Protein 3FES (pdb70)

Foldseek 3Di:
DLAAADPLLVQLVVQLQVLCQQQVHQERWLLSSLLSLCVSPPFLSVVLCVVLPDDSVVSSVLVCCCPGDHGDDDHGYYDVLRVQLVVQLSVCVVVPHRHRYSLSSVVSSLVSCDTDNNVSCVVVPCSVVSVVSSVVSD/DQAAADPLLVQLVVQLVVLCLQQVHQERELLSSLLSLLVSPPFLSVVLCVVLPDDSVLSSVQVCCCPGDDRDPDHHYYDPNLVQLVVQLSVCVVVVHRHRYSLSSLVSSLVVQDTDNNVSCVVVVCSVVSVVSSVVD/DVVQADPLLVQLVVQLQVLCQQQQHQERELLSSLLSLLVSPPFLSVVLCVVLPDDSVVSSVVVCCCPGDHGDPHYYDPVLVQLVVQLVCCVVVVHRGRYSLSSVLSSLVSQDDPNNCCCVVVPHDSVSSNVSSVPD/DVVQADPLLVQLVVQLQVLCVVLQHQERELLSSLLSLLVSPPDLSVVLCVVLPDDSVVSSVVVCCCNGHHHPDDHHYYDPLRVQLVVQLVVCVVVVHRGRYSLSSVLSSLVSCDDVNNVCCVVVPHDSVSSNVSSVPD

Structure (mmCIF, N/CA/C/O backbone):
data_3FES
#
_entry.id   3FES
#
_cell.length_a   34.690
_cell.length_b   68.523
_cell.length_c   81.339
_cell.angle_alpha   66.91
_cell.angle_beta   86.23
_cell.angle_gamma   85.33
#
_symmetry.space_group_name_H-M   'P 1'
#
loop_
_entity.id
_entity.type
_entity.pdbx_description
1 polymer 'ATP-dependent Clp endopeptidase'
2 non-polymer 'MAGNESIUM ION'
3 non-polymer 'TETRAETHYLENE GLYCOL'
4 non-polymer '4-(2-HYDROXYETHYL)-1-PIPERAZINE ETHANESULFONIC ACID'
5 water water
#
loop_
_atom_site.group_PDB
_atom_site.id
_atom_site.type_symbol
_atom_site.label_atom_id
_atom_site.label_alt_id
_atom_site.label_comp_id
_atom_site.label_asym_id
_atom_site.label_entity_id
_atom_site.label_seq_id
_atom_site.pdbx_PDB_ins_code
_atom_site.Cartn_x
_atom_site.Cartn_y
_atom_site.Cartn_z
_atom_site.occupancy
_atom_site.B_iso_or_equiv
_atom_site.auth_seq_id
_atom_site.auth_comp_id
_atom_site.auth_asym_id
_atom_site.auth_atom_id
_atom_site.pdbx_PDB_model_num
ATOM 1 N N . ASN A 1 4 ? 31.591 39.544 46.847 1.00 38.95 1 ASN A N 1
ATOM 2 C CA . ASN A 1 4 ? 32.712 40.290 47.493 1.00 38.37 1 ASN A CA 1
ATOM 3 C C . ASN A 1 4 ? 33.354 41.334 46.574 1.00 36.55 1 ASN A C 1
ATOM 4 O O . ASN A 1 4 ? 34.096 42.184 47.047 1.00 36.24 1 ASN A O 1
ATOM 9 N N . PHE A 1 5 ? 33.044 41.291 45.277 1.00 34.06 2 PHE A N 1
ATOM 10 C CA . PHE A 1 5 ? 33.485 42.360 44.354 1.00 31.58 2 PHE A CA 1
ATOM 11 C C . PHE A 1 5 ? 32.339 43.259 43.901 1.00 30.66 2 PHE A C 1
ATOM 12 O O . PHE A 1 5 ? 32.398 43.839 42.810 1.00 28.91 2 PHE A O 1
ATOM 20 N N . ASN A 1 6 ? 31.291 43.371 44.723 1.00 28.62 3 ASN A N 1
ATOM 21 C CA . ASN A 1 6 ? 30.171 44.271 44.420 1.00 28.66 3 ASN A CA 1
ATOM 22 C C . ASN A 1 6 ? 30.669 45.680 44.139 1.00 28.34 3 ASN A C 1
ATOM 23 O O . ASN A 1 6 ? 31.563 46.181 44.829 1.00 28.28 3 ASN A O 1
ATOM 28 N N . ARG A 1 7 ? 30.084 46.341 43.154 1.00 26.35 4 ARG A N 1
ATOM 29 C CA . ARG A 1 7 ? 30.576 47.663 42.800 1.00 25.35 4 ARG A CA 1
ATOM 30 C C . ARG A 1 7 ? 29.490 48.429 42.086 1.00 24.29 4 ARG A C 1
ATOM 31 O O . ARG A 1 7 ? 28.701 47.825 41.335 1.00 26.01 4 ARG A O 1
ATOM 39 N N . PHE A 1 8 ? 29.420 49.733 42.355 1.00 23.21 5 PHE A N 1
ATOM 40 C CA . PHE A 1 8 ? 28.468 50.636 41.679 1.00 22.99 5 PHE A CA 1
ATOM 41 C C . PHE A 1 8 ? 29.036 51.140 40.372 1.00 22.57 5 PHE A C 1
ATOM 42 O O . PHE A 1 8 ? 30.250 51.333 40.267 1.00 21.97 5 PHE A O 1
ATOM 50 N N . THR A 1 9 ? 28.166 51.418 39.393 1.00 22.40 6 THR A N 1
ATOM 51 C CA . THR A 1 9 ? 28.610 52.122 38.175 1.00 22.33 6 THR A CA 1
ATOM 52 C C . THR A 1 9 ? 28.964 53.573 38.567 1.00 22.63 6 THR A C 1
ATOM 53 O O . THR A 1 9 ? 28.566 54.066 39.661 1.00 21.78 6 THR A O 1
ATOM 57 N N . GLN A 1 10 ? 29.736 54.240 37.710 1.00 21.81 7 GLN A N 1
ATOM 58 C CA . GLN A 1 10 ? 30.000 55.667 37.880 1.00 23.75 7 GLN A CA 1
ATOM 59 C C . GLN A 1 10 ? 28.761 56.524 38.013 1.00 22.27 7 GLN A C 1
ATOM 60 O O . GLN A 1 10 ? 28.735 57.424 38.845 1.00 23.09 7 GLN A O 1
ATOM 66 N N . ARG A 1 11 ? 27.731 56.233 37.219 1.00 23.17 8 ARG A N 1
ATOM 67 C CA . ARG A 1 11 ? 26.464 56.995 37.290 1.00 22.51 8 ARG A CA 1
ATOM 68 C C . ARG A 1 11 ? 25.774 56.771 38.642 1.00 22.01 8 ARG A C 1
ATOM 69 O O . ARG A 1 11 ? 25.208 57.701 39.198 1.00 21.92 8 ARG A O 1
ATOM 77 N N . ALA A 1 12 ? 25.872 55.561 39.180 1.00 22.69 9 ALA A N 1
ATOM 78 C CA . ALA A 1 12 ? 25.239 55.233 40.477 1.00 22.41 9 ALA A CA 1
ATOM 79 C C . ALA A 1 12 ? 26.006 55.942 41.615 1.00 22.02 9 ALA A C 1
ATOM 80 O O . ALA A 1 12 ? 25.395 56.491 42.531 1.00 22.71 9 ALA A O 1
ATOM 82 N N . LYS A 1 13 ? 27.334 55.962 41.523 1.00 21.05 10 LYS A N 1
ATOM 83 C CA . LYS A 1 13 ? 28.131 56.681 42.482 1.00 22.03 10 LYS A CA 1
ATOM 84 C C . LYS A 1 13 ? 27.742 58.167 42.438 1.00 22.14 10 LYS A C 1
ATOM 85 O O . LYS A 1 13 ? 27.620 58.795 43.483 1.00 22.20 10 LYS A O 1
ATOM 91 N N . LYS A 1 14 ? 27.553 58.717 41.241 1.00 22.53 11 LYS A N 1
ATOM 92 C CA . LYS A 1 14 ? 27.184 60.129 41.100 1.00 23.67 11 LYS A CA 1
ATOM 93 C C . LYS A 1 14 ? 25.842 60.405 41.744 1.00 22.88 11 LYS A C 1
ATOM 94 O O . LYS A 1 14 ? 25.666 61.421 42.438 1.00 21.97 11 LYS A O 1
ATOM 100 N N . ALA A 1 15 ? 24.901 59.505 41.517 1.00 22.95 12 ALA A N 1
ATOM 101 C CA . ALA A 1 15 ? 23.576 59.653 42.120 1.00 22.45 12 ALA A CA 1
ATOM 102 C C . ALA A 1 15 ? 23.631 59.691 43.646 1.00 22.05 12 ALA A C 1
ATOM 103 O O . ALA A 1 15 ? 22.949 60.520 44.273 1.00 21.93 12 ALA A O 1
ATOM 105 N N . ILE A 1 16 ? 24.401 58.774 44.241 1.00 21.44 13 ILE A N 1
ATOM 106 C CA . ILE A 1 16 ? 24.611 58.763 45.701 1.00 22.11 13 ILE A CA 1
ATOM 107 C C . ILE A 1 16 ? 25.290 60.067 46.194 1.00 22.21 13 ILE A C 1
ATOM 108 O O . ILE A 1 16 ? 24.853 60.659 47.172 1.00 21.66 13 ILE A O 1
ATOM 113 N N . ASP A 1 17 ? 26.331 60.541 45.498 1.00 22.77 14 ASP A N 1
ATOM 114 C CA . ASP A 1 17 ? 26.938 61.840 45.842 1.00 23.94 14 ASP A CA 1
ATOM 115 C C . ASP A 1 17 ? 25.893 62.956 45.801 1.00 23.37 14 ASP A C 1
ATOM 116 O O . ASP A 1 17 ? 25.873 63.841 46.662 1.00 22.87 14 ASP A O 1
ATOM 121 N N . LEU A 1 18 ? 25.016 62.915 44.800 1.00 23.67 15 LEU A N 1
ATOM 122 C CA . LEU A 1 18 ? 23.982 63.950 44.675 1.00 22.79 15 LEU A CA 1
ATOM 123 C C . LEU A 1 18 ? 22.955 63.853 45.803 1.00 23.27 15 LEU A C 1
ATOM 124 O O . LEU A 1 18 ? 22.384 64.877 46.219 1.00 21.36 15 LEU A O 1
ATOM 129 N N . ALA A 1 19 ? 22.751 62.632 46.302 1.00 21.63 16 ALA A N 1
ATOM 130 C CA . ALA A 1 19 ? 21.819 62.411 47.420 1.00 23.01 16 ALA A CA 1
ATOM 131 C C . ALA A 1 19 ? 22.367 63.129 48.662 1.00 22.72 16 ALA A C 1
ATOM 132 O O . ALA A 1 19 ? 21.629 63.854 49.375 1.00 21.87 16 ALA A O 1
ATOM 134 N N . PHE A 1 20 ? 23.671 62.950 48.900 1.00 21.55 17 PHE A N 1
ATOM 135 C CA . PHE A 1 20 ? 24.339 63.628 49.999 1.00 23.07 17 PHE A CA 1
ATOM 136 C C . PHE A 1 20 ? 24.324 65.154 49.834 1.00 23.24 17 PHE A C 1
ATOM 137 O O . PHE A 1 20 ? 24.138 65.897 50.823 1.00 22.70 17 PHE A O 1
ATOM 145 N N . GLU A 1 21 ? 24.580 65.618 48.602 1.00 23.50 18 GLU A N 1
ATOM 146 C CA . GLU A 1 21 ? 24.597 67.058 48.315 1.00 24.19 18 GLU A CA 1
ATOM 147 C C . GLU A 1 21 ? 23.220 67.661 48.526 1.00 24.44 18 GLU A C 1
ATOM 148 O O . GLU A 1 21 ? 23.109 68.767 49.070 1.00 23.05 18 GLU A O 1
ATOM 154 N N . SER A 1 22 ? 22.181 66.934 48.118 1.00 23.91 19 SER A N 1
ATOM 155 C CA . SER A 1 22 ? 20.817 67.392 48.370 1.00 25.28 19 SER A CA 1
ATOM 156 C C . SER A 1 22 ? 20.467 67.508 49.842 1.00 24.29 19 SER A C 1
ATOM 157 O O . SER A 1 22 ? 19.897 68.511 50.245 1.00 23.65 19 SER A O 1
ATOM 160 N N . ALA A 1 23 ? 20.786 66.482 50.627 1.00 24.49 20 ALA A N 1
ATOM 161 C CA . ALA A 1 23 ? 20.528 66.512 52.076 1.00 24.43 20 ALA A CA 1
ATOM 162 C C . ALA A 1 23 ? 21.214 67.737 52.698 1.00 24.43 20 ALA A C 1
ATOM 163 O O . ALA A 1 23 ? 20.616 68.518 53.454 1.00 23.07 20 ALA A O 1
ATOM 165 N N . LYS A 1 24 ? 22.491 67.918 52.369 1.00 24.20 21 LYS A N 1
ATOM 166 C CA . LYS A 1 24 ? 23.218 69.041 52.920 1.00 25.14 21 LYS A CA 1
ATOM 167 C C . LYS A 1 24 ? 22.533 70.379 52.611 1.00 24.63 21 LYS A C 1
ATOM 168 O O . LYS A 1 24 ? 22.389 71.241 53.510 1.00 24.16 21 LYS A O 1
ATOM 174 N N A SER A 1 25 ? 22.159 70.539 51.340 0.50 23.85 22 SER A N 1
ATOM 175 N N B SER A 1 25 ? 22.131 70.563 51.357 0.50 23.51 22 SER A N 1
ATOM 176 C CA A SER A 1 25 ? 21.469 71.719 50.836 0.50 24.21 22 SER A CA 1
ATOM 177 C CA B SER A 1 25 ? 21.524 71.817 50.924 0.50 23.41 22 SER A CA 1
ATOM 178 C C A SER A 1 25 ? 20.243 72.051 51.654 0.50 23.61 22 SER A C 1
ATOM 179 C C B SER A 1 25 ? 20.149 72.065 51.540 0.50 23.17 22 SER A C 1
ATOM 180 O O A SER A 1 25 ? 19.971 73.221 51.903 0.50 22.88 22 SER A O 1
ATOM 181 O O B SER A 1 25 ? 19.673 73.197 51.530 0.50 22.25 22 SER A O 1
ATOM 186 N N . LEU A 1 26 ? 19.512 71.011 52.051 1.00 23.32 23 LEU A N 1
ATOM 187 C CA . LEU A 1 26 ? 18.252 71.159 52.802 1.00 23.76 23 LEU A CA 1
ATOM 188 C C . LEU A 1 26 ? 18.434 71.236 54.327 1.00 24.13 23 LEU A C 1
ATOM 189 O O . LEU A 1 26 ? 17.440 71.327 55.075 1.00 24.39 23 LEU A O 1
ATOM 194 N N . GLY A 1 27 ? 19.685 71.232 54.786 1.00 22.74 24 GLY A N 1
ATOM 195 C CA . GLY A 1 27 ? 19.998 71.197 56.218 1.00 23.83 24 GLY A CA 1
ATOM 196 C C . GLY A 1 27 ? 19.583 69.876 56.875 1.00 23.64 24 GLY A C 1
ATOM 197 O O . GLY A 1 27 ? 19.186 69.852 58.053 1.00 22.78 24 GLY A O 1
ATOM 198 N N . HIS A 1 28 ? 19.680 68.781 56.121 1.00 23.69 25 HIS A N 1
ATOM 199 C CA . HIS A 1 28 ? 19.354 67.441 56.634 1.00 24.39 25 HIS A CA 1
ATOM 200 C C . HIS A 1 28 ? 20.664 66.701 56.891 1.00 24.32 25 HIS A C 1
ATOM 201 O O . HIS A 1 28 ? 21.475 66.558 55.967 1.00 25.39 25 HIS A O 1
ATOM 208 N N . ASN A 1 29 ? 20.899 66.212 58.101 1.00 23.08 26 ASN A N 1
ATOM 209 C CA . ASN A 1 29 ? 22.186 65.545 58.368 1.00 23.06 26 ASN A CA 1
ATOM 210 C C . ASN A 1 29 ? 22.113 64.021 58.218 1.00 23.63 26 ASN A C 1
ATOM 211 O O . ASN A 1 29 ? 23.090 63.321 58.406 1.00 25.06 26 ASN A O 1
ATOM 216 N N . ILE A 1 30 ? 20.943 63.523 57.859 1.00 22.95 27 ILE A N 1
ATOM 217 C CA . ILE A 1 30 ? 20.759 62.104 57.602 1.00 23.44 27 ILE A CA 1
ATOM 218 C C . ILE A 1 30 ? 20.239 61.923 56.186 1.00 22.93 27 ILE A C 1
ATOM 219 O O . ILE A 1 30 ? 19.218 62.495 55.807 1.00 23.39 27 ILE A O 1
ATOM 224 N N . VAL A 1 31 ? 20.937 61.114 55.403 1.00 22.45 28 VAL A N 1
ATOM 225 C CA . VAL A 1 31 ? 20.517 60.824 54.013 1.00 21.60 28 VAL A CA 1
ATOM 226 C C . VAL A 1 31 ? 19.525 59.652 54.050 1.00 22.47 28 VAL A C 1
ATOM 227 O O . VAL A 1 31 ? 19.901 58.525 54.422 1.00 22.80 28 VAL A O 1
ATOM 231 N N . GLY A 1 32 ? 18.280 59.932 53.699 1.00 21.85 29 GLY A N 1
ATOM 232 C CA . GLY A 1 32 ? 17.200 58.936 53.680 1.00 22.94 29 GLY A CA 1
ATOM 233 C C . GLY A 1 32 ? 16.866 58.502 52.268 1.00 23.47 29 GLY A C 1
ATOM 234 O O . GLY A 1 32 ? 17.477 58.962 51.309 1.00 22.91 29 GLY A O 1
ATOM 235 N N . SER A 1 33 ? 15.872 57.617 52.123 1.00 22.86 30 SER A N 1
ATOM 236 C CA . SER A 1 33 ? 15.524 57.101 50.800 1.00 23.21 30 SER A CA 1
ATOM 237 C C . SER A 1 33 ? 15.092 58.234 49.888 1.00 23.11 30 SER A C 1
ATOM 238 O O . SER A 1 33 ? 15.302 58.154 48.668 1.00 22.08 30 SER A O 1
ATOM 241 N N . GLU A 1 34 ? 14.476 59.266 50.479 1.00 22.39 31 GLU A N 1
ATOM 242 C CA . GLU A 1 34 ? 13.974 60.393 49.666 1.00 22.68 31 GLU A CA 1
ATOM 243 C C . GLU A 1 34 ? 15.127 61.150 49.000 1.00 21.89 31 GLU A C 1
ATOM 244 O O . GLU A 1 34 ? 14.991 61.642 47.879 1.00 21.81 31 GLU A O 1
ATOM 250 N N . HIS A 1 35 ? 16.251 61.250 49.696 1.00 21.05 32 HIS A N 1
ATOM 251 C CA . HIS A 1 35 ? 17.398 61.924 49.124 1.00 21.61 32 HIS A CA 1
ATOM 252 C C . HIS A 1 35 ? 18.051 61.090 48.041 1.00 21.82 32 HIS A C 1
ATOM 253 O O . HIS A 1 35 ? 18.517 61.645 47.058 1.00 23.27 32 HIS A O 1
ATOM 260 N N . ILE A 1 36 ? 18.113 59.775 48.237 1.00 21.89 33 ILE A N 1
ATOM 261 C CA . ILE A 1 36 ? 18.617 58.879 47.192 1.00 22.47 33 ILE A CA 1
ATOM 262 C C . ILE A 1 36 ? 17.719 59.013 45.948 1.00 22.74 33 ILE A C 1
ATOM 263 O O . ILE A 1 36 ? 18.205 59.086 44.818 1.00 21.71 33 ILE A O 1
ATOM 268 N N . LEU A 1 37 ? 16.391 59.021 46.152 1.00 22.96 34 LEU A N 1
ATOM 269 C CA . LEU A 1 37 ? 15.488 59.211 45.006 1.00 23.22 34 LEU A CA 1
ATOM 270 C C . LEU A 1 37 ? 15.754 60.529 44.248 1.00 23.61 34 LEU A C 1
ATOM 271 O O . LEU A 1 37 ? 15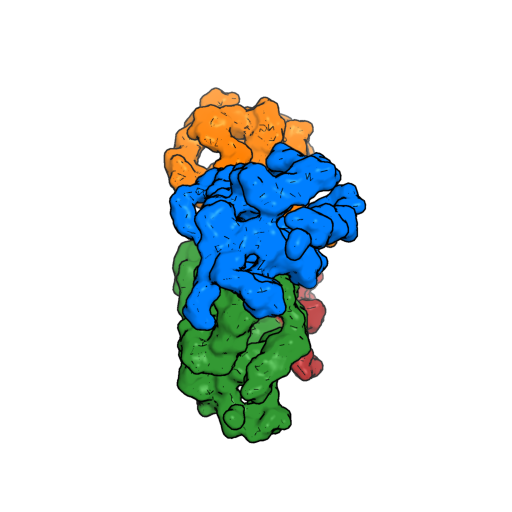.798 60.562 42.989 1.00 23.60 34 LEU A O 1
ATOM 276 N N . LEU A 1 38 ? 15.959 61.607 45.005 1.00 23.71 35 LEU A N 1
ATOM 277 C CA . LEU A 1 38 ? 16.254 62.900 44.402 1.00 23.73 35 LEU A CA 1
ATOM 278 C C . LEU A 1 38 ? 17.630 62.859 43.738 1.00 23.42 35 LEU A C 1
ATOM 279 O O . LEU A 1 38 ? 17.821 63.409 42.643 1.00 22.35 35 LEU A O 1
ATOM 284 N N . GLY A 1 39 ? 18.569 62.174 44.386 1.00 23.11 36 GLY A N 1
ATOM 285 C CA . GLY A 1 39 ? 19.907 61.993 43.784 1.00 22.76 36 GLY A CA 1
ATOM 286 C C . GLY A 1 39 ? 19.853 61.264 42.430 1.00 23.17 36 GLY A C 1
ATOM 287 O O . GLY A 1 39 ? 20.588 61.623 41.481 1.00 22.63 36 GLY A O 1
ATOM 288 N N . LEU A 1 40 ? 19.036 60.210 42.355 1.00 22.22 37 LEU A N 1
ATOM 289 C CA . LEU A 1 40 ? 18.820 59.454 41.113 1.00 22.88 37 LEU A CA 1
ATOM 290 C C . LEU A 1 40 ? 18.248 60.345 40.009 1.00 23.46 37 LEU A C 1
ATOM 291 O O . LEU A 1 40 ? 18.681 60.244 38.861 1.00 23.27 37 LEU A O 1
ATOM 296 N N . LEU A 1 41 ? 17.279 61.191 40.364 1.00 24.61 38 LEU A N 1
ATOM 297 C CA . LEU A 1 41 ? 16.691 62.116 39.382 1.00 25.99 38 LEU A CA 1
ATOM 298 C C . LEU A 1 41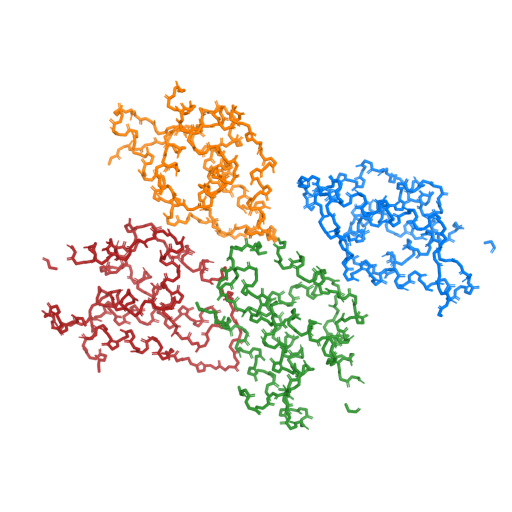 ? 17.720 63.135 38.905 1.00 25.56 38 LEU A C 1
ATOM 299 O O . LEU A 1 41 ? 17.893 63.354 37.689 1.00 25.94 38 LEU A O 1
ATOM 304 N N A ARG A 1 42 ? 18.408 63.743 39.855 0.60 25.76 39 ARG A N 1
ATOM 305 N N B ARG A 1 42 ? 18.407 63.747 39.866 0.40 25.83 39 ARG A N 1
ATOM 306 C CA A ARG A 1 42 ? 19.393 64.772 39.541 0.60 25.72 39 ARG A CA 1
ATOM 307 C CA B ARG A 1 42 ? 19.416 64.770 39.580 0.40 25.87 39 ARG A CA 1
ATOM 308 C C A ARG A 1 42 ? 20.540 64.233 38.685 0.60 25.78 39 ARG A C 1
ATOM 309 C C B ARG A 1 42 ? 20.558 64.238 38.716 0.40 25.83 39 ARG A C 1
ATOM 310 O O A ARG A 1 42 ? 21.165 64.992 37.934 0.60 25.30 39 ARG A O 1
ATOM 311 O O B ARG A 1 42 ? 21.192 65.007 37.985 0.40 25.46 39 ARG A O 1
ATOM 326 N N . GLU A 1 43 ? 20.820 62.931 38.795 1.00 25.21 40 GLU A N 1
ATOM 327 C CA . GLU A 1 43 ? 21.926 62.333 38.042 1.00 26.30 40 GLU A CA 1
ATOM 328 C C . GLU A 1 43 ? 21.674 62.407 36.522 1.00 26.83 40 GLU A C 1
ATOM 329 O O . GLU A 1 43 ? 22.626 62.458 35.744 1.00 27.31 40 GLU A O 1
ATOM 335 N N . GLU A 1 44 ? 20.400 62.465 36.133 1.00 27.54 41 GLU A N 1
ATOM 336 C CA . GLU A 1 44 ? 19.955 62.803 34.764 1.00 29.46 41 GLU A CA 1
ATOM 337 C C . GLU A 1 44 ? 20.126 61.724 33.685 1.00 29.45 41 GLU A C 1
ATOM 338 O O . GLU A 1 44 ? 19.186 61.468 32.922 1.00 30.37 41 GLU A O 1
ATOM 344 N N . GLU A 1 45 ? 21.304 61.116 33.606 1.00 29.18 42 GLU A N 1
ATOM 345 C CA . GLU A 1 45 ? 21.659 60.215 32.497 1.00 29.14 42 GLU A CA 1
ATOM 346 C C . GLU A 1 45 ? 21.207 58.754 32.634 1.00 28.76 42 GLU A C 1
ATOM 347 O O . GLU A 1 45 ? 20.973 58.073 31.635 1.00 27.81 42 GLU A O 1
ATOM 353 N N . GLY A 1 46 ? 21.101 58.256 33.871 1.00 27.15 43 GLY A N 1
ATOM 354 C CA . GLY A 1 46 ? 20.879 56.833 34.075 1.00 25.57 43 GLY A CA 1
ATOM 355 C C . GLY A 1 46 ? 19.424 56.419 33.897 1.00 25.05 43 GLY A C 1
ATOM 356 O O . GLY A 1 46 ? 18.513 57.268 33.803 1.00 24.82 43 GLY A O 1
ATOM 357 N N . ILE A 1 47 ? 19.223 55.115 33.854 1.00 24.06 44 ILE A N 1
ATOM 358 C CA . ILE A 1 47 ? 17.891 54.544 33.716 1.00 25.49 44 ILE A CA 1
ATOM 359 C C . ILE A 1 47 ? 16.930 55.125 34.768 1.00 25.09 44 ILE A C 1
ATOM 360 O O . ILE A 1 47 ? 15.774 55.455 34.464 1.00 25.70 44 ILE A O 1
ATOM 365 N N . ALA A 1 48 ? 17.398 55.219 36.018 1.00 24.66 45 ALA A N 1
ATOM 366 C CA . ALA A 1 48 ? 16.502 55.667 37.101 1.00 24.30 45 ALA A CA 1
ATOM 367 C C . ALA A 1 48 ? 15.998 57.096 36.830 1.00 24.33 45 ALA A C 1
ATOM 368 O O . ALA A 1 48 ? 14.813 57.369 36.998 1.00 23.76 45 ALA A O 1
ATOM 370 N N . ALA A 1 49 ? 16.895 57.984 36.391 1.00 24.71 46 ALA A N 1
ATOM 371 C CA . ALA A 1 49 ? 16.479 59.348 36.070 1.00 25.72 46 ALA A CA 1
ATOM 372 C C . ALA A 1 49 ? 15.470 59.328 34.916 1.00 25.93 46 ALA A C 1
ATOM 373 O O . ALA A 1 49 ? 14.500 60.100 34.927 1.00 26.09 46 ALA A O 1
ATOM 375 N N . LYS A 1 50 ? 15.724 58.480 33.916 1.00 26.10 47 LYS A N 1
ATOM 376 C CA . LYS A 1 50 ? 14.862 58.439 32.709 1.00 27.59 47 LYS A CA 1
ATOM 377 C C . LYS A 1 50 ? 13.471 57.873 33.089 1.00 27.27 47 LYS A C 1
ATOM 378 O O . LYS A 1 50 ? 12.460 58.373 32.632 1.00 26.28 47 LYS A O 1
ATOM 384 N N . VAL A 1 51 ? 13.445 56.876 33.983 1.00 26.93 48 VAL A N 1
ATOM 385 C CA . VAL A 1 51 ? 12.180 56.330 34.512 1.00 26.70 48 VAL A CA 1
ATOM 386 C C . VAL A 1 51 ? 11.401 57.432 35.261 1.00 26.99 48 VAL A C 1
ATOM 387 O O . VAL A 1 51 ? 10.219 57.664 34.995 1.00 26.37 48 VAL A O 1
ATOM 391 N N . LEU A 1 52 ? 12.071 58.111 36.189 1.00 27.31 49 LEU A N 1
ATOM 392 C CA . LEU A 1 52 ? 11.406 59.072 37.078 1.00 27.34 49 LEU A CA 1
ATOM 393 C C . LEU A 1 52 ? 10.853 60.260 36.277 1.00 29.18 49 LEU A C 1
ATOM 394 O O . LEU A 1 52 ? 9.744 60.748 36.544 1.00 28.06 49 LEU A O 1
ATOM 399 N N . SER A 1 53 ? 11.629 60.692 35.283 1.00 28.96 50 SER A N 1
ATOM 400 C CA . SER A 1 53 ? 11.207 61.780 34.409 1.00 31.17 50 SER A CA 1
ATOM 401 C C . SER A 1 53 ? 10.061 61.309 33.492 1.00 31.04 50 SER A C 1
ATOM 402 O O . SER A 1 53 ? 9.121 62.057 33.216 1.00 31.42 50 SER A O 1
ATOM 405 N N . LYS A 1 54 ? 10.121 60.054 33.054 1.00 31.32 51 LYS A N 1
ATOM 406 C CA . LYS A 1 54 ? 9.085 59.528 32.168 1.00 31.81 51 LYS A CA 1
ATOM 407 C C . LYS A 1 54 ? 7.714 59.463 32.872 1.00 31.79 51 LYS A C 1
ATOM 408 O O . LYS A 1 54 ? 6.684 59.775 32.265 1.00 30.64 51 LYS A O 1
ATOM 414 N N . VAL A 1 55 ? 7.708 59.077 34.146 1.00 31.57 52 VAL A N 1
ATOM 415 C CA . VAL A 1 55 ? 6.461 58.983 34.878 1.00 32.27 52 VAL A CA 1
ATOM 416 C C . VAL A 1 55 ? 6.000 60.356 35.361 1.00 32.33 52 VAL A C 1
ATOM 417 O O . VAL A 1 55 ? 4.878 60.484 35.848 1.00 32.66 52 VAL A O 1
ATOM 421 N N . GLY A 1 56 ? 6.866 61.366 35.268 1.00 31.99 53 GLY A N 1
ATOM 422 C CA . GLY A 1 56 ? 6.434 62.743 35.543 1.00 32.47 53 GLY A CA 1
ATOM 423 C C . GLY A 1 56 ? 7.114 63.596 36.614 1.00 32.89 53 GLY A C 1
ATOM 424 O O . GLY A 1 56 ? 6.771 64.766 36.763 1.00 32.06 53 GLY A O 1
ATOM 425 N N . PHE A 1 57 ? 8.062 63.047 37.373 1.00 32.39 54 PHE A N 1
ATOM 426 C CA . PHE A 1 57 ? 8.741 63.845 38.390 1.00 32.81 54 PHE A CA 1
ATOM 427 C C . PHE A 1 57 ? 9.730 64.844 37.816 1.00 33.39 54 PHE A C 1
ATOM 428 O O . PHE A 1 57 ? 10.390 64.576 36.797 1.00 33.56 54 PHE A O 1
ATOM 436 N N . THR A 1 58 ? 9.870 65.967 38.511 1.00 32.82 55 THR A N 1
ATOM 437 C CA . THR A 1 58 ? 10.955 66.916 38.253 1.00 33.27 55 THR A CA 1
ATOM 438 C C . THR A 1 58 ? 11.749 67.049 39.533 1.00 33.28 55 THR A C 1
ATOM 439 O O . THR A 1 58 ? 11.260 66.674 40.604 1.00 32.07 55 THR A O 1
ATOM 443 N N . GLU A 1 59 ? 12.959 67.596 39.448 1.00 33.76 56 GLU A N 1
ATOM 444 C CA . GLU A 1 59 ? 13.714 67.877 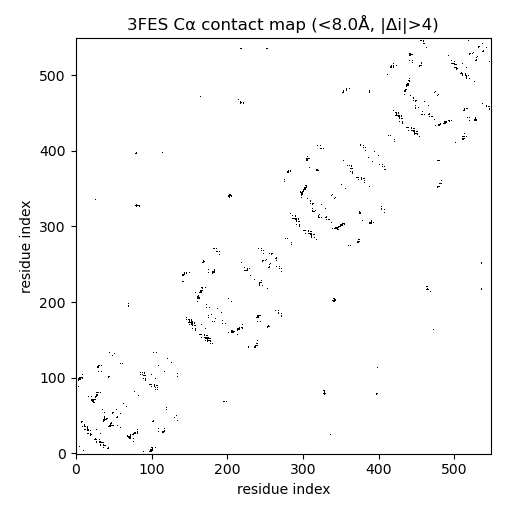40.656 1.00 35.48 56 GLU A CA 1
ATOM 445 C C . GLU A 1 59 ? 12.968 68.827 41.608 1.00 35.27 56 GLU A C 1
ATOM 446 O O . GLU A 1 59 ? 12.950 68.607 42.827 1.00 35.24 56 GLU A O 1
ATOM 452 N N . ALA A 1 60 ? 12.360 69.882 41.050 1.00 34.89 57 ALA A N 1
ATOM 453 C CA . ALA A 1 60 ? 11.619 70.863 41.839 1.00 34.35 57 ALA A CA 1
ATOM 454 C C . ALA A 1 60 ? 10.457 70.226 42.589 1.00 34.30 57 ALA A C 1
ATOM 455 O O . ALA A 1 60 ? 10.256 70.515 43.768 1.00 35.38 57 ALA A O 1
ATOM 457 N N . TYR A 1 61 ? 9.715 69.337 41.933 1.00 33.10 58 TYR A N 1
ATOM 458 C CA . TYR A 1 61 ? 8.607 68.656 42.611 1.00 32.72 58 TYR A CA 1
ATOM 459 C C . TYR A 1 61 ? 9.094 67.809 43.792 1.00 32.68 58 TYR A C 1
ATOM 460 O O . TYR A 1 61 ? 8.580 67.922 44.908 1.00 32.86 58 TYR A O 1
ATOM 469 N N . LEU A 1 62 ? 10.082 66.959 43.544 1.00 32.84 59 LEU A N 1
ATOM 470 C CA . LEU A 1 62 ? 10.602 66.087 44.610 1.00 32.93 59 LEU A CA 1
ATOM 471 C C . LEU A 1 62 ? 11.135 66.852 45.810 1.00 32.65 59 LEU A C 1
ATOM 472 O O . LEU A 1 62 ? 10.804 66.544 46.958 1.00 31.98 59 LEU A O 1
ATOM 477 N N . GLU A 1 63 ? 11.986 67.830 45.531 1.00 32.96 60 GLU A N 1
ATOM 478 C CA . GLU A 1 63 ? 12.461 68.758 46.549 1.00 33.73 60 GLU A CA 1
ATOM 479 C C . GLU A 1 63 ? 11.360 69.428 47.350 1.00 33.17 60 GLU A C 1
ATOM 480 O O . GLU A 1 63 ? 11.431 69.463 48.579 1.00 33.90 60 GLU A O 1
ATOM 486 N N . GLY A 1 64 ? 10.351 69.965 46.664 1.00 33.05 61 GLY A N 1
ATOM 487 C CA . GLY A 1 64 ? 9.206 70.590 47.343 1.00 31.84 61 GLY A CA 1
ATOM 488 C C . GLY A 1 64 ? 8.505 69.630 48.290 1.00 31.67 61 GLY A C 1
ATOM 489 O O . GLY A 1 64 ? 8.174 69.995 49.423 1.00 30.75 61 GLY A O 1
ATOM 490 N N . LYS A 1 65 ? 8.273 68.397 47.824 1.00 31.61 62 LYS A N 1
ATOM 491 C CA . LYS A 1 65 ? 7.607 67.372 48.639 1.00 31.38 62 LYS A CA 1
ATOM 492 C C . LYS A 1 65 ? 8.440 66.972 49.854 1.00 30.56 62 LYS A C 1
ATOM 493 O O . LYS A 1 65 ? 7.900 66.737 50.941 1.00 29.78 62 LYS A O 1
ATOM 499 N N . ILE A 1 66 ? 9.754 66.919 49.665 1.00 29.57 63 ILE A N 1
ATOM 500 C CA . ILE A 1 66 ? 10.659 66.593 50.746 1.00 29.13 63 ILE A CA 1
ATOM 501 C C . ILE A 1 66 ? 10.569 67.682 51.807 1.00 29.13 63 ILE A C 1
ATOM 502 O O . ILE A 1 66 ? 10.391 67.378 52.984 1.00 28.60 63 ILE A O 1
ATOM 507 N N . VAL A 1 67 ? 10.655 68.943 51.373 1.00 29.38 64 VAL A N 1
ATOM 508 C CA . VAL A 1 67 ? 10.495 70.084 52.284 1.00 29.94 64 VAL A CA 1
ATOM 509 C C . VAL A 1 67 ? 9.120 70.096 52.982 1.00 31.05 64 VAL A C 1
ATOM 510 O O . VAL A 1 67 ? 9.053 70.275 54.203 1.00 30.18 64 VAL A O 1
ATOM 514 N N . ASP A 1 68 ? 8.042 69.841 52.239 1.00 32.16 65 ASP A N 1
ATOM 515 C CA . ASP A 1 68 ? 6.698 69.768 52.840 1.00 33.51 65 ASP A CA 1
ATOM 516 C C . ASP A 1 68 ? 6.671 68.794 54.006 1.00 33.37 65 ASP A C 1
ATOM 517 O O . ASP A 1 68 ? 5.972 69.014 54.989 1.00 33.36 65 ASP A O 1
ATOM 530 N N . GLU A 1 70 ? 9.464 67.211 55.677 1.00 32.18 67 GLU A N 1
ATOM 531 C CA . GLU A 1 70 ? 10.593 67.141 56.589 1.00 32.11 67 GLU A CA 1
ATOM 532 C C . GLU A 1 70 ? 11.064 68.485 57.066 1.00 30.88 67 GLU A C 1
ATOM 533 O O . GLU A 1 70 ? 11.844 68.554 58.031 1.00 29.77 67 GLU A O 1
ATOM 539 N N . GLY A 1 71 ? 10.655 69.536 56.351 1.00 30.20 68 GLY A N 1
ATOM 540 C CA . GLY A 1 71 ? 11.119 70.894 56.606 1.00 30.72 68 GLY A CA 1
ATOM 541 C C . GLY A 1 71 ? 12.511 71.081 56.015 1.00 31.14 68 GLY A C 1
ATOM 542 O O . GLY A 1 71 ? 13.077 70.148 55.448 1.00 31.40 68 GLY A O 1
ATOM 543 N N . LYS A 1 72 ? 13.053 72.284 56.140 1.00 31.46 69 LYS A N 1
ATOM 544 C CA . LYS A 1 72 ? 14.436 72.537 55.754 1.00 32.25 69 LYS A CA 1
ATOM 545 C C . LYS A 1 72 ? 15.135 73.468 56.721 1.00 31.96 69 LYS A C 1
ATOM 546 O O . LYS A 1 72 ? 14.497 74.313 57.353 1.00 32.32 69 LYS A O 1
ATOM 552 N N . GLY A 1 73 ? 16.438 73.281 56.874 1.00 31.17 70 GLY A N 1
ATOM 553 C CA . GLY A 1 73 ? 17.235 74.077 57.802 1.00 31.60 70 GLY A CA 1
ATOM 554 C C . GLY A 1 73 ? 18.385 74.681 57.042 1.00 32.24 70 GLY A C 1
ATOM 555 O O . GLY A 1 73 ? 18.428 74.577 55.830 1.00 32.18 70 GLY A O 1
ATOM 556 N N . GLU A 1 74 ? 19.322 75.314 57.733 1.00 33.22 71 GLU A N 1
ATOM 557 C CA . GLU A 1 74 ? 20.443 75.955 57.035 1.00 34.96 71 GLU A CA 1
ATOM 558 C C . GLU A 1 74 ? 21.389 74.927 56.409 1.00 35.64 71 GLU A C 1
ATOM 559 O O . GLU A 1 74 ? 21.455 73.790 56.872 1.00 35.05 71 GLU A O 1
ATOM 565 N N . GLU A 1 75 ? 22.141 75.326 55.379 1.00 36.91 72 GLU A N 1
ATOM 566 C CA . GLU A 1 75 ? 23.052 74.383 54.711 1.00 38.51 72 GLU A CA 1
ATOM 567 C C . GLU A 1 75 ? 24.084 73.810 55.677 1.00 38.51 72 GLU A C 1
ATOM 568 O O . GLU A 1 75 ? 24.593 74.513 56.543 1.00 38.26 72 GLU A O 1
ATOM 574 N N . ILE A 1 76 ? 24.375 72.522 55.530 1.00 38.59 73 ILE A N 1
ATOM 575 C CA . ILE A 1 76 ? 25.427 71.872 56.319 1.00 39.40 73 ILE A CA 1
ATOM 576 C C . ILE A 1 76 ? 26.706 71.764 55.493 1.00 39.68 73 ILE A C 1
ATOM 577 O O . ILE A 1 76 ? 26.658 71.414 54.308 1.00 39.95 73 ILE A O 1
ATOM 582 N N . SER A 1 77 ? 27.846 72.039 56.120 0.60 39.75 74 SER A N 1
ATOM 583 C CA . SER A 1 77 ? 29.121 71.959 55.422 0.60 40.14 74 SER A CA 1
ATOM 584 C C . SER A 1 77 ? 29.939 70.727 55.819 0.60 40.34 74 SER A C 1
ATOM 585 O O . SER A 1 77 ? 30.734 70.238 55.022 0.60 39.99 74 SER A O 1
ATOM 588 N N . GLU A 1 78 ? 29.738 70.224 57.039 1.00 40.82 75 GLU A N 1
ATOM 589 C CA . GLU A 1 78 ? 30.459 69.021 57.494 1.00 41.19 75 GLU A CA 1
ATOM 590 C C . GLU A 1 78 ? 29.848 67.725 56.942 1.00 39.88 75 GLU A C 1
ATOM 591 O O . GLU A 1 78 ? 28.857 67.773 56.207 1.00 40.62 75 GLU A O 1
ATOM 597 N N . ASP A 1 79 ? 30.442 66.582 57.301 0.70 38.27 76 ASP A N 1
ATOM 598 C CA . ASP A 1 79 ? 29.960 65.255 56.879 0.70 36.52 76 ASP A CA 1
ATOM 599 C C . ASP A 1 79 ? 28.689 64.845 57.597 0.70 34.70 76 ASP A C 1
ATOM 600 O O . ASP A 1 79 ? 28.505 65.124 58.782 0.70 34.88 76 ASP A O 1
ATOM 605 N N . ILE A 1 80 ? 27.842 64.160 56.836 1.00 32.39 77 ILE A N 1
ATOM 606 C CA . ILE A 1 80 ? 26.542 63.650 57.239 1.00 29.57 77 ILE A CA 1
ATOM 607 C C . ILE A 1 80 ? 26.478 62.131 56.881 1.00 27.99 77 ILE A C 1
ATOM 608 O O . ILE A 1 80 ? 27.429 61.605 56.271 1.00 27.38 77 ILE A O 1
ATOM 613 N N . VAL A 1 81 ? 25.384 61.430 57.218 1.00 24.76 78 VAL A N 1
ATOM 614 C CA . VAL A 1 81 ? 25.416 59.945 57.219 1.00 23.95 78 VAL A CA 1
ATOM 615 C C . VAL A 1 81 ? 24.163 59.299 56.656 1.00 23.37 78 VAL A C 1
ATOM 616 O O . VAL A 1 81 ? 23.107 59.918 56.671 1.00 23.13 78 VAL A O 1
ATOM 620 N N . LEU A 1 82 ? 24.305 58.070 56.130 1.00 21.47 79 LEU A N 1
ATOM 621 C CA . LEU A 1 82 ? 23.171 57.302 55.649 1.00 20.99 79 LEU A CA 1
ATOM 622 C C . LEU A 1 82 ? 22.330 56.773 56.810 1.00 19.28 79 LEU A C 1
ATOM 623 O O . LEU A 1 82 ? 22.871 56.302 57.804 1.00 19.47 79 LEU A O 1
ATOM 628 N N . SER A 1 83 ? 21.016 56.834 56.638 1.00 20.20 80 SER A N 1
ATOM 629 C CA . SER A 1 83 ? 20.119 56.164 57.586 1.00 19.27 80 SER A CA 1
ATOM 630 C C . SER A 1 83 ? 20.208 54.613 57.375 1.00 17.89 80 SER A C 1
ATOM 631 O O . SER A 1 83 ? 20.700 54.139 56.351 1.00 17.56 80 SER A O 1
ATOM 634 N N . PRO A 1 84 ? 19.653 53.840 58.321 1.00 17.51 81 PRO A N 1
ATOM 635 C CA . PRO A 1 84 ? 19.633 52.379 58.196 1.00 17.81 81 PRO A CA 1
ATOM 636 C C . PRO A 1 84 ? 18.881 51.969 56.940 1.00 18.34 81 PRO A C 1
ATOM 637 O O . PRO A 1 84 ? 19.314 51.079 56.214 1.00 18.25 81 PRO A O 1
ATOM 641 N N . ARG A 1 85 ? 17.793 52.662 56.639 1.00 20.82 82 ARG A N 1
ATOM 642 C CA . ARG A 1 85 ? 17.022 52.310 55.448 1.00 22.54 82 ARG A CA 1
ATOM 643 C C . ARG A 1 85 ? 17.795 52.560 54.133 1.00 21.58 82 ARG A C 1
ATOM 644 O O . ARG A 1 85 ? 17.749 51.735 53.205 1.00 21.56 82 ARG A O 1
ATOM 652 N N . SER A 1 86 ? 18.499 53.680 54.085 1.00 21.72 83 SER A N 1
ATOM 653 C CA . SER A 1 86 ? 19.423 53.959 52.988 1.00 21.23 83 SER A CA 1
ATOM 654 C C . SER A 1 86 ? 20.473 52.889 52.840 1.00 20.66 83 SER A C 1
ATOM 655 O O . SER A 1 86 ? 20.730 52.432 51.724 1.00 21.27 83 SER A O 1
ATOM 658 N N . LYS A 1 87 ? 21.077 52.490 53.947 1.00 20.20 84 LYS A N 1
ATOM 659 C CA . LYS A 1 87 ? 22.041 51.382 53.914 1.00 21.12 84 LYS A CA 1
ATOM 660 C C . LYS A 1 87 ? 21.433 50.064 53.427 1.00 21.39 84 LYS A C 1
ATOM 661 O O . LYS A 1 87 ? 22.066 49.344 52.653 1.00 22.09 84 LYS A O 1
ATOM 667 N N A GLN A 1 88 ? 20.206 49.768 53.872 0.50 20.95 85 GLN A N 1
ATOM 668 N N B GLN A 1 88 ? 20.207 49.761 53.868 0.50 21.03 85 GLN A N 1
ATOM 669 C CA A GLN A 1 88 ? 19.492 48.587 53.430 0.50 21.20 85 GLN A CA 1
ATOM 670 C CA B GLN A 1 88 ? 19.517 48.570 53.415 0.50 21.31 85 GLN A CA 1
ATOM 671 C C A GLN A 1 88 ? 19.173 48.646 51.932 0.50 20.93 85 GLN A C 1
ATOM 672 C C B GLN A 1 88 ? 19.185 48.645 51.921 0.50 21.03 85 GLN A C 1
ATOM 673 O O A GLN A 1 88 ? 19.301 47.645 51.227 0.50 21.00 85 GLN A O 1
ATOM 674 O O B GLN A 1 88 ? 19.316 47.655 51.205 0.50 21.09 85 GLN A O 1
ATOM 685 N N . ILE A 1 89 ? 18.754 49.810 51.465 1.00 20.81 86 ILE A N 1
ATOM 686 C CA . ILE A 1 89 ? 18.500 50.030 50.022 1.00 21.47 86 ILE A CA 1
ATOM 687 C C . ILE A 1 89 ? 19.751 49.763 49.201 1.00 22.21 86 ILE A C 1
ATOM 688 O O . ILE A 1 89 ? 19.702 49.052 48.165 1.00 22.37 86 ILE A O 1
ATOM 693 N N . LEU A 1 90 ? 20.891 50.303 49.658 1.00 21.22 87 LEU A N 1
ATOM 694 C CA . LEU A 1 90 ? 22.113 50.064 48.890 1.00 22.02 87 LEU A CA 1
ATOM 695 C C . LEU A 1 90 ? 22.538 48.599 48.897 1.00 22.15 87 LEU A C 1
ATOM 696 O O . LEU A 1 90 ? 23.007 48.093 47.895 1.00 21.21 87 LEU A O 1
ATOM 701 N N . GLU A 1 91 ? 22.440 47.944 50.048 1.00 22.36 88 GLU A N 1
ATOM 702 C CA . GLU A 1 91 ? 22.675 46.503 50.130 1.00 23.89 88 GLU A CA 1
ATOM 703 C C . GLU A 1 91 ? 21.732 45.733 49.210 1.00 24.38 88 GLU A C 1
ATOM 704 O O . GLU A 1 91 ? 22.174 44.841 48.469 1.00 24.47 88 GLU A O 1
ATOM 710 N N . LEU A 1 92 ? 20.452 46.081 49.223 1.00 23.09 89 LEU A N 1
ATOM 711 C CA . LEU A 1 92 ? 19.507 45.455 48.307 1.00 24.25 89 LEU A CA 1
ATOM 712 C C . LEU A 1 92 ? 19.810 45.674 46.803 1.00 24.38 89 LEU A C 1
ATOM 713 O O . LEU A 1 92 ? 19.613 44.774 45.981 1.00 24.53 89 LEU A O 1
ATOM 718 N N . SER A 1 93 ? 20.282 46.862 46.453 1.00 24.08 90 SER A N 1
ATOM 719 C CA . SER A 1 93 ? 20.684 47.096 45.063 1.00 23.42 90 SER A CA 1
ATOM 720 C C . SER A 1 93 ? 21.785 46.101 44.650 1.00 23.71 90 SER A C 1
ATOM 721 O O . SER A 1 93 ? 21.770 45.635 43.508 1.00 23.14 90 SER A O 1
ATOM 724 N N . GLY A 1 94 ? 22.737 45.781 45.548 1.00 22.18 91 GLY A N 1
ATOM 725 C CA . GLY A 1 94 ? 23.732 44.730 45.260 1.00 22.50 91 GLY A CA 1
ATOM 726 C C . GLY A 1 94 ? 23.108 43.343 45.116 1.00 23.87 91 GLY A C 1
ATOM 727 O O . GLY A 1 94 ? 23.477 42.538 44.231 1.00 23.65 91 GLY A O 1
ATOM 736 N N . PHE A 1 96 ? 20.095 42.703 44.088 1.00 23.65 93 PHE A N 1
ATOM 737 C CA . PHE A 1 96 ? 19.381 42.645 42.801 1.00 24.67 93 PHE A CA 1
ATOM 738 C C . PHE A 1 96 ? 20.372 42.424 41.639 1.00 25.12 93 PHE A C 1
ATOM 739 O O . PHE A 1 96 ? 20.151 41.566 40.741 1.00 24.77 93 PHE A O 1
ATOM 747 N N . ALA A 1 97 ? 21.490 43.156 41.669 1.00 23.29 94 ALA A N 1
ATOM 748 C CA . ALA A 1 97 ? 22.492 42.992 40.607 1.00 24.08 94 ALA A CA 1
ATOM 749 C C . ALA A 1 97 ? 23.068 41.575 40.598 1.00 24.40 94 ALA A C 1
ATOM 750 O O . ALA A 1 97 ? 23.307 41.000 39.522 1.00 24.62 94 ALA A O 1
ATOM 752 N N . ASN A 1 98 ? 23.286 41.003 41.782 1.00 24.07 95 ASN A N 1
ATOM 753 C CA . ASN A 1 98 ? 23.772 39.626 41.862 1.00 26.74 95 ASN A CA 1
ATOM 754 C C . ASN A 1 98 ? 22.744 38.580 41.437 1.00 27.82 95 ASN A C 1
ATOM 755 O O . ASN A 1 98 ? 23.118 37.568 40.834 1.00 28.22 95 ASN A O 1
ATOM 760 N N . LYS A 1 99 ? 21.475 38.837 41.742 1.00 28.82 96 LYS A N 1
ATOM 761 C CA . LYS A 1 99 ? 20.374 37.995 41.289 1.00 30.53 96 LYS A CA 1
ATOM 762 C C . LYS A 1 99 ? 20.300 38.008 39.769 1.00 30.90 96 LYS A C 1
ATOM 763 O O . LYS A 1 99 ? 20.112 36.958 39.148 1.00 31.20 96 LYS A O 1
ATOM 769 N N . LEU A 1 100 ? 20.492 39.183 39.182 1.00 30.38 97 LEU A N 1
ATOM 770 C CA . LEU A 1 100 ? 20.499 39.327 37.731 1.00 29.94 97 LEU A CA 1
ATOM 771 C C . LEU A 1 100 ? 21.850 38.950 37.111 1.00 29.92 97 LEU A C 1
ATOM 772 O O . LEU A 1 100 ? 22.012 39.017 35.890 1.00 30.22 97 LEU A O 1
ATOM 777 N N . LYS A 1 101 ? 22.801 38.567 37.968 1.00 29.53 98 LYS A N 1
ATOM 778 C CA . LYS A 1 101 ? 24.163 38.154 37.613 1.00 29.42 98 LYS A CA 1
ATOM 779 C C . LYS A 1 101 ? 24.867 39.175 36.705 1.00 29.19 98 LYS A C 1
ATOM 780 O O . LYS A 1 101 ? 25.454 38.791 35.674 1.00 28.89 98 LYS A O 1
ATOM 786 N N . THR A 1 102 ? 24.771 40.453 37.102 1.00 28.08 99 THR A N 1
ATOM 787 C CA . THR A 1 102 ? 25.356 41.634 36.430 1.00 29.13 99 THR A CA 1
ATOM 788 C C . THR A 1 102 ? 26.543 42.048 37.261 1.00 27.19 99 THR A C 1
ATOM 789 O O . THR A 1 102 ? 26.499 41.899 38.477 1.00 27.47 99 THR A O 1
ATOM 793 N N . ASN A 1 103 ? 27.573 42.602 36.637 1.00 24.31 100 ASN A N 1
ATOM 794 C CA . ASN A 1 103 ? 28.779 42.988 37.368 1.00 23.48 100 ASN A CA 1
ATOM 795 C C . ASN A 1 103 ? 28.725 44.315 38.104 1.00 24.44 100 ASN A C 1
ATOM 796 O O . ASN A 1 103 ? 29.483 44.560 39.047 1.00 24.47 100 ASN A O 1
ATOM 801 N N . TYR A 1 104 ? 27.835 45.192 37.667 1.00 23.77 101 TYR A N 1
ATOM 802 C CA . TYR A 1 104 ? 27.922 46.585 38.082 1.00 24.84 101 TYR A CA 1
ATOM 803 C C . TYR A 1 104 ? 26.550 47.004 38.563 1.00 23.92 101 TYR A C 1
ATOM 804 O O . TYR A 1 104 ? 25.569 46.814 37.852 1.00 24.50 101 TYR A O 1
ATOM 813 N N . ILE A 1 105 ? 26.485 47.558 39.769 1.00 23.70 102 ILE A N 1
ATOM 814 C CA . ILE A 1 105 ? 25.209 48.042 40.337 1.00 22.54 102 ILE A CA 1
ATOM 815 C C . ILE A 1 105 ? 24.928 49.438 39.787 1.00 22.46 102 ILE A C 1
ATOM 816 O O . ILE A 1 105 ? 25.673 50.409 40.072 1.00 22.92 102 ILE A O 1
ATOM 821 N N . GLY A 1 106 ? 23.892 49.527 38.960 1.00 22.60 103 GLY A N 1
ATOM 822 C CA . GLY A 1 106 ? 23.507 50.778 38.302 1.00 22.08 103 GLY A CA 1
ATOM 823 C C . GLY A 1 106 ? 22.395 51.545 38.987 1.00 22.71 103 GLY A C 1
ATOM 824 O O . GLY A 1 106 ? 21.791 51.077 39.981 1.00 23.53 103 GLY A O 1
ATOM 825 N N . THR A 1 107 ? 22.076 52.712 38.439 1.00 23.36 104 THR A N 1
ATOM 826 C CA . THR A 1 107 ? 20.954 53.501 38.960 1.00 23.00 104 THR A CA 1
ATOM 827 C C . THR A 1 107 ? 19.651 52.706 38.998 1.00 22.86 104 THR A C 1
ATOM 828 O O . THR A 1 107 ? 18.868 52.842 39.940 1.00 22.46 104 THR A O 1
ATOM 832 N N . GLU A 1 108 ? 19.491 51.809 38.037 1.00 22.70 105 GLU A N 1
ATOM 833 C CA . GLU A 1 108 ? 18.257 50.990 37.939 1.00 23.72 105 GLU A CA 1
ATOM 834 C C . GLU A 1 108 ? 18.119 50.043 39.145 1.00 24.11 105 GLU A C 1
ATOM 835 O O . GLU A 1 108 ? 17.000 49.795 39.665 1.00 22.95 105 GLU A O 1
ATOM 841 N N . HIS A 1 109 ? 19.247 49.507 39.590 1.00 22.64 106 HIS A N 1
ATOM 842 C CA . HIS A 1 109 ? 19.256 48.615 40.762 1.00 23.42 106 HIS A CA 1
ATOM 843 C C . HIS A 1 109 ? 18.923 49.341 42.056 1.00 22.90 106 HIS A C 1
ATOM 844 O O . HIS A 1 109 ? 18.200 48.802 42.885 1.00 22.94 106 HIS A O 1
ATOM 851 N N . ILE A 1 110 ? 19.403 50.572 42.193 1.00 23.27 107 ILE A N 1
ATOM 852 C CA . ILE A 1 110 ? 19.081 51.393 43.363 1.00 22.43 107 ILE A CA 1
ATOM 853 C C . ILE A 1 110 ? 17.592 51.733 43.358 1.00 22.92 107 ILE A C 1
ATOM 854 O O . ILE A 1 110 ? 16.945 51.606 44.367 1.00 22.40 107 ILE A O 1
ATOM 859 N N . LEU A 1 111 ? 17.047 52.116 42.211 1.00 22.72 108 LEU A N 1
ATOM 860 C CA . LEU A 1 111 ? 15.610 52.437 42.177 1.00 24.28 108 LEU A CA 1
ATOM 861 C C . LEU A 1 111 ? 14.762 51.167 42.420 1.00 23.62 108 LEU A C 1
ATOM 862 O O . LEU A 1 111 ? 13.753 51.210 43.130 1.00 23.39 108 LEU A O 1
ATOM 867 N N . LEU A 1 112 ? 15.178 50.031 41.861 1.00 23.57 109 LEU A N 1
ATOM 868 C CA . LEU A 1 112 ? 14.499 48.747 42.147 1.00 24.50 109 LEU A CA 1
ATOM 869 C C . LEU A 1 112 ? 14.419 48.486 43.671 1.00 24.30 109 LEU A C 1
ATOM 870 O O . LEU A 1 112 ? 13.409 48.016 44.231 1.00 20.92 109 LEU A O 1
ATOM 875 N N . ALA A 1 113 ? 15.546 48.751 44.314 1.00 21.45 110 ALA A N 1
ATOM 876 C CA . ALA A 1 113 ? 15.686 48.525 45.755 1.00 21.86 110 ALA A CA 1
ATOM 877 C C . ALA A 1 113 ? 14.833 49.480 46.582 1.00 21.50 110 ALA A C 1
ATOM 878 O O . ALA A 1 113 ? 14.232 49.055 47.587 1.00 21.35 110 ALA A O 1
ATOM 880 N N . ILE A 1 114 ? 14.768 50.754 46.166 1.00 22.24 111 ILE A N 1
ATOM 881 C CA . ILE A 1 114 ? 13.887 51.732 46.831 1.00 23.10 111 ILE A CA 1
ATOM 882 C C . ILE A 1 114 ? 12.471 51.182 46.808 1.00 24.33 111 ILE A C 1
ATOM 883 O O . ILE A 1 114 ? 11.802 51.089 47.844 1.00 23.40 111 ILE A O 1
ATOM 888 N N . ILE A 1 115 ? 12.020 50.803 45.626 1.00 25.05 112 ILE A N 1
ATOM 889 C CA . ILE A 1 115 ? 10.631 50.274 45.459 1.00 26.61 112 ILE A CA 1
ATOM 890 C C . ILE A 1 115 ? 10.368 49.003 46.269 1.00 27.77 112 ILE A C 1
ATOM 891 O O . ILE A 1 115 ? 9.337 48.884 46.983 1.00 27.18 112 ILE A O 1
ATOM 896 N N . GLN A 1 116 ? 11.292 48.057 46.184 1.00 28.93 113 GLN A N 1
ATOM 897 C CA . GLN A 1 116 ? 11.217 46.829 46.964 1.00 31.71 113 GLN A CA 1
ATOM 898 C C . GLN A 1 116 ? 11.170 47.029 48.461 1.00 32.40 113 GLN A C 1
ATOM 899 O O . GLN A 1 116 ? 10.430 46.305 49.150 1.00 32.06 113 GLN A O 1
ATOM 905 N N . GLU A 1 117 ? 11.942 48.000 48.950 1.00 32.82 114 GLU A N 1
ATOM 906 C CA . GLU A 1 117 ? 12.005 48.276 50.393 1.00 34.76 114 GLU A CA 1
ATOM 907 C C . GLU A 1 117 ? 10.614 48.693 50.909 1.00 34.99 114 GLU A C 1
ATOM 908 O O . GLU A 1 117 ? 10.200 48.320 52.022 1.00 33.88 114 GLU A O 1
ATOM 914 N N . GLY A 1 118 ? 9.895 49.449 50.087 1.00 35.19 115 GLY A N 1
ATOM 915 C CA . GLY A 1 118 ? 8.455 49.638 50.283 1.00 36.20 115 GLY A CA 1
ATOM 916 C C . GLY A 1 118 ? 8.015 50.686 51.289 1.00 37.23 115 GLY A C 1
ATOM 917 O O . GLY A 1 118 ? 6.874 51.099 51.283 1.00 37.15 115 GLY A O 1
ATOM 918 N N . GLU A 1 119 ? 8.908 51.109 52.173 1.00 37.30 116 GLU A N 1
ATOM 919 C CA . GLU A 1 119 ? 8.565 52.043 53.243 1.00 37.59 116 GLU A CA 1
ATOM 920 C C . GLU A 1 119 ? 9.438 53.273 53.067 1.00 36.54 116 GLU A C 1
ATOM 921 O O . GLU A 1 119 ? 10.151 53.375 52.072 1.00 37.33 116 GLU A O 1
ATOM 927 N N . GLY A 1 120 ? 9.405 54.205 54.008 1.00 34.58 117 GLY A N 1
ATOM 928 C CA . GLY A 1 120 ? 10.328 55.342 53.908 1.00 32.20 117 GLY A CA 1
ATOM 929 C C . GLY A 1 120 ? 9.704 56.440 53.075 1.00 30.22 117 GLY A C 1
ATOM 930 O O . GLY A 1 120 ? 8.652 56.236 52.424 1.00 28.27 117 GLY A O 1
ATOM 931 N N . ILE A 1 121 ? 10.342 57.593 53.117 1.00 27.65 118 ILE A N 1
ATOM 932 C CA . ILE A 1 121 ? 9.787 58.803 52.557 1.00 28.01 118 ILE A CA 1
ATOM 933 C C . ILE A 1 121 ? 9.718 58.754 51.030 1.00 27.15 118 ILE A C 1
ATOM 934 O O . ILE A 1 121 ? 8.762 59.264 50.444 1.00 25.92 118 ILE A O 1
ATOM 939 N N . ALA A 1 122 ? 10.721 58.140 50.402 1.00 25.87 119 ALA A N 1
ATOM 940 C CA . ALA A 1 122 ? 10.701 57.992 48.927 1.00 25.54 119 ALA A CA 1
ATOM 941 C C . ALA A 1 122 ? 9.436 57.246 48.473 1.00 25.52 119 ALA A C 1
ATOM 942 O O . ALA A 1 122 ? 8.759 57.669 47.543 1.00 26.03 119 ALA A O 1
ATOM 944 N N . ASN A 1 123 ? 9.090 56.154 49.136 1.00 25.63 120 ASN A N 1
ATOM 945 C CA . ASN A 1 123 ? 7.847 55.452 48.747 1.00 26.58 120 ASN A CA 1
ATOM 946 C C . ASN A 1 123 ? 6.593 56.261 49.065 1.00 25.99 120 ASN A C 1
ATOM 947 O O . ASN A 1 123 ? 5.616 56.199 48.303 1.00 26.14 120 ASN A O 1
ATOM 952 N N A LYS A 1 124 ? 6.620 57.021 50.163 0.50 25.88 121 LYS A N 1
ATOM 953 N N B LYS A 1 124 ? 6.630 57.022 50.160 0.50 25.90 121 LYS A N 1
ATOM 954 C CA A LYS A 1 124 ? 5.487 57.896 50.507 0.50 26.01 121 LYS A CA 1
ATOM 955 C CA B LYS A 1 124 ? 5.496 57.879 50.509 0.50 26.02 121 LYS A CA 1
ATOM 956 C C A LYS A 1 124 ? 5.248 58.921 49.402 0.50 25.20 121 LYS A C 1
ATOM 957 C C B LYS A 1 124 ? 5.252 58.912 49.406 0.50 25.23 121 LYS A C 1
ATOM 958 O O A LYS A 1 124 ? 4.113 59.210 49.046 0.50 23.71 121 LYS A O 1
ATOM 959 O O B LYS A 1 124 ? 4.114 59.201 49.057 0.50 23.75 121 LYS A O 1
ATOM 970 N N . ILE A 1 125 ? 6.334 59.448 48.849 1.00 24.22 122 ILE A N 1
ATOM 971 C CA . ILE A 1 125 ? 6.239 60.413 47.766 1.00 24.63 122 ILE A CA 1
ATOM 972 C C . ILE A 1 125 ? 5.736 59.732 46.484 1.00 23.45 122 ILE A C 1
ATOM 973 O O . ILE A 1 125 ? 4.882 60.278 45.805 1.00 22.87 122 ILE A O 1
ATOM 978 N N . LEU A 1 126 ? 6.271 58.556 46.149 1.00 23.39 123 LEU A N 1
ATOM 979 C CA . LEU A 1 126 ? 5.760 57.825 44.972 1.00 23.66 123 LEU A CA 1
ATOM 980 C C . LEU A 1 126 ? 4.255 57.515 45.137 1.00 23.76 123 LEU A C 1
ATOM 981 O O . LEU A 1 126 ? 3.458 57.678 44.204 1.00 23.05 123 LEU A O 1
ATOM 986 N N . ASN A 1 127 ? 3.886 57.071 46.327 1.00 24.26 124 ASN A N 1
ATOM 987 C CA . ASN A 1 127 ? 2.487 56.736 46.590 1.00 25.50 124 ASN A CA 1
ATOM 988 C C . ASN A 1 127 ? 1.577 57.951 46.514 1.00 26.13 124 ASN A C 1
ATOM 989 O O . ASN A 1 127 ? 0.465 57.881 45.962 1.00 26.45 124 ASN A O 1
ATOM 994 N N . TYR A 1 128 ? 2.038 59.058 47.094 1.00 27.09 125 TYR A N 1
ATOM 995 C CA . TYR A 1 128 ? 1.273 60.321 47.124 1.00 28.00 125 TYR A CA 1
ATOM 996 C C . TYR A 1 128 ? 0.987 60.791 45.700 1.00 26.75 125 TYR A C 1
ATOM 997 O O . TYR A 1 128 ? -0.150 61.208 45.365 1.00 25.37 125 TYR A O 1
ATOM 1006 N N . ALA A 1 129 ? 2.016 60.697 44.853 1.00 25.75 126 ALA A N 1
ATOM 1007 C CA . ALA A 1 129 ? 1.901 61.038 43.438 1.00 25.13 126 ALA A CA 1
ATOM 1008 C C . ALA A 1 129 ? 1.083 60.011 42.639 1.00 24.93 126 ALA A C 1
ATOM 1009 O O . ALA A 1 129 ? 0.737 60.269 41.509 1.00 24.04 126 ALA A O 1
ATOM 1011 N N . GLY A 1 130 ? 0.807 58.851 43.225 1.00 25.18 127 GLY A N 1
ATOM 1012 C CA . GLY A 1 130 ? 0.008 57.818 42.564 1.00 25.20 127 GLY A CA 1
ATOM 1013 C C . GLY A 1 130 ? 0.762 57.037 41.492 1.00 25.78 127 GLY A C 1
ATOM 1014 O O . GLY A 1 130 ? 0.140 56.412 40.629 1.00 26.17 127 GLY A O 1
ATOM 1015 N N . VAL A 1 131 ? 2.088 57.052 41.540 1.00 25.44 128 VAL A N 1
ATOM 1016 C CA . VAL A 1 131 ? 2.873 56.398 40.514 1.00 26.61 128 VAL A CA 1
ATOM 1017 C C . VAL A 1 131 ? 3.814 55.313 40.994 1.00 26.53 128 VAL A C 1
ATOM 1018 O O . VAL A 1 131 ? 4.797 55.021 40.305 1.00 26.77 128 VAL A O 1
ATOM 1022 N N . ASN A 1 132 ? 3.563 54.727 42.160 1.00 26.45 129 ASN A N 1
ATOM 1023 C CA . ASN A 1 132 ? 4.470 53.674 42.638 1.00 27.57 129 ASN A CA 1
ATOM 1024 C C . ASN A 1 132 ? 4.503 52.498 41.624 1.00 26.92 129 ASN A C 1
ATOM 1025 O O . ASN A 1 132 ? 5.561 52.116 41.145 1.00 26.37 129 ASN A O 1
ATOM 1030 N N . ASP A 1 133 ? 3.340 51.958 41.266 1.00 26.19 130 ASP A N 1
ATOM 1031 C CA . ASP A 1 133 ? 3.365 50.786 40.399 1.00 26.50 130 ASP A CA 1
ATOM 1032 C C . ASP A 1 133 ? 3.748 51.166 38.976 1.00 25.94 130 ASP A C 1
ATOM 1033 O O . ASP A 1 133 ? 4.266 50.332 38.245 1.00 26.07 130 ASP A O 1
ATOM 1038 N N . ARG A 1 134 ? 3.432 52.397 38.563 1.00 24.71 131 ARG A N 1
ATOM 1039 C CA . ARG A 1 134 ? 3.801 52.864 37.224 1.00 24.44 131 ARG A CA 1
ATOM 1040 C C . ARG A 1 134 ? 5.323 53.006 37.097 1.00 23.28 131 ARG A C 1
ATOM 1041 O O . ARG A 1 134 ? 5.912 52.677 36.066 1.00 21.71 131 ARG A O 1
ATOM 1049 N N . THR A 1 135 ? 5.939 53.474 38.173 1.00 22.19 132 THR A N 1
ATOM 1050 C CA . THR A 1 135 ? 7.413 53.607 38.233 1.00 22.42 132 THR A CA 1
ATOM 1051 C C . THR A 1 135 ? 8.042 52.233 38.117 1.00 22.35 132 THR A C 1
ATOM 1052 O O . THR A 1 135 ? 8.977 52.052 37.338 1.00 23.86 132 THR A O 1
ATOM 1056 N N . LEU A 1 136 ? 7.535 51.265 38.879 1.00 22.23 133 LEU A N 1
ATOM 1057 C CA . LEU A 1 136 ? 7.994 49.889 38.761 1.00 22.44 133 LEU A CA 1
ATOM 1058 C C . LEU A 1 136 ? 7.863 49.315 37.337 1.00 22.82 133 LEU A C 1
ATOM 1059 O O . LEU A 1 136 ? 8.787 48.679 36.847 1.00 23.91 133 LEU A O 1
ATOM 1064 N N . ALA A 1 137 ? 6.714 49.517 36.707 1.00 21.59 134 ALA A N 1
ATOM 1065 C CA . ALA A 1 137 ? 6.498 49.041 35.349 1.00 22.18 134 ALA A CA 1
ATOM 1066 C C . ALA A 1 137 ? 7.515 49.650 34.384 1.00 21.58 134 ALA A C 1
ATOM 1067 O O . ALA A 1 137 ? 8.111 48.938 33.597 1.00 21.29 134 ALA A O 1
ATOM 1069 N N . GLN A 1 138 ? 7.700 50.961 34.460 1.00 22.05 135 GLN A N 1
ATOM 1070 C CA . GLN A 1 138 ? 8.582 51.694 33.537 1.00 22.16 135 GLN A CA 1
ATOM 1071 C C . GLN A 1 138 ? 10.033 51.255 33.753 1.00 22.40 135 GLN A C 1
ATOM 1072 O O . GLN A 1 138 ? 10.811 51.109 32.801 1.00 22.47 135 GLN A O 1
ATOM 1078 N N . LEU A 1 139 ? 10.379 51.030 35.015 1.00 22.08 136 LEU A N 1
ATOM 1079 C CA . LEU A 1 139 ? 11.730 50.577 35.366 1.00 22.12 136 LEU A CA 1
ATOM 1080 C C . LEU A 1 139 ? 11.935 49.170 34.826 1.00 21.57 136 LEU A C 1
ATOM 1081 O O . LEU A 1 139 ? 12.975 48.860 34.289 1.00 21.15 136 LEU A O 1
ATOM 1086 N N . THR A 1 140 ? 10.927 48.325 34.957 1.00 21.78 137 THR A N 1
ATOM 1087 C CA . THR A 1 140 ? 11.028 46.957 34.485 1.00 22.47 137 THR A CA 1
ATOM 1088 C C . THR A 1 140 ? 11.180 46.900 32.968 1.00 22.47 137 THR A C 1
ATOM 1089 O O . THR A 1 140 ? 12.003 46.104 32.460 1.00 22.82 137 THR A O 1
ATOM 1093 N N . ILE A 1 141 ? 10.404 47.702 32.231 1.00 21.21 138 ILE A N 1
ATOM 1094 C CA . ILE A 1 141 ? 10.588 47.651 30.776 1.00 22.16 138 ILE A CA 1
ATOM 1095 C C . ILE A 1 141 ? 11.927 48.265 30.379 1.00 22.40 138 ILE A C 1
ATOM 1096 O O . ILE A 1 141 ? 12.586 47.788 29.460 1.00 22.38 138 ILE A O 1
ATOM 1101 N N . ASP A 1 142 ? 12.343 49.314 31.097 1.00 23.52 139 ASP A N 1
ATOM 1102 C CA . ASP A 1 142 ? 13.618 49.960 30.787 1.00 26.23 139 ASP A CA 1
ATOM 1103 C C . ASP A 1 142 ? 14.809 49.057 31.052 1.00 27.74 139 ASP A C 1
ATOM 1104 O O . ASP A 1 142 ? 15.898 49.318 30.550 1.00 28.24 139 ASP A O 1
ATOM 1125 N N . GLY A 1 145 ? 15.912 43.587 27.616 1.00 36.70 142 GLY A N 1
ATOM 1126 C CA . GLY A 1 145 ? 16.918 43.449 26.553 1.00 38.69 142 GLY A CA 1
ATOM 1127 C C . GLY A 1 145 ? 17.671 42.135 26.712 1.00 40.29 142 GLY A C 1
ATOM 1128 O O . GLY A 1 145 ? 17.829 41.624 27.843 1.00 41.50 142 GLY A O 1
ATOM 1129 N N . ASN B 1 4 ? -5.951 94.194 88.041 1.00 39.79 1 ASN B N 1
ATOM 1130 C CA . ASN B 1 4 ? -5.439 95.182 87.052 1.00 38.08 1 ASN B CA 1
ATOM 1131 C C . ASN B 1 4 ? -5.991 94.961 85.648 1.00 36.89 1 ASN B C 1
ATOM 1132 O O . ASN B 1 4 ? -6.673 93.956 85.361 1.00 35.78 1 ASN B O 1
ATOM 1137 N N . PHE B 1 5 ? -5.686 95.922 84.783 1.00 34.43 2 PHE B N 1
ATOM 1138 C CA . PHE B 1 5 ? -6.156 95.902 83.407 1.00 32.46 2 PHE B CA 1
ATOM 1139 C C . PHE B 1 5 ? -4.987 95.736 82.446 1.00 31.93 2 PHE B C 1
ATOM 1140 O O . PHE B 1 5 ? -5.033 96.251 81.333 1.00 30.88 2 PHE B O 1
ATOM 1148 N N . ASN B 1 6 ? -3.957 94.979 82.854 1.00 30.75 3 ASN B N 1
ATOM 1149 C CA . ASN B 1 6 ? -2.851 94.644 81.960 1.00 30.73 3 ASN B CA 1
ATOM 1150 C C . ASN B 1 6 ? -3.379 93.992 80.701 1.00 30.47 3 ASN B C 1
ATOM 1151 O O . ASN B 1 6 ? -4.291 93.176 80.781 1.00 30.62 3 ASN B O 1
ATOM 1156 N N . ARG B 1 7 ? -2.836 94.355 79.547 1.00 28.16 4 ARG B N 1
ATOM 1157 C CA . ARG B 1 7 ? -3.374 93.854 78.285 1.00 27.09 4 ARG B CA 1
ATOM 1158 C C . ARG B 1 7 ? -2.296 93.944 77.206 1.00 26.16 4 ARG B C 1
ATOM 1159 O O . ARG B 1 7 ? -1.554 94.907 77.177 1.00 25.52 4 ARG B O 1
ATOM 1167 N N . PHE B 1 8 ? -2.245 92.953 76.317 1.00 25.26 5 PHE B N 1
ATOM 1168 C CA . PHE B 1 8 ? -1.282 92.941 75.196 1.00 24.83 5 PHE B CA 1
ATOM 1169 C C . PHE B 1 8 ? -1.851 93.642 73.977 1.00 24.30 5 PHE B C 1
ATOM 1170 O O . PHE B 1 8 ? -3.065 93.587 73.724 1.00 23.32 5 PHE B O 1
ATOM 1178 N N . THR B 1 9 ? -0.985 94.262 73.189 1.00 22.45 6 THR B N 1
ATOM 1179 C CA . THR B 1 9 ? -1.381 94.698 71.855 1.00 22.80 6 THR B CA 1
ATOM 1180 C C . THR B 1 9 ? -1.731 93.503 70.968 1.00 23.39 6 THR B C 1
ATOM 1181 O O . THR B 1 9 ? -1.345 92.325 71.235 1.00 22.23 6 THR B O 1
ATOM 1185 N N . GLN B 1 10 ? -2.489 93.802 69.928 1.00 22.60 7 GLN B N 1
ATOM 1186 C CA . GLN B 1 10 ? -2.765 92.817 68.892 1.00 24.89 7 GLN B CA 1
ATOM 1187 C C . GLN B 1 10 ? -1.486 92.198 68.337 1.00 23.51 7 GLN B C 1
ATOM 1188 O O . GLN B 1 10 ? -1.457 90.975 68.082 1.00 24.10 7 GLN B O 1
ATOM 1194 N N . ARG B 1 11 ? -0.449 93.015 68.106 1.00 22.29 8 ARG B N 1
ATOM 1195 C CA . ARG B 1 11 ? 0.780 92.486 67.550 1.00 21.13 8 ARG B CA 1
ATOM 1196 C C . ARG B 1 11 ? 1.485 91.596 68.551 1.00 20.71 8 ARG B C 1
ATOM 1197 O O . ARG B 1 11 ? 2.046 90.551 68.170 1.00 19.94 8 ARG B O 1
ATOM 1205 N N . ALA B 1 12 ? 1.461 91.989 69.823 1.00 19.74 9 ALA B N 1
ATOM 1206 C CA . ALA B 1 12 ? 2.015 91.107 70.889 1.00 19.95 9 ALA B CA 1
ATOM 1207 C C . ALA B 1 12 ? 1.237 89.789 71.001 1.00 20.00 9 ALA B C 1
ATOM 1208 O O . ALA B 1 12 ? 1.818 88.715 71.203 1.00 20.49 9 ALA B O 1
ATOM 1210 N N . LYS B 1 13 ? -0.077 89.853 70.901 1.00 19.60 10 LYS B N 1
ATOM 1211 C CA . LYS B 1 13 ? -0.839 88.616 70.964 1.00 20.34 10 LYS B CA 1
ATOM 1212 C C . LYS B 1 13 ? -0.480 87.682 69.802 1.00 20.48 10 LYS B C 1
ATOM 1213 O O . LYS B 1 13 ? -0.360 86.465 69.976 1.00 20.66 10 LYS B O 1
ATOM 1219 N N . LYS B 1 14 ? -0.337 88.252 68.615 1.00 20.95 11 LYS B N 1
ATOM 1220 C CA . LYS B 1 14 ? 0.083 87.507 67.444 1.00 21.17 11 LYS B CA 1
ATOM 1221 C C . LYS B 1 14 ? 1.451 86.862 67.631 1.00 21.08 11 LYS B C 1
ATOM 1222 O O . LYS B 1 14 ? 1.634 85.690 67.263 1.00 19.83 11 LYS B O 1
ATOM 1228 N N . ALA B 1 15 ? 2.409 87.614 68.183 1.00 21.39 12 ALA B N 1
ATOM 1229 C CA . ALA B 1 15 ? 3.720 87.053 68.457 1.00 22.37 12 ALA B CA 1
ATOM 1230 C C . ALA B 1 15 ? 3.643 85.854 69.417 1.00 21.97 12 ALA B C 1
ATOM 1231 O O . ALA B 1 15 ? 4.333 84.838 69.219 1.00 20.64 12 ALA B O 1
ATOM 1233 N N . ILE B 1 16 ? 2.824 85.981 70.457 1.00 21.71 13 ILE B N 1
ATOM 1234 C CA . ILE B 1 16 ? 2.631 84.829 71.369 1.00 22.33 13 ILE B CA 1
ATOM 1235 C C . ILE B 1 16 ? 1.967 83.654 70.644 1.00 21.93 13 ILE B C 1
ATOM 1236 O O . ILE B 1 16 ? 2.408 82.474 70.799 1.00 21.61 13 ILE B O 1
ATOM 1241 N N . ASP B 1 17 ? 0.938 83.931 69.821 1.00 21.18 14 ASP B N 1
ATOM 1242 C CA . ASP B 1 17 ? 0.343 82.849 69.027 1.00 22.23 14 ASP B CA 1
ATOM 1243 C C . ASP B 1 17 ? 1.415 82.182 68.161 1.00 21.22 14 ASP B C 1
ATOM 1244 O O . ASP B 1 17 ? 1.402 80.970 68.009 1.00 19.99 14 ASP B O 1
ATOM 1249 N N . LEU B 1 18 ? 2.334 82.986 67.595 1.00 20.80 15 LEU B N 1
ATOM 1250 C CA . LEU B 1 18 ? 3.352 82.430 66.685 1.00 20.80 15 LEU B CA 1
ATOM 1251 C C . LEU B 1 18 ? 4.366 81.583 67.483 1.00 19.74 15 LEU B C 1
ATOM 1252 O O . LEU B 1 18 ? 4.908 80.589 66.956 1.00 20.43 15 LEU B O 1
ATOM 1257 N N . ALA B 1 19 ? 4.559 81.962 68.737 1.00 19.52 16 ALA B N 1
ATOM 1258 C CA . ALA B 1 19 ? 5.415 81.168 69.655 1.00 20.74 16 ALA B CA 1
ATOM 1259 C C . ALA B 1 19 ? 4.824 79.767 69.851 1.00 19.97 16 ALA B C 1
ATOM 1260 O O . ALA B 1 19 ? 5.536 78.741 69.774 1.00 19.95 16 ALA B O 1
ATOM 1262 N N . PHE B 1 20 ? 3.509 79.722 70.090 1.00 19.37 17 PHE B N 1
ATOM 1263 C CA . PHE B 1 20 ? 2.841 78.437 70.161 1.00 20.04 17 PHE B CA 1
ATOM 1264 C C . PHE B 1 20 ? 2.890 77.642 68.876 1.00 19.83 17 PHE B C 1
ATOM 1265 O O . PHE B 1 20 ? 3.105 76.432 68.916 1.00 21.09 17 PHE B O 1
ATOM 1273 N N . GLU B 1 21 ? 2.628 78.310 67.768 1.00 19.09 18 GLU B N 1
ATOM 1274 C CA . GLU B 1 21 ? 2.712 77.688 66.454 1.00 20.56 18 GLU B CA 1
ATOM 1275 C C . GLU B 1 21 ? 4.123 77.123 66.161 1.00 19.27 18 GLU B C 1
ATOM 1276 O O . GLU B 1 21 ? 4.248 76.008 65.623 1.00 19.01 18 GLU B O 1
ATOM 1282 N N . SER B 1 22 ? 5.175 77.860 66.534 1.00 20.71 19 SER B N 1
ATOM 1283 C CA . SER B 1 22 ? 6.497 77.325 66.340 1.00 21.72 19 SER B CA 1
ATOM 1284 C C . SER B 1 22 ? 6.739 76.078 67.160 1.00 20.99 19 SER B C 1
ATOM 1285 O O . SER B 1 22 ? 7.306 75.110 66.626 1.00 21.51 19 SER B O 1
ATOM 1288 N N . ALA B 1 23 ? 6.349 76.093 68.443 1.00 19.70 20 ALA B N 1
ATOM 1289 C CA . ALA B 1 23 ? 6.524 74.896 69.288 1.00 20.61 20 ALA B CA 1
ATOM 1290 C C . ALA B 1 23 ? 5.811 73.697 68.626 1.00 21.77 20 ALA B C 1
ATOM 1291 O O . ALA B 1 23 ? 6.329 72.553 68.524 1.00 19.95 20 ALA B O 1
ATOM 1293 N N . LYS B 1 24 ? 4.606 73.966 68.127 1.00 21.41 21 LYS B N 1
ATOM 1294 C CA . LYS B 1 24 ? 3.849 72.877 67.509 1.00 22.66 21 LYS B CA 1
ATOM 1295 C C . LYS B 1 24 ? 4.550 72.302 66.270 1.00 23.14 21 LYS B C 1
ATOM 1296 O O . LYS B 1 24 ? 4.643 71.059 66.133 1.00 22.81 21 LYS B O 1
ATOM 1302 N N . SER B 1 25 ? 4.998 73.191 65.380 1.00 23.34 22 SER B N 1
ATOM 1303 C CA . SER B 1 25 ? 5.704 72.784 64.149 1.00 24.15 22 SER B CA 1
ATOM 1304 C C . SER B 1 25 ? 6.997 71.990 64.464 1.00 23.12 22 SER B C 1
ATOM 1305 O O . SER B 1 25 ? 7.394 71.130 63.687 1.00 23.46 22 SER B O 1
ATOM 1308 N N . LEU B 1 26 ? 7.591 72.222 65.632 1.00 21.25 23 LEU B N 1
ATOM 1309 C CA . LEU B 1 26 ? 8.798 71.485 66.031 1.00 22.33 23 LEU B CA 1
ATOM 1310 C C . LEU B 1 26 ? 8.543 70.265 66.916 1.00 22.09 23 LEU B C 1
ATOM 1311 O O . LEU B 1 26 ? 9.494 69.617 67.394 1.00 22.17 23 LEU B O 1
ATOM 1316 N N . GLY B 1 27 ? 7.271 69.910 67.100 1.00 21.03 24 GLY B N 1
ATOM 1317 C CA . GLY B 1 27 ? 6.902 68.845 68.005 1.00 21.99 24 GLY B CA 1
ATOM 1318 C C . GLY B 1 27 ? 7.263 69.106 69.473 1.00 22.25 24 GLY B C 1
ATOM 1319 O O . GLY B 1 27 ? 7.578 68.174 70.208 1.00 22.29 24 GLY B O 1
ATOM 1320 N N . HIS B 1 28 ? 7.255 70.353 69.904 1.00 22.12 25 HIS B N 1
ATOM 1321 C CA . HIS B 1 28 ? 7.619 70.654 71.323 1.00 22.72 25 HIS B CA 1
ATOM 1322 C C . HIS B 1 28 ? 6.304 70.819 72.097 1.00 23.90 25 HIS B C 1
ATOM 1323 O O . HIS B 1 28 ? 5.349 71.412 71.552 1.00 24.46 25 HIS B O 1
ATOM 1330 N N . ASN B 1 29 ? 6.224 70.286 73.317 1.00 22.16 26 ASN B N 1
ATOM 1331 C CA . ASN B 1 29 ? 5.014 70.485 74.123 1.00 22.16 26 ASN B CA 1
ATOM 1332 C C . ASN B 1 29 ? 5.077 71.689 75.092 1.00 21.39 26 ASN B C 1
ATOM 1333 O O . ASN B 1 29 ? 4.124 71.990 75.783 1.00 21.67 26 ASN B O 1
ATOM 1338 N N . ILE B 1 30 ? 6.208 72.373 75.145 1.00 20.55 27 ILE B N 1
ATOM 1339 C CA . ILE B 1 30 ? 6.383 73.487 76.095 1.00 20.92 27 ILE B CA 1
ATOM 1340 C C . ILE B 1 30 ? 6.940 74.684 75.354 1.00 20.17 27 ILE B C 1
ATOM 1341 O O . ILE B 1 30 ? 7.910 74.559 74.605 1.00 20.88 27 ILE B O 1
ATOM 1346 N N . VAL B 1 31 ? 6.294 75.839 75.528 1.00 19.63 28 VAL B N 1
ATOM 1347 C CA . VAL B 1 31 ? 6.708 77.055 74.890 1.00 20.68 28 VAL B CA 1
ATOM 1348 C C . VAL B 1 31 ? 7.683 77.701 75.860 1.00 19.96 28 VAL B C 1
ATOM 1349 O O . VAL B 1 31 ? 7.300 78.063 76.974 1.00 19.86 28 VAL B O 1
ATOM 1353 N N . GLY B 1 32 ? 8.924 77.836 75.442 1.00 20.05 29 GLY B N 1
ATOM 1354 C CA . GLY B 1 32 ? 9.966 78.425 76.292 1.00 20.27 29 GLY B CA 1
ATOM 1355 C C . GLY B 1 32 ? 10.331 79.835 75.808 1.00 21.71 29 GLY B C 1
ATOM 1356 O O . GLY B 1 32 ? 9.758 80.306 74.824 1.00 21.05 29 GLY B O 1
ATOM 1357 N N . SER B 1 33 ? 11.280 80.507 76.467 1.00 20.28 30 SER B N 1
ATOM 1358 C CA . SER B 1 33 ? 11.702 81.829 76.025 1.00 20.78 30 SER B CA 1
ATOM 1359 C C . SER B 1 33 ? 12.109 81.868 74.542 1.00 19.66 30 SER B C 1
ATOM 1360 O O . SER B 1 33 ? 11.888 82.872 73.841 1.00 19.82 30 SER B O 1
ATOM 1363 N N . GLU B 1 34 ? 12.693 80.765 74.066 1.00 18.52 31 GLU B N 1
ATOM 1364 C CA . GLU B 1 34 ? 13.218 80.697 72.694 1.00 19.51 31 GLU B CA 1
ATOM 1365 C C . GLU B 1 34 ? 12.082 80.719 71.669 1.00 19.37 31 GLU B C 1
ATOM 1366 O O . GLU B 1 34 ? 12.205 81.299 70.595 1.00 19.39 31 GLU B O 1
ATOM 1372 N N . HIS B 1 35 ? 10.947 80.123 72.029 1.00 18.02 32 HIS B N 1
ATOM 1373 C CA . HIS B 1 35 ? 9.820 80.150 71.102 1.00 18.70 32 HIS B CA 1
ATOM 1374 C C . HIS B 1 35 ? 9.190 81.537 71.080 1.00 18.79 32 HIS B C 1
ATOM 1375 O O . HIS B 1 35 ? 8.717 82.000 70.054 1.00 19.37 32 HIS B O 1
ATOM 1382 N N . ILE B 1 36 ? 9.138 82.168 72.239 1.00 19.53 33 ILE B N 1
ATOM 1383 C CA . ILE B 1 36 ? 8.632 83.570 72.289 1.00 19.63 33 ILE B CA 1
ATOM 1384 C C . ILE B 1 36 ? 9.534 84.468 71.453 1.00 18.99 33 ILE B C 1
ATOM 1385 O O . ILE B 1 36 ? 9.046 85.304 70.677 1.00 19.37 33 ILE B O 1
ATOM 1390 N N . LEU B 1 37 ? 10.855 84.281 71.573 1.00 20.08 34 LEU B N 1
ATOM 1391 C CA . LEU B 1 37 ? 11.796 85.050 70.757 1.00 20.22 34 LEU B CA 1
ATOM 1392 C C . LEU B 1 37 ? 11.523 84.848 69.235 1.00 21.06 34 LEU B C 1
ATOM 1393 O O . LEU B 1 37 ? 11.424 85.817 68.438 1.00 20.07 34 LEU B O 1
ATOM 1398 N N . LEU B 1 38 ? 11.329 83.587 68.853 1.00 21.44 35 LEU B N 1
ATOM 1399 C CA . LEU B 1 38 ? 11.005 83.263 67.474 1.00 21.53 35 LEU B CA 1
ATOM 1400 C C . LEU B 1 38 ? 9.667 83.853 67.064 1.00 21.59 35 LEU B C 1
ATOM 1401 O O . LEU B 1 38 ? 9.548 84.393 65.957 1.00 20.60 35 LEU B O 1
ATOM 1406 N N . GLY B 1 39 ? 8.655 83.710 67.931 1.00 21.77 36 GLY B N 1
ATOM 1407 C CA . GLY B 1 39 ? 7.332 84.304 67.628 1.00 21.61 36 GLY B CA 1
ATOM 1408 C C . GLY B 1 39 ? 7.439 85.845 67.409 1.00 22.37 36 GLY B C 1
ATOM 1409 O O . GLY B 1 39 ? 6.809 86.390 66.512 1.00 21.71 36 GLY B O 1
ATOM 1410 N N . LEU B 1 40 ? 8.263 86.511 68.215 1.00 21.40 37 LEU B N 1
ATOM 1411 C CA . LEU B 1 40 ? 8.493 87.967 68.076 1.00 21.99 37 LEU B CA 1
ATOM 1412 C C . LEU B 1 40 ? 9.076 88.287 66.685 1.00 22.93 37 LEU B C 1
ATOM 1413 O O . LEU B 1 40 ? 8.645 89.235 66.072 1.00 22.31 37 LEU B O 1
ATOM 1418 N N . LEU B 1 41 ? 10.060 87.505 66.229 1.00 22.87 38 LEU B N 1
ATOM 1419 C CA . LEU B 1 41 ? 10.645 87.754 64.908 1.00 24.41 38 LEU B CA 1
ATOM 1420 C C . LEU B 1 41 ? 9.612 87.475 63.812 1.00 24.59 38 LEU B C 1
ATOM 1421 O O . LEU B 1 41 ? 9.435 88.301 62.895 1.00 24.38 38 LEU B O 1
ATOM 1426 N N . ARG B 1 42 ? 8.901 86.345 63.941 1.00 23.16 39 ARG B N 1
ATOM 1427 C CA . ARG B 1 42 ? 7.911 85.937 62.917 1.00 23.20 39 ARG B CA 1
ATOM 1428 C C . ARG B 1 42 ? 6.750 86.927 62.800 1.00 23.71 39 ARG B C 1
ATOM 1429 O O . ARG B 1 42 ? 6.116 87.018 61.752 1.00 22.95 39 ARG B O 1
ATOM 1437 N N . GLU B 1 43 ? 6.497 87.687 63.862 1.00 22.89 40 GLU B N 1
ATOM 1438 C CA . GLU B 1 43 ? 5.410 88.672 63.835 1.00 24.18 40 GLU B CA 1
ATOM 1439 C C . GLU B 1 43 ? 5.677 89.807 62.851 1.00 24.01 40 GLU B C 1
ATOM 1440 O O . GLU B 1 43 ? 4.728 90.398 62.349 1.00 25.61 40 GLU B O 1
ATOM 1446 N N . GLU B 1 44 ? 6.957 90.085 62.553 1.00 24.33 41 GLU B N 1
ATOM 1447 C CA . GLU B 1 44 ? 7.395 90.967 61.447 1.00 26.46 41 GLU B CA 1
ATOM 1448 C C . GLU B 1 44 ? 7.193 92.468 61.655 1.00 26.65 41 GLU B C 1
ATOM 1449 O O . GLU B 1 44 ? 8.111 93.258 61.398 1.00 27.17 41 GLU B O 1
ATOM 1455 N N . GLU B 1 45 ? 6.018 92.866 62.104 1.00 26.88 42 GLU B N 1
ATOM 1456 C CA . GLU B 1 45 ? 5.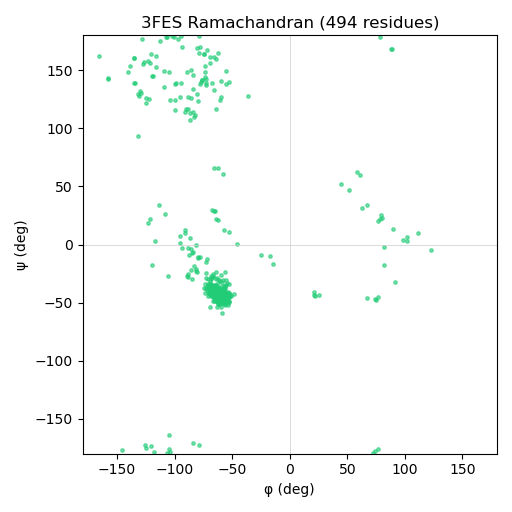643 94.296 62.057 1.00 28.74 42 GLU B CA 1
ATOM 1457 C C . GLU B 1 45 ? 6.080 95.083 63.297 1.00 29.03 42 GLU B C 1
ATOM 1458 O O . GLU B 1 45 ? 6.307 96.295 63.212 1.00 29.71 42 GLU B O 1
ATOM 1464 N N . GLY B 1 46 ? 6.190 94.388 64.437 1.00 27.61 43 GLY B N 1
ATOM 1465 C CA . GLY B 1 46 ? 6.424 95.006 65.747 1.00 26.26 43 GLY B CA 1
ATOM 1466 C C . GLY B 1 46 ? 7.869 95.481 65.909 1.00 25.40 43 GLY B C 1
ATOM 1467 O O . GLY B 1 46 ? 8.754 95.079 65.153 1.00 25.55 43 GLY B O 1
ATOM 1468 N N . ILE B 1 47 ? 8.067 96.332 66.899 1.00 24.16 44 ILE B N 1
ATOM 1469 C CA . ILE B 1 47 ? 9.401 96.805 67.274 1.00 24.31 44 ILE B CA 1
ATOM 1470 C C . ILE B 1 47 ? 10.365 95.614 67.508 1.00 23.18 44 ILE B C 1
ATOM 1471 O O . ILE B 1 47 ? 11.513 95.647 67.070 1.00 23.28 44 ILE B O 1
ATOM 1476 N N . ALA B 1 48 ? 9.898 94.605 68.231 1.00 23.00 45 ALA B N 1
ATOM 1477 C CA . ALA B 1 48 ? 10.765 93.422 68.540 1.00 23.11 45 ALA B CA 1
ATOM 1478 C C . ALA B 1 48 ? 11.323 92.805 67.254 1.00 22.55 45 ALA B C 1
ATOM 1479 O O . ALA B 1 48 ? 12.519 92.549 67.157 1.00 22.90 45 ALA B O 1
ATOM 1481 N N . ALA B 1 49 ? 10.454 92.592 66.270 1.00 22.98 46 ALA B N 1
ATOM 1482 C CA . ALA B 1 49 ? 10.881 92.036 64.985 1.00 24.51 46 ALA B CA 1
ATOM 1483 C C . ALA B 1 49 ? 11.881 92.966 64.296 1.00 24.40 46 ALA B C 1
ATOM 1484 O O . ALA B 1 49 ? 12.883 92.504 63.716 1.00 24.58 46 ALA B O 1
ATOM 1486 N N . LYS B 1 50 ? 11.591 94.264 64.340 1.00 25.12 47 LYS B N 1
ATOM 1487 C CA . LYS B 1 50 ? 12.475 95.218 63.646 1.00 26.86 47 LYS B CA 1
ATOM 1488 C C . LYS B 1 50 ? 13.851 95.275 64.305 1.00 26.21 47 LYS B C 1
ATOM 1489 O O . LYS B 1 50 ? 14.887 95.390 63.619 1.00 25.55 47 LYS B O 1
ATOM 1495 N N . VAL B 1 51 ? 13.861 95.196 65.643 1.00 24.92 48 VAL B N 1
ATOM 1496 C CA . VAL B 1 51 ? 15.117 95.120 66.377 1.00 24.82 48 VAL B CA 1
ATOM 1497 C C . VAL B 1 51 ? 15.931 93.872 66.001 1.00 25.39 48 VAL B C 1
ATOM 1498 O O . VAL B 1 51 ? 17.124 93.956 65.687 1.00 24.25 48 VAL B O 1
ATOM 1502 N N . LEU B 1 52 ? 15.286 92.715 66.042 1.00 24.81 49 LEU B N 1
ATOM 1503 C CA . LEU B 1 52 ? 15.997 91.425 65.850 1.00 25.25 49 LEU B CA 1
ATOM 1504 C C . LEU B 1 52 ? 16.500 91.317 64.415 1.00 26.79 49 LEU B C 1
ATOM 1505 O O . LEU B 1 52 ? 17.591 90.831 64.166 1.00 27.04 49 LEU B O 1
ATOM 1510 N N . SER B 1 53 ? 15.710 91.832 63.471 1.00 27.34 50 SER B N 1
ATOM 1511 C CA . SER B 1 53 ? 16.138 91.884 62.092 1.00 28.13 50 SER B CA 1
ATOM 1512 C C . SER B 1 53 ? 17.314 92.878 61.940 1.00 27.97 50 SER B C 1
ATOM 1513 O O . SER B 1 53 ? 18.297 92.622 61.223 1.00 28.73 50 SER B O 1
ATOM 1516 N N . LYS B 1 54 ? 17.241 94.007 62.629 1.00 27.17 51 LYS B N 1
ATOM 1517 C CA . LYS B 1 54 ? 18.277 95.013 62.464 1.00 27.71 51 LYS B CA 1
ATOM 1518 C C . LYS B 1 54 ? 19.633 94.484 62.952 1.00 28.12 51 LYS B C 1
ATOM 1519 O O . LYS B 1 54 ? 20.675 94.784 62.352 1.00 28.22 51 LYS B O 1
ATOM 1525 N N . VAL B 1 55 ? 19.636 93.730 64.046 1.00 27.81 52 VAL B N 1
ATOM 1526 C CA . VAL B 1 55 ? 20.873 93.177 64.571 1.00 29.51 52 VAL B CA 1
ATOM 1527 C C . VAL B 1 55 ? 21.360 91.951 63.778 1.00 29.97 52 VAL B C 1
ATOM 1528 O O . VAL B 1 55 ? 22.480 91.490 63.996 1.00 30.23 52 VAL B O 1
ATOM 1532 N N . GLY B 1 56 ? 20.526 91.421 62.882 1.00 29.97 53 GLY B N 1
ATOM 1533 C CA . GLY B 1 56 ? 20.980 90.354 61.989 1.00 30.56 53 GLY B CA 1
ATOM 1534 C C . GLY B 1 56 ? 20.401 88.960 62.184 1.00 31.34 53 GLY B C 1
ATOM 1535 O O . GLY B 1 56 ? 20.909 88.019 61.604 1.00 31.53 53 GLY B O 1
ATOM 1536 N N . PHE B 1 57 ? 19.368 88.796 63.014 1.00 31.36 54 PHE B N 1
ATOM 1537 C CA . PHE B 1 57 ? 18.636 87.509 63.097 1.00 31.74 54 PHE B CA 1
ATOM 1538 C C . PHE B 1 57 ? 17.682 87.260 61.965 1.00 31.97 54 PHE B C 1
ATOM 1539 O O . PHE B 1 57 ? 16.949 88.166 61.539 1.00 32.80 54 PHE B O 1
ATOM 1547 N N . THR B 1 58 ? 17.648 86.015 61.504 1.00 31.69 55 THR B N 1
ATOM 1548 C CA . THR B 1 58 ? 16.594 85.567 60.595 1.00 31.87 55 THR B CA 1
ATOM 1549 C C . THR B 1 58 ? 15.771 84.481 61.259 1.00 32.37 55 THR B C 1
ATOM 1550 O O . THR B 1 58 ? 16.231 83.875 62.220 1.00 32.35 55 THR B O 1
ATOM 1554 N N . GLU B 1 59 ? 14.573 84.217 60.742 1.00 33.70 56 GLU B N 1
ATOM 1555 C CA . GLU B 1 59 ? 13.789 83.085 61.206 1.00 34.55 56 GLU B CA 1
ATOM 1556 C C . GLU B 1 59 ? 14.600 81.788 61.130 1.00 34.46 56 GLU B C 1
ATOM 1557 O O . GLU B 1 59 ? 14.620 80.987 62.076 1.00 33.52 56 GLU B O 1
ATOM 1563 N N . ALA B 1 60 ? 15.236 81.566 59.971 1.00 33.19 57 ALA B N 1
ATOM 1564 C CA . ALA B 1 60 ? 16.078 80.378 59.756 1.00 32.74 57 ALA B CA 1
ATOM 1565 C C . ALA B 1 60 ? 17.215 80.195 60.785 1.00 31.25 57 ALA B C 1
ATOM 1566 O O . ALA B 1 60 ? 17.477 79.089 61.239 1.00 30.14 57 ALA B O 1
ATOM 1568 N N . TYR B 1 61 ? 17.899 81.275 61.145 1.00 30.18 58 TYR B N 1
ATOM 1569 C CA . TYR B 1 61 ? 18.968 81.154 62.140 1.00 28.92 58 TYR B CA 1
ATOM 1570 C C . TYR B 1 61 ? 18.440 80.702 63.534 1.00 28.75 58 TYR B C 1
ATOM 1571 O O . TYR B 1 61 ? 19.004 79.768 64.196 1.00 27.60 58 TYR B O 1
ATOM 1580 N N . LEU B 1 62 ? 17.375 81.373 63.966 1.00 28.01 59 LEU B N 1
ATOM 1581 C CA . LEU B 1 62 ? 16.809 81.143 65.309 1.00 28.54 59 LEU B CA 1
ATOM 1582 C C . LEU B 1 62 ? 16.251 79.741 65.411 1.00 27.24 59 LEU B C 1
ATOM 1583 O O . LEU B 1 62 ? 16.522 79.053 66.377 1.00 26.17 59 LEU B O 1
ATOM 1588 N N . GLU B 1 63 ? 15.451 79.363 64.421 1.00 26.34 60 GLU B N 1
ATOM 1589 C CA . GLU B 1 63 ? 14.868 78.026 64.384 1.00 26.68 60 GLU B CA 1
ATOM 1590 C C . GLU B 1 63 ? 15.964 76.981 64.356 1.00 25.67 60 GLU B C 1
ATOM 1591 O O . GLU B 1 63 ? 15.888 76.013 65.076 1.00 24.37 60 GLU B O 1
ATOM 1597 N N . GLY B 1 64 ? 17.023 77.232 63.576 1.00 26.14 61 GLY B N 1
ATOM 1598 C CA . GLY B 1 64 ? 18.199 76.361 63.556 1.00 24.90 61 GLY B CA 1
ATOM 1599 C C . GLY B 1 64 ? 18.829 76.140 64.923 1.00 24.47 61 GLY B C 1
ATOM 1600 O O . GLY B 1 64 ? 19.156 75.003 65.283 1.00 22.97 61 GLY B O 1
ATOM 1601 N N . LYS B 1 65 ? 19.002 77.216 65.694 1.00 23.74 62 LYS B N 1
ATOM 1602 C CA . LYS B 1 65 ? 19.620 77.096 67.017 1.00 23.82 62 LYS B CA 1
ATOM 1603 C C . LYS B 1 65 ? 18.684 76.399 67.996 1.00 23.10 62 LYS B C 1
ATOM 1604 O O . LYS B 1 65 ? 19.145 75.680 68.856 1.00 23.57 62 LYS B O 1
ATOM 1610 N N . ILE B 1 66 ? 17.390 76.638 67.868 1.00 23.12 63 ILE B N 1
ATOM 1611 C CA . ILE B 1 66 ? 16.424 75.996 68.772 1.00 23.13 63 ILE B CA 1
ATOM 1612 C C . ILE B 1 66 ? 16.492 74.478 68.558 1.00 23.30 63 ILE B C 1
ATOM 1613 O O . ILE B 1 66 ? 16.528 73.701 69.529 1.00 22.30 63 ILE B O 1
ATOM 1618 N N . VAL B 1 67 ? 16.501 74.078 67.286 1.00 22.53 64 VAL B N 1
ATOM 1619 C CA . VAL B 1 67 ? 16.582 72.638 66.962 1.00 23.53 64 VAL B CA 1
ATOM 1620 C C . VAL B 1 67 ? 17.897 72.040 67.461 1.00 23.96 64 VAL B C 1
ATOM 1621 O O . VAL B 1 67 ? 17.927 70.930 68.012 1.00 23.36 64 VAL B O 1
ATOM 1625 N N . ASP B 1 68 ? 18.992 72.791 67.305 1.00 25.14 65 ASP B N 1
ATOM 1626 C CA . ASP B 1 68 ? 20.274 72.309 67.779 1.00 26.87 65 ASP B CA 1
ATOM 1627 C C . ASP B 1 68 ? 20.256 71.995 69.245 1.00 26.66 65 ASP B C 1
ATOM 1628 O O . ASP B 1 68 ? 20.920 71.044 69.704 1.00 27.96 65 ASP B O 1
ATOM 1641 N N . GLU B 1 70 ? 17.402 71.732 71.332 1.00 27.59 67 GLU B N 1
ATOM 1642 C CA . GLU B 1 70 ? 16.266 70.981 71.887 1.00 26.62 67 GLU B CA 1
ATOM 1643 C C . GLU B 1 70 ? 15.766 69.866 71.021 1.00 24.88 67 GLU B C 1
ATOM 1644 O O . GLU B 1 70 ? 14.861 69.148 71.435 1.00 21.88 67 GLU B O 1
ATOM 1650 N N . GLY B 1 71 ? 16.258 69.782 69.789 1.00 22.65 68 GLY B N 1
ATOM 1651 C CA . GLY B 1 71 ? 15.781 68.754 68.876 1.00 22.73 68 GLY B CA 1
ATOM 1652 C C . GLY B 1 71 ? 14.412 69.092 68.298 1.00 22.85 68 GLY B C 1
ATOM 1653 O O . GLY B 1 71 ? 13.849 70.176 68.545 1.00 22.65 68 GLY B O 1
ATOM 1654 N N . LYS B 1 72 ? 13.883 68.161 67.528 1.00 23.18 69 LYS B N 1
ATOM 1655 C CA . LYS B 1 72 ? 12.650 68.351 66.822 1.00 25.51 69 LYS B CA 1
ATOM 1656 C C . LYS B 1 72 ? 11.909 67.073 67.067 1.00 25.79 69 LYS B C 1
ATOM 1657 O O . LYS B 1 72 ? 12.497 65.981 67.001 1.00 23.63 69 LYS B O 1
ATOM 1663 N N . GLY B 1 73 ? 10.615 67.165 67.324 1.00 27.38 70 GLY B N 1
ATOM 1664 C CA . GLY B 1 73 ? 9.847 65.928 67.442 1.00 30.78 70 GLY B CA 1
ATOM 1665 C C . GLY B 1 73 ? 8.863 65.790 66.296 1.00 33.29 70 GLY B C 1
ATOM 1666 O O . GLY B 1 73 ? 8.702 66.720 65.488 1.00 34.25 70 GLY B O 1
ATOM 1667 N N . GLU B 1 74 ? 8.177 64.655 66.241 1.00 36.00 71 GLU B N 1
ATOM 1668 C CA . GLU B 1 74 ? 7.089 64.438 65.282 1.00 38.36 71 GLU B CA 1
ATOM 1669 C C . GLU B 1 74 ? 5.945 65.399 65.610 1.00 39.19 71 GLU B C 1
ATOM 1670 O O . GLU B 1 74 ? 5.600 65.588 66.785 1.00 39.64 71 GLU B O 1
ATOM 1676 N N . GLU B 1 75 ? 5.413 66.069 64.590 0.70 39.75 72 GLU B N 1
ATOM 1677 C CA . GLU B 1 75 ? 4.361 67.053 64.810 0.70 40.89 72 GLU B CA 1
ATOM 1678 C C . GLU B 1 75 ? 3.134 66.346 65.366 0.70 41.86 72 GLU B C 1
ATOM 1679 O O . GLU B 1 75 ? 2.563 65.479 64.713 0.70 41.97 72 GLU B O 1
ATOM 1685 N N . ILE B 1 76 ? 2.775 66.708 66.595 1.00 43.14 73 ILE B N 1
ATOM 1686 C CA . ILE B 1 76 ? 1.725 66.054 67.371 1.00 44.42 73 ILE B CA 1
ATOM 1687 C C . ILE B 1 76 ? 0.608 67.062 67.616 1.00 44.03 73 ILE B C 1
ATOM 1688 O O . ILE B 1 76 ? 0.842 68.272 67.604 1.00 44.02 73 ILE B O 1
ATOM 1693 N N . SER B 1 77 ? -0.617 66.562 67.779 0.60 43.50 74 SER B N 1
ATOM 1694 C CA . SER B 1 77 ? -1.669 67.346 68.408 0.60 43.13 74 SER B CA 1
ATOM 1695 C C . SER B 1 77 ? -1.738 66.872 69.851 0.60 42.11 74 SER B C 1
ATOM 1696 O O . SER B 1 77 ? -2.006 65.711 70.139 0.60 41.73 74 SER B O 1
ATOM 1699 N N . GLU B 1 78 ? -1.424 67.797 70.740 1.00 41.29 75 GLU B N 1
ATOM 1700 C CA . GLU B 1 78 ? -1.297 67.562 72.168 1.00 39.96 75 GLU B CA 1
ATOM 1701 C C . GLU B 1 78 ? -1.303 68.974 72.765 1.00 37.45 75 GLU B C 1
ATOM 1702 O O . GLU B 1 78 ? -1.104 69.951 72.041 1.00 36.19 75 GLU B O 1
ATOM 1708 N N . ASP B 1 79 ? -1.559 69.044 74.069 1.00 34.99 76 ASP B N 1
ATOM 1709 C CA . ASP B 1 79 ? -1.568 70.262 74.848 1.00 33.20 76 ASP B CA 1
ATOM 1710 C C . ASP B 1 79 ? -0.190 70.941 74.797 1.00 30.32 76 ASP B C 1
ATOM 1711 O O . ASP B 1 79 ? 0.813 70.313 75.114 1.00 30.63 76 ASP B O 1
ATOM 1716 N N . ILE B 1 80 ? -0.132 72.191 74.379 1.00 26.19 77 ILE B N 1
ATOM 1717 C CA . ILE B 1 80 ? 1.133 72.921 74.478 1.00 24.32 77 ILE B CA 1
ATOM 1718 C C . ILE B 1 80 ? 0.987 73.990 75.571 1.00 23.05 77 ILE B C 1
ATOM 1719 O O . ILE B 1 80 ? 0.002 74.715 75.586 1.00 22.08 77 ILE B O 1
ATOM 1724 N N . VAL B 1 81 ? 1.986 74.137 76.456 1.00 21.77 78 VAL B N 1
ATOM 1725 C CA . VAL B 1 81 ? 1.827 75.051 77.586 1.00 20.36 78 VAL B CA 1
ATOM 1726 C C . VAL B 1 81 ? 3.096 75.904 77.771 1.00 19.49 78 VAL B C 1
ATOM 1727 O O . VAL B 1 81 ? 4.152 75.521 77.315 1.00 19.75 78 VAL B O 1
ATOM 1731 N N . LEU B 1 82 ? 2.936 77.018 78.468 1.00 18.73 79 LEU B N 1
ATOM 1732 C CA . LEU B 1 82 ? 4.068 77.909 78.758 1.00 19.02 79 LEU B CA 1
ATOM 1733 C C . LEU B 1 82 ? 4.920 77.291 79.878 1.00 18.70 79 LEU B C 1
ATOM 1734 O O . LEU B 1 82 ? 4.397 76.734 80.848 1.00 20.41 79 LEU B O 1
ATOM 1739 N N . SER B 1 83 ? 6.244 77.445 79.733 1.00 19.89 80 SER B N 1
ATOM 1740 C CA . SER B 1 83 ? 7.152 77.098 80.823 1.00 19.75 80 SER B CA 1
ATOM 1741 C C . SER B 1 83 ? 7.046 78.211 81.914 1.00 18.64 80 SER B C 1
ATOM 1742 O O . SER B 1 83 ? 6.485 79.291 81.691 1.00 18.34 80 SER B O 1
ATOM 1745 N N . PRO B 1 84 ? 7.540 77.921 83.122 1.00 17.90 81 PRO B N 1
ATOM 1746 C CA . PRO B 1 84 ? 7.541 78.941 84.154 1.00 19.02 81 PRO B CA 1
ATOM 1747 C C . PRO B 1 84 ? 8.329 80.175 83.767 1.00 18.89 81 PRO B C 1
ATOM 1748 O O . PRO B 1 84 ? 7.883 81.264 84.047 1.00 18.74 81 PRO B O 1
ATOM 1752 N N A ARG B 1 85 ? 9.461 80.022 83.087 0.60 19.80 82 ARG B N 1
ATOM 1753 N N B ARG B 1 85 ? 9.470 79.996 83.103 0.40 19.98 82 ARG B N 1
ATOM 1754 C CA A ARG B 1 85 ? 10.211 81.198 82.671 0.60 19.87 82 ARG B CA 1
ATOM 1755 C CA B ARG B 1 85 ? 10.246 81.129 82.613 0.40 20.45 82 ARG B CA 1
ATOM 1756 C C A ARG B 1 85 ? 9.456 82.017 81.599 0.60 19.79 82 ARG B C 1
ATOM 1757 C C B ARG B 1 85 ? 9.428 81.988 81.641 0.40 20.20 82 ARG B C 1
ATOM 1758 O O A ARG B 1 85 ? 9.510 83.252 81.591 0.60 18.68 82 ARG B O 1
ATOM 1759 O O B ARG B 1 85 ? 9.398 83.217 81.758 0.40 19.57 82 ARG B O 1
ATOM 1774 N N . SER B 1 86 ? 8.738 81.338 80.704 1.00 19.94 83 SER B N 1
ATOM 1775 C CA . SER B 1 86 ? 7.852 82.076 79.775 1.00 19.72 83 SER B CA 1
ATOM 1776 C C . SER B 1 86 ? 6.787 82.864 80.500 1.00 20.34 83 SER B C 1
ATOM 1777 O O . SER B 1 86 ? 6.523 84.030 80.166 1.00 19.74 83 SER B O 1
ATOM 1780 N N . LYS B 1 87 ? 6.146 82.228 81.484 1.00 20.71 84 LYS B N 1
ATOM 1781 C CA . LYS B 1 87 ? 5.126 82.937 82.280 1.00 22.12 84 LYS B CA 1
ATOM 1782 C C . LYS B 1 87 ? 5.748 84.152 82.987 1.00 21.85 84 LYS B C 1
ATOM 1783 O O . LYS B 1 87 ? 5.150 85.248 83.038 1.00 20.55 84 LYS B O 1
ATOM 1789 N N . GLN B 1 88 ? 6.937 83.949 83.552 1.00 21.90 85 GLN B N 1
ATOM 1790 C CA . GLN B 1 88 ? 7.635 85.045 84.224 1.00 22.79 85 GLN B CA 1
ATOM 1791 C C . GLN B 1 88 ? 7.961 86.158 83.240 1.00 22.23 85 GLN B C 1
ATOM 1792 O O . GLN B 1 88 ? 7.860 87.336 83.583 1.00 23.38 85 GLN B O 1
ATOM 1798 N N . ILE B 1 89 ? 8.381 85.782 82.035 1.00 21.50 86 ILE B N 1
ATOM 1799 C CA . ILE B 1 89 ? 8.640 86.786 80.975 1.00 22.24 86 ILE B CA 1
ATOM 1800 C C . ILE B 1 89 ? 7.415 87.607 80.666 1.00 21.81 86 ILE B C 1
ATOM 1801 O O . ILE B 1 89 ? 7.469 88.838 80.579 1.00 22.03 86 ILE B O 1
ATOM 1806 N N . LEU B 1 90 ? 6.274 86.943 80.544 1.00 21.42 87 LEU B N 1
ATOM 1807 C CA . LEU B 1 90 ? 5.073 87.664 80.212 1.00 22.85 87 LEU B CA 1
ATOM 1808 C C . LEU B 1 90 ? 4.625 88.571 81.352 1.00 22.94 87 LEU B C 1
ATOM 1809 O O . LEU B 1 90 ? 4.146 89.662 81.114 1.00 23.37 87 LEU B O 1
ATOM 1814 N N A GLU B 1 91 ? 4.786 88.119 82.588 0.50 23.36 88 GLU B N 1
ATOM 1815 N N B GLU B 1 91 ? 4.798 88.107 82.585 0.50 23.26 88 GLU B N 1
ATOM 1816 C CA A GLU B 1 91 ? 4.467 88.962 83.736 0.50 23.75 88 GLU B CA 1
ATOM 1817 C CA B GLU B 1 91 ? 4.486 88.901 83.773 0.50 23.63 88 GLU B CA 1
ATOM 1818 C C A GLU B 1 91 ? 5.398 90.169 83.773 0.50 24.15 88 GLU B C 1
ATOM 1819 C C B GLU B 1 91 ? 5.404 90.130 83.841 0.50 24.09 88 GLU B C 1
ATOM 1820 O O A GLU B 1 91 ? 4.961 91.300 84.000 0.50 24.47 88 GLU B O 1
ATOM 1821 O O B GLU B 1 91 ? 4.961 91.241 84.147 0.50 24.50 88 GLU B O 1
ATOM 1832 N N . LEU B 1 92 ? 6.683 89.917 83.532 1.00 24.22 89 LEU B N 1
ATOM 1833 C CA . LEU B 1 92 ? 7.689 90.979 83.527 1.00 24.93 89 LEU B CA 1
ATOM 1834 C C . LEU B 1 92 ? 7.381 92.015 82.431 1.00 24.67 89 LEU B C 1
ATOM 1835 O O . LEU B 1 92 ? 7.599 93.218 82.620 1.00 25.09 89 LEU B O 1
ATOM 1840 N N . SER B 1 93 ? 6.865 91.545 81.297 1.00 23.79 90 SER B N 1
ATOM 1841 C CA . SER B 1 93 ? 6.476 92.465 80.225 1.00 22.51 90 SER B CA 1
ATOM 1842 C C . SER B 1 93 ? 5.405 93.464 80.712 1.00 23.41 90 SER B C 1
ATOM 1843 O O . SER B 1 93 ? 5.452 94.648 80.339 1.00 23.45 90 SER B O 1
ATOM 1846 N N . GLY B 1 94 ? 4.433 92.975 81.500 1.00 23.20 91 GLY B N 1
ATOM 1847 C CA . GLY B 1 94 ? 3.425 93.856 82.107 1.00 24.57 91 GLY B CA 1
ATOM 1848 C C . GLY B 1 94 ? 4.021 94.827 83.127 1.00 25.17 91 GLY B C 1
ATOM 1849 O O . GLY B 1 94 ? 3.630 95.994 83.199 1.00 24.72 91 GLY B O 1
ATOM 1858 N N . PHE B 1 96 ? 7.142 95.992 83.035 1.00 27.34 93 PHE B N 1
ATOM 1859 C CA . PHE B 1 96 ? 7.804 97.031 82.256 1.00 28.37 93 PHE B CA 1
ATOM 1860 C C . PHE B 1 96 ? 6.799 98.043 81.696 1.00 28.29 93 PHE B C 1
ATOM 1861 O O . PHE B 1 96 ? 7.056 99.249 81.733 1.00 28.26 93 PHE B O 1
ATOM 1869 N N . ALA B 1 97 ? 5.669 97.566 81.161 1.00 27.30 94 ALA B N 1
ATOM 1870 C CA . ALA B 1 97 ? 4.659 98.496 80.606 1.00 27.03 94 ALA B CA 1
ATOM 1871 C C . ALA B 1 97 ? 4.118 99.429 81.729 1.00 27.55 94 ALA B C 1
ATOM 1872 O O . ALA B 1 97 ? 3.917 100.634 81.510 1.00 26.32 94 ALA B O 1
ATOM 1874 N N . ASN B 1 98 ? 3.862 98.849 82.911 1.00 27.51 95 ASN B N 1
ATOM 1875 C CA . ASN B 1 98 ? 3.464 99.620 84.081 1.00 29.86 95 ASN B CA 1
ATOM 1876 C C . ASN B 1 98 ? 4.557 100.589 84.597 1.00 30.56 95 ASN B C 1
ATOM 1877 O O . ASN B 1 98 ? 4.255 101.737 84.913 1.00 32.68 95 ASN B O 1
ATOM 1882 N N . LYS B 1 99 ? 5.807 100.155 84.644 1.00 31.94 96 LYS B N 1
ATOM 1883 C CA . LYS B 1 99 ? 6.927 101.053 84.985 1.00 33.02 96 LYS B CA 1
ATOM 1884 C C . LYS B 1 99 ? 6.873 102.257 84.042 1.00 33.08 96 LYS B C 1
ATOM 1885 O O . LYS B 1 99 ? 7.027 103.403 84.460 1.00 32.89 96 LYS B O 1
ATOM 1891 N N . LEU B 1 100 ? 6.617 102.000 82.766 1.00 32.49 97 LEU B N 1
ATOM 1892 C CA . LEU B 1 100 ? 6.635 103.056 81.768 1.00 31.93 97 LEU B CA 1
ATOM 1893 C C . LEU B 1 100 ? 5.291 103.763 81.649 1.00 31.85 97 LEU B C 1
ATOM 1894 O O . LEU B 1 100 ? 5.109 104.612 80.771 1.00 32.25 97 LEU B O 1
ATOM 1899 N N . LYS B 1 101 ? 4.360 103.399 82.527 1.00 31.79 98 LYS B N 1
ATOM 1900 C CA . LYS B 1 101 ? 3.020 103.933 82.551 1.00 31.10 98 LYS B CA 1
ATOM 1901 C C . LYS B 1 101 ? 2.415 104.005 81.153 1.00 31.68 98 LYS B C 1
ATOM 1902 O O . LYS B 1 101 ? 1.920 105.069 80.731 1.00 30.18 98 LYS B O 1
ATOM 1908 N N . THR B 1 102 ? 2.467 102.867 80.448 1.00 30.19 99 THR B N 1
ATOM 1909 C CA . THR B 1 102 ? 1.856 102.680 79.124 1.00 30.50 99 THR B CA 1
ATOM 1910 C C . THR B 1 102 ? 0.660 101.738 79.318 1.00 27.57 99 THR B C 1
ATOM 1911 O O . THR B 1 102 ? 0.711 100.835 80.162 1.00 28.15 99 THR B O 1
ATOM 1915 N N . ASN B 1 103 ? -0.368 101.889 78.494 1.00 24.72 100 ASN B N 1
ATOM 1916 C CA . ASN B 1 103 ? -1.548 101.049 78.625 1.00 23.50 100 ASN B CA 1
ATOM 1917 C C . ASN B 1 103 ? -1.478 99.657 78.019 1.00 24.50 100 ASN B C 1
ATOM 1918 O O . ASN B 1 103 ? -2.283 98.776 78.367 1.00 24.13 100 ASN B O 1
ATOM 1923 N N . TYR B 1 104 ? -0.609 99.470 77.041 1.00 23.42 101 TYR B N 1
ATOM 1924 C CA . TYR B 1 104 ? -0.687 98.233 76.270 1.00 25.04 101 TYR B CA 1
ATOM 1925 C C . TYR B 1 104 ? 0.693 97.622 76.214 1.00 23.75 101 TYR B C 1
ATOM 1926 O O . TYR B 1 104 ? 1.679 98.299 75.883 1.00 24.95 101 TYR B O 1
ATOM 1935 N N . ILE B 1 105 ? 0.760 96.333 76.492 1.00 24.07 102 ILE B N 1
ATOM 1936 C CA . ILE B 1 105 ? 2.031 95.607 76.472 1.00 22.82 102 ILE B CA 1
ATOM 1937 C C . ILE B 1 105 ? 2.301 95.206 75.045 1.00 22.87 102 ILE B C 1
ATOM 1938 O O . ILE B 1 105 ? 1.568 94.399 74.469 1.00 22.19 102 ILE B O 1
ATOM 1943 N N . GLY B 1 106 ? 3.355 95.787 74.469 1.00 22.39 103 GLY B N 1
ATOM 1944 C CA . GLY B 1 106 ? 3.674 95.559 73.077 1.00 21.77 103 GLY B CA 1
ATOM 1945 C C . GLY B 1 106 ? 4.789 94.541 72.907 1.00 21.70 103 GLY B C 1
ATOM 1946 O O . GLY B 1 106 ? 5.388 94.009 73.899 1.00 21.22 103 GLY B O 1
ATOM 1947 N N . THR B 1 107 ? 5.102 94.261 71.650 1.00 22.19 104 THR B N 1
ATOM 1948 C CA . THR B 1 107 ? 6.253 93.356 71.373 1.00 22.33 104 THR B CA 1
ATOM 1949 C C . THR B 1 107 ? 7.569 93.813 72.027 1.00 22.53 104 THR B C 1
ATOM 1950 O O . THR B 1 107 ? 8.346 92.969 72.501 1.00 21.36 104 THR B O 1
ATOM 1954 N N . GLU B 1 108 ? 7.765 95.129 72.101 1.00 22.63 105 GLU B N 1
ATOM 1955 C CA . GLU B 1 108 ? 8.990 95.708 72.689 1.00 23.20 105 GLU B CA 1
ATOM 1956 C C . GLU B 1 108 ? 9.086 95.391 74.178 1.00 23.00 105 GLU B C 1
ATOM 1957 O O . GLU B 1 108 ? 10.187 95.163 74.676 1.00 22.87 105 GLU B O 1
ATOM 1963 N N . HIS B 1 109 ? 7.952 95.338 74.881 1.00 19.81 106 HIS B N 1
ATOM 1964 C CA . HIS B 1 109 ? 7.966 95.000 76.318 1.00 21.36 106 HIS B CA 1
ATOM 1965 C C . HIS B 1 109 ? 8.301 93.526 76.547 1.00 22.00 106 HIS B C 1
ATOM 1966 O O . HIS B 1 109 ? 8.961 93.207 77.554 1.00 22.31 106 HIS B O 1
ATOM 1973 N N . ILE B 1 110 ? 7.798 92.669 75.647 1.00 22.14 107 ILE B N 1
ATOM 1974 C CA . ILE B 1 110 ? 8.119 91.216 75.733 1.00 22.01 107 ILE B CA 1
ATOM 1975 C C . ILE B 1 110 ? 9.630 91.012 75.498 1.00 22.63 107 ILE B C 1
ATOM 1976 O O . ILE B 1 110 ? 10.308 90.300 76.266 1.00 22.35 107 ILE B O 1
ATOM 1981 N N . LEU B 1 111 ? 10.159 91.645 74.473 1.00 21.84 108 LEU B N 1
ATOM 1982 C CA . LEU B 1 111 ? 11.616 91.514 74.205 1.00 22.51 108 LEU B CA 1
ATOM 1983 C C . LEU B 1 111 ? 12.468 92.079 75.379 1.00 22.68 108 LEU B C 1
ATOM 1984 O O . LEU B 1 111 ? 13.467 91.501 75.772 1.00 21.68 108 LEU B O 1
ATOM 1989 N N . LEU B 1 112 ? 12.047 93.212 75.950 1.00 22.83 109 LEU B N 1
ATOM 1990 C CA . LEU B 1 112 ? 12.740 93.792 77.118 1.00 24.48 109 LEU B CA 1
ATOM 1991 C C . LEU B 1 112 ? 12.739 92.757 78.257 1.00 24.45 109 LEU B C 1
ATOM 1992 O O . LEU B 1 112 ? 13.728 92.584 78.935 1.00 23.84 109 LEU B O 1
ATOM 1997 N N . ALA B 1 113 ? 11.593 92.096 78.462 1.00 22.30 110 ALA B N 1
ATOM 1998 C CA . ALA B 1 113 ? 11.462 91.116 79.531 1.00 22.08 110 ALA B CA 1
ATOM 1999 C C . ALA B 1 113 ? 12.344 89.877 79.294 1.00 21.66 110 ALA B C 1
ATOM 2000 O O . ALA B 1 113 ? 12.966 89.386 80.257 1.00 22.42 110 ALA B O 1
ATOM 2002 N N . ILE B 1 114 ? 12.446 89.416 78.044 1.00 20.21 111 ILE B N 1
ATOM 2003 C CA . ILE B 1 114 ? 13.345 88.285 77.717 1.00 21.71 111 ILE B CA 1
ATOM 2004 C C . ILE B 1 114 ? 14.777 88.666 78.122 1.00 22.07 111 ILE B C 1
ATOM 2005 O O . ILE B 1 114 ? 15.496 87.927 78.861 1.00 21.99 111 ILE B O 1
ATOM 2010 N N . ILE B 1 115 ? 15.162 89.857 77.718 1.00 22.93 112 ILE B N 1
ATOM 2011 C CA . ILE B 1 115 ? 16.552 90.321 77.968 1.00 25.50 112 ILE B CA 1
ATOM 2012 C C . ILE B 1 115 ? 16.803 90.457 79.466 1.00 26.74 112 ILE B C 1
ATOM 2013 O O . ILE B 1 115 ? 17.805 89.966 79.998 1.00 25.97 112 ILE B O 1
ATOM 2018 N N . GLN B 1 116 ? 15.868 91.097 80.149 1.00 27.54 113 GLN B N 1
ATOM 2019 C CA . GLN B 1 116 ? 15.950 91.272 81.589 1.00 29.76 113 GLN B CA 1
ATOM 2020 C C . GLN B 1 116 ? 15.976 89.976 82.386 1.00 30.40 113 GLN B C 1
ATOM 2021 O O . GLN B 1 116 ? 16.742 89.856 83.350 1.00 28.68 113 GLN B O 1
ATOM 2027 N N A GLU B 1 117 ? 15.126 89.023 82.006 0.50 30.26 114 GLU B N 1
ATOM 2028 N N B GLU B 1 117 ? 15.158 88.999 82.018 0.50 30.36 114 GLU B N 1
ATOM 2029 C CA A GLU B 1 117 ? 15.092 87.702 82.635 0.50 31.79 114 GLU B CA 1
ATOM 2030 C CA B GLU B 1 117 ? 15.145 87.780 82.816 0.50 31.88 114 GLU B CA 1
ATOM 2031 C C A GLU B 1 117 ? 16.493 87.088 82.675 0.50 31.95 114 GLU B C 1
ATOM 2032 C C B GLU B 1 117 ? 16.460 86.958 82.657 0.50 32.10 114 GLU B C 1
ATOM 2033 O O A GLU B 1 117 ? 16.947 86.580 83.707 0.50 31.54 114 GLU B O 1
ATOM 2034 O O B GLU B 1 117 ? 16.845 86.225 83.571 0.50 31.99 114 GLU B O 1
ATOM 2045 N N . GLY B 1 118 ? 17.162 87.143 81.531 1.00 32.44 115 GLY B N 1
ATOM 2046 C CA . GLY B 1 118 ? 18.608 86.888 81.451 1.00 33.89 115 GLY B CA 1
ATOM 2047 C C . GLY B 1 118 ? 19.110 85.467 81.388 1.00 35.32 115 GLY B C 1
ATOM 2048 O O . GLY B 1 118 ? 20.304 85.252 81.167 1.00 36.97 115 GLY B O 1
ATOM 2049 N N . GLU B 1 119 ? 18.240 84.488 81.605 1.00 34.86 116 GLU B N 1
ATOM 2050 C CA . GLU B 1 119 ? 18.626 83.056 81.445 1.00 35.35 116 GLU B CA 1
ATOM 2051 C C . GLU B 1 119 ? 17.674 82.361 80.463 1.00 34.20 116 GLU B C 1
ATOM 2052 O O . GLU B 1 119 ? 16.836 83.002 79.879 1.00 35.48 116 GLU B O 1
ATOM 2058 N N . GLY B 1 120 ? 17.787 81.062 80.259 1.00 33.53 117 GLY B N 1
ATOM 2059 C CA . GLY B 1 120 ? 16.916 80.427 79.270 1.00 30.47 117 GLY B CA 1
ATOM 2060 C C . GLY B 1 120 ? 17.553 80.473 77.894 1.00 28.85 117 GLY B C 1
ATOM 2061 O O . GLY B 1 120 ? 18.558 81.172 77.664 1.00 26.54 117 GLY B O 1
ATOM 2062 N N . ILE B 1 121 ? 16.952 79.713 77.003 1.00 27.05 118 ILE B N 1
ATOM 2063 C CA . ILE B 1 121 ? 17.496 79.416 75.700 1.00 26.42 118 ILE B CA 1
ATOM 2064 C C . ILE B 1 121 ? 17.498 80.670 74.829 1.00 23.86 118 ILE B C 1
ATOM 2065 O O . ILE B 1 121 ? 18.444 80.872 74.082 1.00 24.29 118 ILE B O 1
ATOM 2070 N N . ALA B 1 122 ? 16.464 81.523 74.923 1.00 23.20 119 ALA B N 1
ATOM 2071 C CA . ALA B 1 122 ? 16.509 82.802 74.180 1.00 21.92 119 ALA B CA 1
ATOM 2072 C C . ALA B 1 122 ? 17.774 83.581 74.496 1.00 22.47 119 ALA B C 1
ATOM 2073 O O . ALA B 1 122 ? 18.450 84.062 73.586 1.00 22.55 119 ALA B O 1
ATOM 2075 N N . ASN B 1 123 ? 18.080 83.754 75.785 1.00 23.05 120 ASN B N 1
ATOM 2076 C CA . ASN B 1 123 ? 19.341 84.484 76.092 1.00 24.39 120 ASN B CA 1
ATOM 2077 C C . ASN B 1 123 ? 20.610 83.779 75.649 1.00 24.75 120 ASN B C 1
ATOM 2078 O O . ASN B 1 123 ? 21.578 84.453 75.210 1.00 24.66 120 ASN B O 1
ATOM 2083 N N . LYS B 1 124 ? 20.629 82.448 75.764 1.00 25.20 121 LYS B N 1
ATOM 2084 C CA . LYS B 1 124 ? 21.783 81.673 75.271 1.00 26.40 121 LYS B CA 1
ATOM 2085 C C . LYS B 1 124 ? 22.003 81.911 73.778 1.00 25.89 121 LYS B C 1
ATOM 2086 O O . LYS B 1 124 ? 23.139 82.103 73.310 1.00 24.40 121 LYS B O 1
ATOM 2092 N N . ILE B 1 125 ? 20.909 81.946 73.027 1.00 23.51 122 ILE B N 1
ATOM 2093 C CA . ILE B 1 125 ? 21.034 82.168 71.582 1.00 23.74 122 ILE B CA 1
ATOM 2094 C C . ILE B 1 125 ? 21.488 83.604 71.260 1.00 22.61 122 ILE B C 1
ATOM 2095 O O . ILE B 1 125 ? 22.346 83.799 70.385 1.00 22.11 122 ILE B O 1
ATOM 2100 N N . LEU B 1 126 ? 20.925 84.596 71.974 1.00 22.30 123 LEU B N 1
ATOM 2101 C CA . LEU B 1 126 ? 21.372 85.985 71.767 1.00 23.63 123 LEU B CA 1
ATOM 2102 C C . LEU B 1 126 ? 22.862 86.074 72.121 1.00 23.60 123 LEU B C 1
ATOM 2103 O O . LEU B 1 126 ? 23.640 86.776 71.454 1.00 23.44 123 LEU B O 1
ATOM 2108 N N . ASN B 1 127 ? 23.241 85.388 73.188 1.00 23.44 124 ASN B N 1
ATOM 2109 C CA . ASN B 1 127 ? 24.663 85.398 73.611 1.00 25.00 124 ASN B CA 1
ATOM 2110 C C . ASN B 1 127 ? 25.606 84.718 72.635 1.00 25.24 124 ASN B C 1
ATOM 2111 O O . ASN B 1 127 ? 26.721 85.231 72.347 1.00 25.22 124 ASN B O 1
ATOM 2116 N N . TYR B 1 128 ? 25.174 83.554 72.148 1.00 25.51 125 TYR B N 1
ATOM 2117 C CA . TYR B 1 128 ? 25.940 82.720 71.216 1.00 27.41 125 TYR B CA 1
ATOM 2118 C C . TYR B 1 128 ? 26.167 83.528 69.947 1.00 27.37 125 TYR B C 1
ATOM 2119 O O . TYR B 1 128 ? 27.280 83.519 69.379 1.00 25.82 125 TYR B O 1
ATOM 2128 N N . ALA B 1 129 ? 25.141 84.278 69.536 1.00 24.74 126 ALA B N 1
ATOM 2129 C CA . ALA B 1 129 ? 25.255 85.137 68.362 1.00 26.44 126 ALA B CA 1
ATOM 2130 C C . ALA B 1 129 ? 26.125 86.381 68.632 1.00 25.76 126 ALA B C 1
ATOM 2131 O O . ALA B 1 129 ? 26.451 87.086 67.702 1.00 27.05 126 ALA B O 1
ATOM 2133 N N . GLY B 1 130 ? 26.404 86.694 69.898 1.00 25.28 127 GLY B N 1
ATOM 2134 C CA . GLY B 1 130 ? 27.226 87.867 70.256 1.00 25.17 127 GLY B CA 1
ATOM 2135 C C . GLY B 1 130 ? 26.459 89.193 70.189 1.00 25.84 127 GLY B C 1
ATOM 2136 O O . GLY B 1 130 ? 27.054 90.260 70.065 1.00 25.81 127 GLY B O 1
ATOM 2137 N N . VAL B 1 131 ? 25.135 89.138 70.275 1.00 26.01 128 VAL B N 1
ATOM 2138 C CA . VAL B 1 131 ? 24.320 90.326 70.143 1.00 26.52 128 VAL B CA 1
ATOM 2139 C C . VAL B 1 131 ? 23.376 90.668 71.283 1.00 26.15 128 VAL B C 1
ATOM 2140 O O . VAL B 1 131 ? 22.474 91.469 71.079 1.00 26.64 128 VAL B O 1
ATOM 2144 N N . ASN B 1 132 ? 23.579 90.126 72.471 1.00 26.65 129 ASN B N 1
ATOM 2145 C CA . ASN B 1 132 ? 22.654 90.429 73.564 1.00 28.42 129 ASN B CA 1
ATOM 2146 C C . ASN B 1 132 ? 22.642 91.950 73.884 1.00 27.83 129 ASN B C 1
ATOM 2147 O O . ASN B 1 132 ? 21.591 92.580 73.929 1.00 26.90 129 ASN B O 1
ATOM 2152 N N . ASP B 1 133 ? 23.817 92.545 74.072 1.00 25.47 130 ASP B N 1
ATOM 2153 C CA . ASP B 1 133 ? 23.859 93.955 74.409 1.00 26.35 130 ASP B CA 1
ATOM 2154 C C . ASP B 1 133 ? 23.457 94.820 73.231 1.00 24.59 130 ASP B C 1
ATOM 2155 O O . ASP B 1 133 ? 22.891 95.879 73.422 1.00 23.63 130 ASP B O 1
ATOM 2160 N N . ARG B 1 134 ? 23.812 94.394 72.022 1.00 24.19 131 ARG B N 1
ATOM 2161 C CA . ARG B 1 134 ? 23.473 95.126 70.792 1.00 24.83 131 ARG B CA 1
ATOM 2162 C C . ARG B 1 134 ? 21.931 95.179 70.607 1.00 23.60 131 ARG B C 1
ATOM 2163 O O . ARG B 1 134 ? 21.345 96.206 70.197 1.00 22.63 131 ARG B O 1
ATOM 2171 N N . THR B 1 135 ? 21.311 94.048 70.890 1.00 23.18 132 THR B N 1
ATOM 2172 C CA . THR B 1 135 ? 19.844 93.925 70.834 1.00 22.13 132 THR B CA 1
ATOM 2173 C C . THR B 1 135 ? 19.187 94.880 71.848 1.00 21.74 132 THR B C 1
ATOM 2174 O O . THR B 1 135 ? 18.225 95.596 71.546 1.00 20.98 132 THR B O 1
ATOM 2178 N N . LEU B 1 136 ? 19.693 94.867 73.069 1.00 21.06 133 LEU B N 1
ATOM 2179 C CA . LEU B 1 136 ? 19.225 95.799 74.066 1.00 21.02 133 LEU B CA 1
ATOM 2180 C C . LEU B 1 136 ? 19.376 97.268 73.657 1.00 21.95 133 LEU B C 1
ATOM 2181 O O . LEU B 1 136 ? 18.452 98.075 73.866 1.00 22.70 133 LEU B O 1
ATOM 2186 N N . ALA B 1 137 ? 20.547 97.651 73.115 1.00 21.87 134 ALA B N 1
ATOM 2187 C CA . ALA B 1 137 ? 20.701 99.028 72.670 1.00 21.75 134 ALA B CA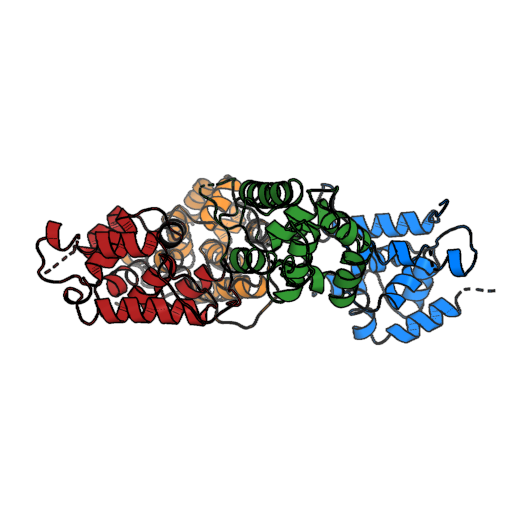 1
ATOM 2188 C C . ALA B 1 137 ? 19.731 99.376 71.549 1.00 21.09 134 ALA B C 1
ATOM 2189 O O . ALA B 1 137 ? 19.138 100.470 71.565 1.00 20.61 134 ALA B O 1
ATOM 2191 N N . GLN B 1 138 ? 19.582 98.469 70.581 1.00 21.25 135 GLN B N 1
ATOM 2192 C CA . GLN B 1 138 ? 18.654 98.693 69.450 1.00 21.26 135 GLN B CA 1
ATOM 2193 C C . GLN B 1 138 ? 17.201 98.849 69.917 1.00 22.02 135 GLN B C 1
ATOM 2194 O O . GLN B 1 138 ? 16.458 99.743 69.475 1.00 21.66 135 GLN B O 1
ATOM 2200 N N . LEU B 1 139 ? 16.824 97.973 70.833 1.00 22.94 136 LEU B N 1
ATOM 2201 C CA . LEU B 1 139 ? 15.517 98.000 71.492 1.00 22.74 136 LEU B CA 1
ATOM 2202 C C . LEU B 1 139 ? 15.311 99.330 72.246 1.00 22.90 136 LEU B C 1
ATOM 2203 O O . LEU B 1 139 ? 14.263 99.976 72.125 1.00 22.74 136 LEU B O 1
ATOM 2208 N N . THR B 1 140 ? 16.320 99.759 72.982 1.00 23.26 137 THR B N 1
ATOM 2209 C CA . THR B 1 140 ? 16.175 100.965 73.774 1.00 23.64 137 THR B CA 1
ATOM 2210 C C . THR B 1 140 ? 15.960 102.180 72.877 1.00 23.84 137 THR B C 1
ATOM 2211 O O . THR B 1 140 ? 15.080 103.002 73.170 1.00 24.25 137 THR B O 1
ATOM 2215 N N . ILE B 1 141 ? 16.758 102.325 71.805 1.00 23.51 138 ILE B N 1
ATOM 2216 C CA . ILE B 1 141 ? 16.549 103.480 70.913 1.00 23.39 138 ILE B CA 1
ATOM 2217 C C . ILE B 1 141 ? 15.247 103.382 70.114 1.00 23.89 138 ILE B C 1
ATOM 2218 O O . ILE B 1 141 ? 14.616 104.389 69.787 1.00 23.49 138 ILE B O 1
ATOM 2223 N N . ASP B 1 142 ? 14.840 102.172 69.806 1.00 24.46 139 ASP B N 1
ATOM 2224 C CA . ASP B 1 142 ? 13.594 102.006 69.071 1.00 25.69 139 ASP B CA 1
ATOM 2225 C C . ASP B 1 142 ? 12.398 102.342 69.954 1.00 26.64 139 ASP B C 1
ATOM 2226 O O . ASP B 1 142 ? 11.313 102.597 69.436 1.00 26.70 139 ASP B O 1
ATOM 2247 N N . ASN C 1 4 ? 21.151 44.636 88.556 1.00 45.69 1 ASN C N 1
ATOM 2248 C CA . ASN C 1 4 ? 21.795 43.345 88.938 1.00 44.98 1 ASN C CA 1
ATOM 2249 C C . ASN C 1 4 ? 23.286 43.341 88.573 1.00 43.86 1 ASN C C 1
ATOM 2250 O O . ASN C 1 4 ? 23.762 42.318 88.090 1.00 43.04 1 ASN C O 1
ATOM 2255 N N . PHE C 1 5 ? 24.021 44.448 88.800 1.00 42.07 2 PHE C N 1
ATOM 2256 C CA . PHE C 1 5 ? 25.271 44.674 88.014 1.00 39.51 2 PHE C CA 1
ATOM 2257 C C . PHE C 1 5 ? 26.313 43.536 88.032 1.00 37.18 2 PHE C C 1
ATOM 2258 O O . PHE C 1 5 ? 27.049 43.332 87.049 1.00 35.94 2 PHE C O 1
ATOM 2266 N N A ASN C 1 6 ? 26.365 42.796 89.133 0.50 35.67 3 ASN C N 1
ATOM 2267 N N B ASN C 1 6 ? 26.349 42.796 89.141 0.50 35.37 3 ASN C N 1
ATOM 2268 C CA A ASN C 1 6 ? 27.233 41.627 89.215 0.50 34.34 3 ASN C CA 1
ATOM 2269 C CA B ASN C 1 6 ? 27.179 41.597 89.254 0.50 33.82 3 ASN C CA 1
ATOM 2270 C C A ASN C 1 6 ? 26.850 40.467 88.265 0.50 33.06 3 ASN C C 1
ATOM 2271 C C B ASN C 1 6 ? 26.900 40.565 88.152 0.50 32.67 3 ASN C C 1
ATOM 2272 O O A ASN C 1 6 ? 27.634 39.529 88.078 0.50 32.98 3 ASN C O 1
ATOM 2273 O O B ASN C 1 6 ? 27.787 39.800 87.772 0.50 32.53 3 ASN C O 1
ATOM 2282 N N . ARG C 1 7 ? 25.663 40.540 87.661 1.00 31.17 4 ARG C N 1
ATOM 2283 C CA . ARG C 1 7 ? 25.219 39.522 86.703 1.00 29.45 4 ARG C CA 1
ATOM 2284 C C . ARG C 1 7 ? 25.508 39.846 85.225 1.00 27.65 4 ARG C C 1
ATOM 2285 O O . ARG C 1 7 ? 25.237 39.022 84.346 1.00 26.07 4 ARG C O 1
ATOM 2293 N N . PHE C 1 8 ? 26.004 41.051 84.948 1.00 25.54 5 PHE C N 1
ATOM 2294 C CA . PHE C 1 8 ? 26.234 41.488 83.566 1.00 24.36 5 PHE C CA 1
ATOM 2295 C C . PHE C 1 8 ? 27.575 40.995 83.077 1.00 24.56 5 PHE C C 1
ATOM 2296 O O . PHE C 1 8 ? 28.524 40.941 83.862 1.00 22.71 5 PHE C O 1
ATOM 2304 N N . THR C 1 9 ? 27.662 40.663 81.788 1.00 23.56 6 THR C N 1
ATOM 2305 C CA . THR C 1 9 ? 28.960 40.339 81.213 1.00 23.52 6 THR C CA 1
ATOM 2306 C C . THR C 1 9 ? 29.750 41.635 81.153 1.00 23.62 6 THR C C 1
ATOM 2307 O O . THR C 1 9 ? 29.174 42.726 81.277 1.00 23.39 6 THR C O 1
ATOM 2311 N N A GLN C 1 10 ? 31.061 41.530 80.953 0.50 23.16 7 GLN C N 1
ATOM 2312 N N B GLN C 1 10 ? 31.060 41.518 80.961 0.50 23.00 7 GLN C N 1
ATOM 2313 C CA A GLN C 1 10 ? 31.900 42.721 80.829 0.50 23.51 7 GLN C CA 1
ATOM 2314 C CA B GLN C 1 10 ? 31.922 42.689 80.832 0.50 23.20 7 GLN C CA 1
ATOM 2315 C C A GLN C 1 10 ? 31.449 43.559 79.641 0.50 23.22 7 GLN C C 1
ATOM 2316 C C B GLN C 1 10 ? 31.482 43.545 79.642 0.50 23.05 7 GLN C C 1
ATOM 2317 O O A GLN C 1 10 ? 31.387 44.787 79.727 0.50 23.97 7 GLN C O 1
ATOM 2318 O O B GLN C 1 10 ? 31.447 44.774 79.737 0.50 23.80 7 GLN C O 1
ATOM 2329 N N . ARG C 1 11 ? 31.145 42.896 78.533 1.00 22.86 8 ARG C N 1
ATOM 2330 C CA . ARG C 1 11 ? 30.602 43.590 77.336 1.00 23.55 8 ARG C CA 1
ATOM 2331 C C . ARG C 1 11 ? 29.260 44.297 77.604 1.00 22.65 8 ARG C C 1
ATOM 2332 O O . ARG C 1 11 ? 29.062 45.436 77.167 1.00 23.07 8 ARG C O 1
ATOM 2340 N N . ALA C 1 12 ? 28.349 43.633 78.321 1.00 21.86 9 ALA C N 1
ATOM 2341 C CA . ALA C 1 12 ? 27.119 44.316 78.755 1.00 21.56 9 ALA C CA 1
ATOM 2342 C C . ALA C 1 12 ? 27.399 45.490 79.679 1.00 20.98 9 ALA C C 1
ATOM 2343 O O . ALA C 1 12 ? 26.808 46.554 79.523 1.00 20.56 9 ALA C O 1
ATOM 2345 N N . LYS C 1 13 ? 28.302 45.318 80.660 1.00 21.59 10 LYS C N 1
ATOM 2346 C CA . LYS C 1 13 ? 28.657 46.434 81.515 1.00 23.32 10 LYS C CA 1
ATOM 2347 C C . LYS C 1 13 ? 29.219 47.592 80.702 1.00 23.52 10 LYS C C 1
ATOM 2348 O O . LYS C 1 13 ? 28.910 48.745 80.963 1.00 23.25 10 LYS C O 1
ATOM 2354 N N . LYS C 1 14 ? 30.085 47.289 79.744 1.00 23.90 11 LYS C N 1
ATOM 2355 C CA . LYS C 1 14 ? 30.726 48.360 79.000 1.00 23.99 11 LYS C CA 1
ATOM 2356 C C . LYS C 1 14 ? 29.663 49.059 78.102 1.00 22.72 11 LYS C C 1
ATOM 2357 O O . LYS C 1 14 ? 29.702 50.263 77.942 1.00 23.61 11 LYS C O 1
ATOM 2363 N N . ALA C 1 15 ? 28.691 48.324 77.593 1.00 22.32 12 ALA C N 1
ATOM 2364 C CA . ALA C 1 15 ? 27.574 48.957 76.856 1.00 21.85 12 ALA C CA 1
ATOM 2365 C C . ALA C 1 15 ? 26.849 49.965 77.743 1.00 20.74 12 ALA C C 1
ATOM 2366 O O . ALA C 1 15 ? 26.525 51.041 77.304 1.00 19.90 12 ALA C O 1
ATOM 2368 N N . ILE C 1 16 ? 26.571 49.599 78.991 1.00 21.61 13 ILE C N 1
ATOM 2369 C CA . ILE C 1 16 ? 25.906 50.522 79.931 1.00 21.62 13 ILE C CA 1
ATOM 2370 C C . ILE C 1 16 ? 26.793 51.719 80.257 1.00 21.35 13 ILE C C 1
ATOM 2371 O O . ILE C 1 16 ? 26.335 52.864 80.267 1.00 20.44 13 ILE C O 1
ATOM 2376 N N . ASP C 1 17 ? 28.078 51.453 80.491 1.00 21.75 14 ASP C N 1
ATOM 2377 C CA . ASP C 1 17 ? 29.052 52.516 80.639 1.00 21.86 14 ASP C CA 1
ATOM 2378 C C . ASP C 1 17 ? 29.027 53.490 79.473 1.00 21.33 14 ASP C C 1
ATOM 2379 O O . ASP C 1 17 ? 28.986 54.704 79.687 1.00 22.47 14 ASP C O 1
ATOM 2384 N N . LEU C 1 18 ? 29.072 52.970 78.249 1.00 21.22 15 LEU C N 1
ATOM 2385 C CA . LEU C 1 18 ? 29.004 53.818 77.047 1.00 21.60 15 LEU C CA 1
ATOM 2386 C C . LEU C 1 18 ? 27.691 54.582 76.929 1.00 21.60 15 LEU C C 1
ATOM 2387 O O . LEU C 1 18 ? 27.675 55.673 76.367 1.00 20.95 15 LEU C O 1
ATOM 2392 N N . ALA C 1 19 ? 26.582 53.984 77.407 1.00 21.96 16 ALA C N 1
ATOM 2393 C CA . ALA C 1 19 ? 25.288 54.698 77.478 1.00 21.80 16 ALA C CA 1
ATOM 2394 C C . ALA C 1 19 ? 25.361 55.970 78.366 1.00 22.49 16 ALA C C 1
ATOM 2395 O O . ALA C 1 19 ? 24.954 57.073 77.961 1.00 21.62 16 ALA C O 1
ATOM 2397 N N . PHE C 1 20 ? 25.924 55.822 79.571 1.00 22.56 17 PHE C N 1
ATOM 2398 C CA . PHE C 1 20 ? 26.138 56.931 80.467 1.00 22.03 17 PHE C CA 1
ATOM 2399 C C . PHE C 1 20 ? 27.077 57.973 79.880 1.00 23.26 17 PHE C C 1
ATOM 2400 O O . PHE C 1 20 ? 26.810 59.174 80.000 1.00 21.88 17 PHE C O 1
ATOM 2408 N N . GLU C 1 21 ? 28.155 57.505 79.237 1.00 23.18 18 GLU C N 1
ATOM 2409 C CA . GLU C 1 21 ? 29.148 58.387 78.641 1.00 24.40 18 GLU C CA 1
ATOM 2410 C C . GLU C 1 21 ? 28.528 59.125 77.455 1.00 23.39 18 GLU C C 1
ATOM 2411 O O . GLU C 1 21 ? 28.752 60.303 77.282 1.00 23.76 18 GLU C O 1
ATOM 2417 N N . SER C 1 22 ? 27.722 58.429 76.659 1.00 23.39 19 SER C N 1
ATOM 2418 C CA . SER C 1 22 ? 26.999 59.081 75.581 1.00 23.72 19 SER C CA 1
ATOM 2419 C C . SER C 1 22 ? 26.058 60.185 76.080 1.00 22.81 19 SER C C 1
ATOM 2420 O O . SER C 1 22 ? 26.060 61.270 75.516 1.00 22.36 19 SER C O 1
ATOM 2423 N N . ALA C 1 23 ? 25.249 59.895 77.110 1.00 22.41 20 ALA C N 1
ATOM 2424 C CA . ALA C 1 23 ? 24.350 60.893 77.696 1.00 22.26 20 ALA C CA 1
ATOM 2425 C C . ALA C 1 23 ? 25.099 62.121 78.206 1.00 23.36 20 ALA C C 1
ATOM 2426 O O . ALA C 1 23 ? 24.731 63.263 77.901 1.00 22.50 20 ALA C O 1
ATOM 2428 N N . LYS C 1 24 ? 26.171 61.869 78.974 1.00 24.12 21 LYS C N 1
ATOM 2429 C CA . LYS C 1 24 ? 27.041 62.946 79.458 1.00 24.81 21 LYS C CA 1
ATOM 2430 C C . LYS C 1 24 ? 27.528 63.821 78.288 1.00 24.62 21 LYS C C 1
ATOM 2431 O O . LYS C 1 24 ? 27.390 65.047 78.338 1.00 24.20 21 LYS C O 1
ATOM 2437 N N . SER C 1 25 ? 28.083 63.183 77.255 1.00 24.35 22 SER C N 1
ATOM 2438 C CA . SER C 1 25 ? 28.619 63.884 76.092 1.00 25.26 22 SER C CA 1
ATOM 2439 C C . SER C 1 25 ? 27.595 64.771 75.390 1.00 25.48 22 SER C C 1
ATOM 2440 O O . SER C 1 25 ? 27.954 65.840 74.893 1.00 25.73 22 SER C O 1
ATOM 2443 N N . LEU C 1 26 ? 26.333 64.331 75.357 1.00 24.76 23 LEU C N 1
ATOM 2444 C CA . LEU C 1 26 ? 25.251 65.058 74.694 1.00 25.88 23 LEU C CA 1
ATOM 2445 C C . LEU C 1 26 ? 24.578 66.071 75.622 1.00 26.53 23 LEU C C 1
ATOM 2446 O O . LEU C 1 26 ? 23.681 66.824 75.221 1.00 27.90 23 LEU C O 1
ATOM 2451 N N . GLY C 1 27 ? 25.013 66.106 76.868 1.00 27.19 24 GLY C N 1
ATOM 2452 C CA . GLY C 1 27 ? 24.502 67.094 77.803 1.00 27.39 24 GLY C CA 1
ATOM 2453 C C . GLY C 1 27 ? 23.164 66.630 78.316 1.00 27.92 24 GLY C C 1
ATOM 2454 O O . GLY C 1 27 ? 22.361 67.443 78.765 1.00 28.49 24 GLY C O 1
ATOM 2455 N N . HIS C 1 28 ? 22.931 65.320 78.248 1.00 27.51 25 HIS C N 1
ATOM 2456 C CA . HIS C 1 28 ? 21.678 64.720 78.682 1.00 27.52 25 HIS C CA 1
ATOM 2457 C C . HIS C 1 28 ? 21.817 64.221 80.139 1.00 28.70 25 HIS C C 1
ATOM 2458 O O . HIS C 1 28 ? 22.736 63.451 80.466 1.00 29.20 25 HIS C O 1
ATOM 2465 N N . ASN C 1 29 ? 20.886 64.658 80.980 1.00 27.24 26 ASN C N 1
ATOM 2466 C CA . ASN C 1 29 ? 20.784 64.337 82.404 1.00 27.84 26 ASN C CA 1
ATOM 2467 C C . ASN C 1 29 ? 20.329 62.936 82.756 1.00 25.98 26 ASN C C 1
ATOM 2468 O O . ASN C 1 29 ? 20.530 62.469 83.866 1.00 25.49 26 ASN C O 1
ATOM 2473 N N . ILE C 1 30 ? 19.612 62.324 81.830 1.00 25.01 27 ILE C N 1
ATOM 2474 C CA . ILE C 1 30 ? 18.925 61.080 82.110 1.00 24.26 27 ILE C CA 1
ATOM 2475 C C . ILE C 1 30 ? 19.329 60.126 80.989 1.00 23.26 27 ILE C C 1
ATOM 2476 O O . ILE C 1 30 ? 19.285 60.489 79.810 1.00 21.72 27 ILE C O 1
ATOM 2481 N N . VAL C 1 31 ? 19.747 58.923 81.363 1.00 22.71 28 VAL C N 1
ATOM 2482 C CA . VAL C 1 31 ? 20.096 57.884 80.381 1.00 22.47 28 VAL C CA 1
ATOM 2483 C C . VAL C 1 31 ? 18.809 57.144 80.018 1.00 21.93 28 VAL C C 1
ATOM 2484 O O . VAL C 1 31 ? 18.282 56.409 80.841 1.00 21.29 28 VAL C O 1
ATOM 2488 N N . GLY C 1 32 ? 18.296 57.376 78.814 1.00 21.85 29 GLY C N 1
ATOM 2489 C CA . GLY C 1 32 ? 17.074 56.686 78.308 1.00 21.42 29 GLY C CA 1
ATOM 2490 C C . GLY C 1 32 ? 17.379 55.454 77.472 1.00 21.72 29 GLY C C 1
ATOM 2491 O O . GLY C 1 32 ? 18.556 55.106 77.247 1.00 21.22 29 GLY C O 1
ATOM 2492 N N . SER C 1 33 ? 16.326 54.788 76.993 1.00 20.91 30 SER C N 1
ATOM 2493 C CA . SER C 1 33 ? 16.480 53.583 76.202 1.00 21.19 30 SER C CA 1
ATOM 2494 C C . SER C 1 33 ? 17.329 53.878 74.958 1.00 20.79 30 SER C C 1
ATOM 2495 O O . SER C 1 33 ? 18.069 53.020 74.501 1.00 21.20 30 SER C O 1
ATOM 2498 N N . GLU C 1 34 ? 17.257 55.104 74.442 1.00 20.07 31 GLU C N 1
ATOM 2499 C CA . GLU C 1 34 ? 18.014 55.470 73.233 1.00 19.98 31 GLU C CA 1
ATOM 2500 C C . GLU C 1 34 ? 19.538 55.516 73.512 1.00 19.41 31 GLU C C 1
ATOM 2501 O O . GLU C 1 34 ? 20.349 55.181 72.644 1.00 18.16 31 GLU C O 1
ATOM 2507 N N . HIS C 1 35 ? 19.896 55.930 74.725 1.00 19.41 32 HIS C N 1
ATOM 2508 C CA . HIS C 1 35 ? 21.321 55.954 75.133 1.00 20.13 32 HIS C CA 1
ATOM 2509 C C . HIS C 1 35 ? 21.801 54.518 75.353 1.00 20.35 32 HIS C C 1
ATOM 2510 O O . HIS C 1 35 ? 22.934 54.202 75.037 1.00 20.70 32 HIS C O 1
ATOM 2517 N N . ILE C 1 36 ? 20.946 53.660 75.905 1.00 20.64 33 ILE C N 1
ATOM 2518 C CA . ILE C 1 36 ? 21.261 52.245 76.013 1.00 20.99 33 ILE C CA 1
ATOM 2519 C C . ILE C 1 36 ? 21.490 51.597 74.639 1.00 20.83 33 ILE C C 1
ATOM 2520 O O . ILE C 1 36 ? 22.472 50.885 74.474 1.00 21.58 33 ILE C O 1
ATOM 2525 N N . LEU C 1 37 ? 20.615 51.890 73.678 1.00 20.28 34 LEU C N 1
ATOM 2526 C CA . LEU C 1 37 ? 20.757 51.408 72.316 1.00 20.90 34 LEU C CA 1
ATOM 2527 C C . LEU C 1 37 ? 22.131 51.874 71.745 1.00 20.75 34 LEU C C 1
ATOM 2528 O O . LEU C 1 37 ? 22.880 51.069 71.173 1.00 21.87 34 LEU C O 1
ATOM 2533 N N . LEU C 1 38 ? 22.446 53.150 71.924 1.00 20.20 35 LEU C N 1
ATOM 2534 C CA . LEU C 1 38 ? 23.737 53.679 71.441 1.00 20.37 35 LEU C CA 1
ATOM 2535 C C . LEU C 1 38 ? 24.931 53.037 72.140 1.00 20.74 35 LEU C C 1
ATOM 2536 O O . LEU C 1 38 ? 25.938 52.804 71.503 1.00 20.99 35 LEU C O 1
ATOM 2541 N N . GLY C 1 39 ? 24.832 52.810 73.454 1.00 20.63 36 GLY C N 1
ATOM 2542 C CA . GLY C 1 39 ? 25.892 52.141 74.177 1.00 20.48 36 GLY C CA 1
ATOM 2543 C C . GLY C 1 39 ? 26.086 50.721 73.652 1.00 21.14 36 GLY C C 1
ATOM 2544 O O . GLY C 1 39 ? 27.196 50.286 73.501 1.00 20.84 36 GLY C O 1
ATOM 2545 N N . LEU C 1 40 ? 24.992 50.004 73.381 1.00 20.27 37 LEU C N 1
ATOM 2546 C CA . LEU C 1 40 ? 25.093 48.658 72.814 1.00 20.18 37 LEU C CA 1
ATOM 2547 C C . LEU C 1 40 ? 25.778 48.674 71.442 1.00 21.38 37 LEU C C 1
ATOM 2548 O O . LEU C 1 40 ? 26.557 47.776 71.143 1.00 22.32 37 LEU C O 1
ATOM 2553 N N . LEU C 1 41 ? 25.471 49.669 70.618 1.00 21.04 38 LEU C N 1
ATOM 2554 C CA . LEU C 1 41 ? 26.093 49.766 69.306 1.00 21.53 38 LEU C CA 1
ATOM 2555 C C . LEU C 1 41 ? 27.577 50.160 69.443 1.00 22.50 38 LEU C C 1
ATOM 2556 O O . LEU C 1 41 ? 28.429 49.609 68.748 1.00 22.30 38 LEU C O 1
ATOM 2561 N N A ARG C 1 42 ? 27.874 51.080 70.359 0.50 22.19 39 ARG C N 1
ATOM 2562 N N B ARG C 1 42 ? 27.871 51.071 70.369 0.50 22.45 39 ARG C N 1
ATOM 2563 C CA A ARG C 1 42 ? 29.256 51.581 70.528 0.50 22.90 39 ARG C CA 1
ATOM 2564 C CA B ARG C 1 42 ? 29.251 51.577 70.552 0.50 23.42 39 ARG C CA 1
ATOM 2565 C C A ARG C 1 42 ? 30.163 50.511 71.130 0.50 23.35 39 ARG C C 1
ATOM 2566 C C B ARG C 1 42 ? 30.162 50.506 71.128 0.50 23.63 39 ARG C C 1
ATOM 2567 O O A ARG C 1 42 ? 31.388 50.565 71.001 0.50 22.36 39 ARG C O 1
ATOM 2568 O O B ARG C 1 42 ? 31.387 50.551 70.977 0.50 22.64 39 ARG C O 1
ATOM 2583 N N . GLU C 1 43 ? 29.558 49.525 71.775 1.00 22.74 40 GLU C N 1
ATOM 2584 C CA . GLU C 1 43 ? 30.331 48.433 72.379 1.00 23.99 40 GLU C CA 1
ATOM 2585 C C . GLU C 1 43 ? 31.036 47.569 71.306 1.00 24.42 40 GLU C C 1
ATOM 2586 O O . GLU C 1 43 ? 32.033 46.919 71.601 1.00 25.35 40 GLU C O 1
ATOM 2592 N N . GLU C 1 44 ? 30.508 47.578 70.080 1.00 25.17 41 GLU C N 1
ATOM 2593 C CA . GLU C 1 44 ? 31.082 46.935 68.879 1.00 26.56 41 GLU C CA 1
ATOM 2594 C C . GLU C 1 44 ? 31.171 45.408 68.789 1.00 25.71 41 GLU C C 1
ATOM 2595 O O . GLU C 1 44 ? 30.849 44.873 67.737 1.00 26.52 41 GLU C O 1
ATOM 2601 N N . GLU C 1 45 ? 31.632 44.735 69.850 1.00 25.52 42 GLU C N 1
ATOM 2602 C CA . GLU C 1 45 ? 32.000 43.313 69.784 1.00 25.63 42 GLU C CA 1
ATOM 2603 C C . GLU C 1 45 ? 30.856 42.379 70.084 1.00 24.84 42 GLU C C 1
ATOM 2604 O O . GLU C 1 45 ? 30.876 41.220 69.670 1.00 25.30 42 GLU C O 1
ATOM 2610 N N . GLY C 1 46 ? 29.892 42.855 70.866 1.00 23.59 43 GLY C N 1
ATOM 2611 C CA . GLY C 1 46 ? 28.810 41.993 71.356 1.00 22.39 43 GLY C CA 1
ATOM 2612 C C . GLY C 1 46 ? 27.753 41.744 70.311 1.00 22.36 43 GLY C C 1
ATOM 2613 O O . GLY C 1 46 ? 27.693 42.458 69.295 1.00 23.88 43 GLY C O 1
ATOM 2614 N N . ILE C 1 47 ? 26.913 40.738 70.562 1.00 22.39 44 ILE C N 1
ATOM 2615 C CA . ILE C 1 47 ? 25.807 40.386 69.665 1.00 21.30 44 ILE C CA 1
ATOM 2616 C C . ILE C 1 47 ? 24.924 41.599 69.299 1.00 21.06 44 ILE C C 1
ATOM 2617 O O . ILE C 1 47 ? 24.554 41.749 68.120 1.00 19.75 44 ILE C O 1
ATOM 2622 N N . ALA C 1 48 ? 24.579 42.438 70.289 1.00 20.59 45 ALA C N 1
ATOM 2623 C CA . ALA C 1 48 ? 23.644 43.551 70.016 1.00 20.66 45 ALA C CA 1
ATOM 2624 C C . ALA C 1 48 ? 24.235 44.486 68.961 1.00 20.47 45 ALA C C 1
ATOM 2625 O O . ALA C 1 48 ? 23.580 44.855 67.997 1.00 20.01 45 ALA C O 1
ATOM 2627 N N . ALA C 1 49 ? 25.492 44.868 69.140 1.00 20.96 46 ALA C N 1
ATOM 2628 C CA . ALA C 1 49 ? 26.119 45.711 68.125 1.00 20.72 46 ALA C CA 1
ATOM 2629 C C . ALA C 1 49 ? 26.125 45.036 66.732 1.00 21.42 46 ALA C C 1
ATOM 2630 O O . ALA C 1 49 ? 25.898 45.692 65.687 1.00 21.42 46 ALA C O 1
ATOM 2632 N N . LYS C 1 50 ? 26.458 43.747 66.709 1.00 20.72 47 LYS C N 1
ATOM 2633 C CA . LYS C 1 50 ? 26.542 43.014 65.425 1.00 21.83 47 LYS C CA 1
ATOM 2634 C C . LYS C 1 50 ? 25.197 42.951 64.711 1.00 21.63 47 LYS C C 1
ATOM 2635 O O . LYS C 1 50 ? 25.143 43.110 63.492 1.00 21.79 47 LYS C O 1
ATOM 2641 N N . VAL C 1 51 ? 24.129 42.719 65.475 1.00 21.13 48 VAL C N 1
ATOM 2642 C CA . VAL C 1 51 ? 22.803 42.675 64.905 1.00 21.95 48 VAL C CA 1
ATOM 2643 C C . VAL C 1 51 ? 22.360 44.059 64.429 1.00 21.66 48 VAL C C 1
ATOM 2644 O O . VAL C 1 51 ? 21.816 44.211 63.315 1.00 21.92 48 VAL C O 1
ATOM 2648 N N . LEU C 1 52 ? 22.615 45.075 65.250 1.00 21.10 49 LEU C N 1
ATOM 2649 C CA . LEU C 1 52 ? 22.208 46.446 64.866 1.00 20.80 49 LEU C CA 1
ATOM 2650 C C . LEU C 1 52 ? 22.976 46.859 63.567 1.00 21.98 49 LEU C C 1
ATOM 2651 O O . LEU C 1 52 ? 22.422 47.469 62.655 1.00 19.84 49 LEU C O 1
ATOM 2656 N N . SER C 1 53 ? 24.236 46.477 63.493 1.00 22.74 50 SER C N 1
ATOM 2657 C CA . SER C 1 53 ? 25.012 46.723 62.255 1.00 25.17 50 SER C CA 1
ATOM 2658 C C . SER C 1 53 ? 24.412 45.993 61.050 1.00 24.50 50 SER C C 1
ATOM 2659 O O . SER C 1 53 ? 24.282 46.599 59.972 1.00 24.47 50 SER C O 1
ATOM 2662 N N . LYS C 1 54 ? 23.996 44.736 61.243 1.00 23.22 51 LYS C N 1
ATOM 2663 C CA . LYS C 1 54 ? 23.352 43.959 60.168 1.00 25.19 51 LYS C CA 1
ATOM 2664 C C . LYS C 1 54 ? 22.116 44.623 59.561 1.00 25.58 51 LYS C C 1
ATOM 2665 O O . LYS C 1 54 ? 21.900 44.523 58.348 1.00 24.77 51 LYS C O 1
ATOM 2671 N N . VAL C 1 55 ? 21.336 45.318 60.395 1.00 24.92 52 VAL C N 1
ATOM 2672 C CA . VAL C 1 55 ? 20.151 46.011 59.916 1.00 24.85 52 VAL C CA 1
ATOM 2673 C C . VAL C 1 55 ? 20.401 47.459 59.493 1.00 23.86 52 VAL C C 1
ATOM 2674 O O . VAL C 1 55 ? 19.447 48.223 59.256 1.00 24.66 52 VAL C O 1
ATOM 2678 N N . GLY C 1 56 ? 21.675 47.846 59.358 1.00 22.78 53 GLY C N 1
ATOM 2679 C CA . GLY C 1 56 ? 22.029 49.166 58.801 1.00 21.71 53 GLY C CA 1
ATOM 2680 C C . GLY C 1 56 ? 22.360 50.315 59.769 1.00 21.62 53 GLY C C 1
ATOM 2681 O O . GLY C 1 56 ? 22.530 51.441 59.337 1.00 20.91 53 GLY C O 1
ATOM 2682 N N . PHE C 1 57 ? 22.396 50.056 61.078 1.00 22.23 54 PHE C N 1
ATOM 2683 C CA . PHE C 1 57 ? 22.744 51.092 62.048 1.00 22.91 54 PHE C CA 1
ATOM 2684 C C . PHE C 1 57 ? 24.227 51.328 62.090 1.00 22.99 54 PHE C C 1
ATOM 2685 O O . PHE C 1 57 ? 25.015 50.368 62.030 1.00 24.18 54 PHE C O 1
ATOM 2693 N N . THR C 1 58 ? 24.605 52.589 62.157 1.00 22.61 55 THR C N 1
ATOM 2694 C CA . THR C 1 58 ? 25.971 52.971 62.437 1.00 22.73 55 THR C CA 1
ATOM 2695 C C . THR C 1 58 ? 25.944 53.884 63.677 1.00 24.45 55 THR C C 1
ATOM 2696 O O . THR C 1 58 ? 24.887 54.520 63.986 1.00 22.84 55 THR C O 1
ATOM 2700 N N . GLU C 1 59 ? 27.084 53.977 64.383 1.00 24.43 56 GLU C N 1
ATOM 2701 C CA . GLU C 1 59 ? 27.094 54.896 65.535 1.00 25.40 56 GLU C CA 1
ATOM 2702 C C . GLU C 1 59 ? 26.871 56.350 65.126 1.00 23.66 56 GLU C C 1
ATOM 2703 O O . GLU C 1 59 ? 26.192 57.056 65.842 1.00 23.56 56 GLU C O 1
ATOM 2709 N N . ALA C 1 60 ? 27.431 56.794 63.998 1.00 22.73 57 ALA C N 1
ATOM 2710 C CA . ALA C 1 60 ? 27.218 58.161 63.538 1.00 21.83 57 ALA C CA 1
ATOM 2711 C C . ALA C 1 60 ? 25.743 58.428 63.269 1.00 21.61 57 ALA C C 1
ATOM 2712 O O . ALA C 1 60 ? 25.236 59.512 63.614 1.00 20.40 57 ALA C O 1
ATOM 2714 N N . TYR C 1 61 ? 25.054 57.465 62.660 1.00 20.16 58 TYR C N 1
ATOM 2715 C CA . TYR C 1 61 ? 23.627 57.652 62.411 1.00 20.76 58 TYR C CA 1
ATOM 2716 C C . TYR C 1 61 ? 22.874 57.773 63.765 1.00 19.90 58 TYR C C 1
ATOM 2717 O O . TYR C 1 61 ? 22.080 58.716 63.994 1.00 20.75 58 TYR C O 1
ATOM 2726 N N . LEU C 1 62 ? 23.140 56.846 64.666 1.00 19.30 59 LEU C N 1
ATOM 2727 C CA . LEU C 1 62 ? 22.283 56.755 65.876 1.00 19.76 59 LEU C CA 1
ATOM 2728 C C . LEU C 1 62 ? 22.520 57.977 66.752 1.00 19.54 59 LEU C C 1
ATOM 2729 O O . LEU C 1 62 ? 21.598 58.602 67.253 1.00 19.19 59 LEU C O 1
ATOM 2734 N N . GLU C 1 63 ? 23.791 58.330 66.928 1.00 19.28 60 GLU C N 1
ATOM 2735 C CA . GLU C 1 63 ? 24.089 59.541 67.649 1.00 21.48 60 GLU C CA 1
ATOM 2736 C C . GLU C 1 63 ? 23.465 60.780 66.953 1.00 21.28 60 GLU C C 1
ATOM 2737 O O . GLU C 1 63 ? 22.817 61.609 67.612 1.00 21.53 60 GLU C O 1
ATOM 2743 N N . GLY C 1 64 ? 23.605 60.876 65.628 1.00 20.23 61 GLY C N 1
ATOM 2744 C CA . GLY C 1 64 ? 23.047 61.977 64.860 1.00 20.42 61 GLY C CA 1
ATOM 2745 C C . GLY C 1 64 ? 21.528 62.076 65.025 1.00 20.66 61 GLY C C 1
ATOM 2746 O O . GLY C 1 64 ? 20.976 63.179 65.117 1.00 21.02 61 GLY C O 1
ATOM 2747 N N . LYS C 1 65 ? 20.870 60.939 65.048 1.00 19.55 62 LYS C N 1
ATOM 2748 C CA . LYS C 1 65 ? 19.415 60.891 65.134 1.00 20.10 62 LYS C CA 1
ATOM 2749 C C . LYS C 1 65 ? 18.952 61.262 66.540 1.00 19.84 62 LYS C C 1
ATOM 2750 O O . LYS C 1 65 ? 17.961 62.006 66.693 1.00 20.20 62 LYS C O 1
ATOM 2756 N N . ILE C 1 66 ? 19.654 60.754 67.560 1.00 19.15 63 ILE C N 1
ATOM 2757 C CA . ILE C 1 66 ? 19.375 61.198 68.948 1.00 19.60 63 ILE C CA 1
ATOM 2758 C C . ILE C 1 66 ? 19.472 62.700 69.117 1.00 18.94 63 ILE C C 1
ATOM 2759 O O . ILE C 1 66 ? 18.547 63.313 69.633 1.00 20.28 63 ILE C O 1
ATOM 2764 N N . VAL C 1 67 ? 20.553 63.324 68.626 1.00 18.21 64 VAL C N 1
ATOM 2765 C CA . VAL C 1 67 ? 20.676 64.761 68.704 1.00 19.81 64 VAL C CA 1
ATOM 2766 C C . VAL C 1 67 ? 19.611 65.461 67.873 1.00 19.13 64 VAL C C 1
ATOM 2767 O O . VAL C 1 67 ? 19.132 66.518 68.270 1.00 18.60 64 VAL C O 1
ATOM 2771 N N . ASP C 1 68 ? 19.258 64.905 66.721 1.00 19.22 65 ASP C N 1
ATOM 2772 C CA . ASP C 1 68 ? 18.187 65.529 65.906 1.00 20.92 65 ASP C CA 1
ATOM 2773 C C . ASP C 1 68 ? 16.814 65.522 66.637 1.00 20.67 65 ASP C C 1
ATOM 2774 O O . ASP C 1 68 ? 15.987 66.428 66.437 1.00 19.75 65 ASP C O 1
ATOM 2787 N N . GLU C 1 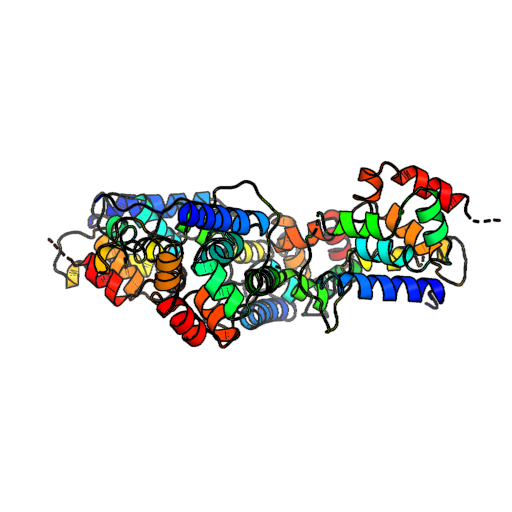70 ? 16.453 65.268 70.171 1.00 20.23 67 GLU C N 1
ATOM 2788 C CA . GLU C 1 70 ? 16.532 65.703 71.587 1.00 21.27 67 GLU C CA 1
ATOM 2789 C C . GLU C 1 70 ? 17.460 66.887 71.793 1.00 21.40 67 GLU C C 1
ATOM 2790 O O . GLU C 1 70 ? 17.488 67.459 72.888 1.00 20.94 67 GLU C O 1
ATOM 2796 N N . GLY C 1 71 ? 18.229 67.245 70.764 1.00 20.87 68 GLY C N 1
ATOM 2797 C CA . GLY C 1 71 ? 19.202 68.314 70.866 1.00 21.40 68 GLY C CA 1
ATOM 2798 C C . GLY C 1 71 ? 20.432 67.899 71.669 1.00 23.12 68 GLY C C 1
ATOM 2799 O O . GLY C 1 71 ? 20.582 66.750 72.057 1.00 21.15 68 GLY C O 1
ATOM 2800 N N . LYS C 1 72 ? 21.355 68.831 71.857 1.00 26.16 69 LYS C N 1
ATOM 2801 C CA . LYS C 1 72 ? 22.451 68.610 72.802 1.00 29.54 69 LYS C CA 1
ATOM 2802 C C . LYS C 1 72 ? 22.648 69.828 73.679 1.00 30.82 69 LYS C C 1
ATOM 2803 O O . LYS C 1 72 ? 22.492 70.963 73.222 1.00 30.29 69 LYS C O 1
ATOM 2809 N N . GLY C 1 73 ? 22.895 69.580 74.963 1.00 32.91 70 GLY C N 1
ATOM 2810 C CA . GLY C 1 73 ? 23.228 70.647 75.916 1.00 35.95 70 GLY C CA 1
ATOM 2811 C C . GLY C 1 73 ? 24.725 70.589 76.129 1.00 37.85 70 GLY C C 1
ATOM 2812 O O . GLY C 1 73 ? 25.396 69.738 75.528 1.00 38.25 70 GLY C O 1
ATOM 2813 N N . GLU C 1 74 ? 25.276 71.471 76.958 0.60 39.66 71 GLU C N 1
ATOM 2814 C CA . GLU C 1 74 ? 26.691 71.337 77.307 0.60 41.51 71 GLU C CA 1
ATOM 2815 C C . GLU C 1 74 ? 26.853 70.167 78.272 0.60 42.68 71 GLU C C 1
ATOM 2816 O O . GLU C 1 74 ? 25.916 69.825 79.000 0.60 42.51 71 GLU C O 1
ATOM 2822 N N . GLU C 1 75 ? 28.044 69.567 78.263 1.00 44.60 72 GLU C N 1
ATOM 2823 C CA . GLU C 1 75 ? 28.324 68.295 78.957 1.00 46.36 72 GLU C CA 1
ATOM 2824 C C . GLU C 1 75 ? 27.998 68.266 80.448 1.00 46.74 72 GLU C C 1
ATOM 2825 O O . GLU C 1 75 ? 28.096 69.290 81.134 1.00 46.89 72 GLU C O 1
ATOM 2831 N N . ILE C 1 76 ? 27.623 67.092 80.953 0.70 46.80 73 ILE C N 1
ATOM 2832 C CA . ILE C 1 76 ? 27.068 67.020 82.304 0.70 47.19 73 ILE C CA 1
ATOM 2833 C C . ILE C 1 76 ? 28.012 66.450 83.362 0.70 47.26 73 ILE C C 1
ATOM 2834 O O . ILE C 1 76 ? 28.612 65.395 83.164 0.70 47.70 73 ILE C O 1
ATOM 2839 N N . ASP C 1 79 ? 24.742 64.962 88.224 0.60 31.76 76 ASP C N 1
ATOM 2840 C CA . ASP C 1 79 ? 24.855 63.524 88.379 0.60 31.62 76 ASP C CA 1
ATOM 2841 C C . ASP C 1 79 ? 23.772 62.801 87.575 0.60 30.50 76 ASP C C 1
ATOM 2842 O O . ASP C 1 79 ? 22.586 63.087 87.699 0.60 30.14 76 ASP C O 1
ATOM 2847 N N . ILE C 1 80 ? 24.205 61.860 86.751 1.00 29.82 77 ILE C N 1
ATOM 2848 C CA . ILE C 1 80 ? 23.386 61.287 85.678 1.00 28.81 77 ILE C CA 1
ATOM 2849 C C . ILE C 1 80 ? 22.715 60.018 86.191 1.00 27.12 77 ILE C C 1
ATOM 2850 O O . ILE C 1 80 ? 23.350 59.254 86.893 1.00 27.16 77 ILE C O 1
ATOM 2855 N N . VAL C 1 81 ? 21.441 59.788 85.855 1.00 24.98 78 VAL C N 1
ATOM 2856 C CA . VAL C 1 81 ? 20.726 58.579 86.301 1.00 23.48 78 VAL C CA 1
ATOM 2857 C C . VAL C 1 81 ? 19.919 57.924 85.170 1.00 23.25 78 VAL C C 1
ATOM 2858 O O . VAL C 1 81 ? 19.604 58.561 84.141 1.00 21.59 78 VAL C O 1
ATOM 2862 N N . LEU C 1 82 ? 19.586 56.656 85.366 1.00 23.20 79 LEU C N 1
ATOM 2863 C CA . LEU C 1 82 ? 18.773 55.938 84.394 1.00 23.42 79 LEU C CA 1
ATOM 2864 C C . LEU C 1 82 ? 17.343 56.426 84.463 1.00 22.82 79 LEU C C 1
ATOM 2865 O O . LEU C 1 82 ? 16.816 56.681 85.563 1.00 22.89 79 LEU C O 1
ATOM 2870 N N . SER C 1 83 ? 16.711 56.507 83.303 1.00 21.64 80 SER C N 1
ATOM 2871 C CA . SER C 1 83 ? 15.280 56.831 83.225 1.00 20.69 80 SER C CA 1
ATOM 2872 C C . SER C 1 83 ? 14.480 55.678 83.858 1.00 19.44 80 SER C C 1
ATOM 2873 O O . SER C 1 83 ? 14.980 54.558 83.978 1.00 20.10 80 SER C O 1
ATOM 2876 N N . PRO C 1 84 ? 13.226 55.931 84.232 1.00 18.88 81 PRO C N 1
ATOM 2877 C CA . PRO C 1 84 ? 12.404 54.818 84.701 1.00 19.24 81 PRO C CA 1
ATOM 2878 C C . PRO C 1 84 ? 12.305 53.681 83.693 1.00 19.70 81 PRO C C 1
ATOM 2879 O O . PRO C 1 84 ? 12.415 52.514 84.072 1.00 19.89 81 PRO C O 1
ATOM 2883 N N . ARG C 1 85 ? 12.125 53.985 82.413 1.00 19.78 82 ARG C N 1
ATOM 2884 C CA . ARG C 1 85 ? 12.061 52.885 81.430 1.00 21.25 82 ARG C CA 1
ATOM 2885 C C . ARG C 1 85 ? 13.401 52.133 81.256 1.00 21.09 82 ARG C C 1
ATOM 2886 O O . ARG C 1 85 ? 13.420 50.903 81.038 1.00 19.99 82 ARG C O 1
ATOM 2894 N N . SER C 1 86 ? 14.528 52.848 81.352 1.00 21.19 83 SER C N 1
ATOM 2895 C CA . SER C 1 86 ? 15.824 52.183 81.295 1.00 21.36 83 SER C CA 1
ATOM 2896 C C . SER C 1 86 ? 15.953 51.198 82.444 1.00 21.63 83 SER C C 1
ATOM 2897 O O . SER C 1 86 ? 16.485 50.077 82.276 1.00 21.42 83 SER C O 1
ATOM 2900 N N . LYS C 1 87 ? 15.483 51.598 83.629 1.00 20.40 84 LYS C N 1
ATOM 2901 C CA . LYS C 1 87 ? 15.573 50.676 84.772 1.00 20.54 84 LYS C CA 1
ATOM 2902 C C . LYS C 1 87 ? 14.714 49.453 84.513 1.00 20.34 84 LYS C C 1
ATOM 2903 O O . LYS C 1 87 ? 15.117 48.327 84.806 1.00 19.52 84 LYS C O 1
ATOM 2909 N N . GLN C 1 88 ? 13.558 49.674 83.898 1.00 20.41 85 GLN C N 1
ATOM 2910 C CA . GLN C 1 88 ? 12.668 48.555 83.562 1.00 21.49 85 GLN C CA 1
ATOM 2911 C C . GLN C 1 88 ? 13.308 47.638 82.497 1.00 21.02 85 GLN C C 1
ATOM 2912 O O . GLN C 1 88 ? 13.233 46.404 82.611 1.00 20.82 85 GLN C O 1
ATOM 2918 N N . ILE C 1 89 ? 13.962 48.245 81.505 1.00 20.97 86 ILE C N 1
ATOM 2919 C CA . ILE C 1 89 ? 14.711 47.492 80.499 1.00 21.66 86 ILE C CA 1
ATOM 2920 C C . ILE C 1 89 ? 15.807 46.636 81.135 1.00 22.22 86 ILE C C 1
ATOM 2921 O O . ILE C 1 89 ? 15.943 45.426 80.787 1.00 22.98 86 ILE C O 1
ATOM 2926 N N . LEU C 1 90 ? 16.614 47.229 82.022 1.00 21.95 87 LEU C N 1
ATOM 2927 C CA . LEU C 1 90 ? 17.614 46.430 82.743 1.00 23.49 87 LEU C CA 1
ATOM 2928 C C . LEU C 1 90 ? 17.019 45.289 83.585 1.00 23.19 87 LEU C C 1
ATOM 2929 O O . LEU C 1 90 ? 17.607 44.183 83.603 1.00 22.66 87 LEU C O 1
ATOM 2934 N N A GLU C 1 91 ? 15.879 45.544 84.243 0.50 23.50 88 GLU C N 1
ATOM 2935 N N B GLU C 1 91 ? 15.883 45.537 84.244 0.50 23.72 88 GLU C N 1
ATOM 2936 C CA A GLU C 1 91 ? 15.114 44.491 84.943 0.50 23.44 88 GLU C CA 1
ATOM 2937 C CA B GLU C 1 91 ? 15.148 44.470 84.941 0.50 23.83 88 GLU C CA 1
ATOM 2938 C C A GLU C 1 91 ? 14.713 43.372 83.975 0.50 23.33 88 GLU C C 1
ATOM 2939 C C B GLU C 1 91 ? 14.732 43.365 83.962 0.50 23.56 88 GLU C C 1
ATOM 2940 O O A GLU C 1 91 ? 14.921 42.182 84.266 0.50 23.85 88 GLU C O 1
ATOM 2941 O O B GLU C 1 91 ? 14.964 42.173 84.228 0.50 24.06 88 GLU C O 1
ATOM 2952 N N . LEU C 1 92 ? 14.100 43.760 82.855 1.00 22.94 89 LEU C N 1
ATOM 2953 C CA . LEU C 1 92 ? 13.697 42.815 81.798 1.00 23.30 89 LEU C CA 1
ATOM 2954 C C . LEU C 1 92 ? 14.865 42.027 81.210 1.00 21.73 89 LEU C C 1
ATOM 2955 O O . LEU C 1 92 ? 14.682 40.863 80.850 1.00 22.68 89 LEU C O 1
ATOM 2960 N N A SER C 1 93 ? 16.047 42.645 81.095 0.50 21.88 90 SER C N 1
ATOM 2961 N N B SER C 1 93 ? 16.051 42.634 81.086 0.50 21.11 90 SER C N 1
ATOM 2962 C CA A SER C 1 93 ? 17.251 41.908 80.648 0.50 21.10 90 SER C CA 1
ATOM 2963 C CA B SER C 1 93 ? 17.224 41.861 80.612 0.50 19.34 90 SER C CA 1
ATOM 2964 C C A SER C 1 93 ? 17.609 40.714 81.555 0.50 21.43 90 SER C C 1
ATOM 2965 C C B SER C 1 93 ? 17.621 40.700 81.556 0.50 20.54 90 SER C C 1
ATOM 2966 O O A SER C 1 93 ? 17.981 39.646 81.066 0.50 21.16 90 SER C O 1
ATOM 2967 O O B SER C 1 93 ? 18.021 39.633 81.092 0.50 20.24 90 SER C O 1
ATOM 2972 N N . GLY C 1 94 ? 17.478 40.901 82.869 1.00 20.80 91 GLY C N 1
ATOM 2973 C CA . GLY C 1 94 ? 17.629 39.811 83.843 1.00 21.41 91 GLY C CA 1
ATOM 2974 C C . GLY C 1 94 ? 16.563 38.741 83.666 1.00 22.09 91 GLY C C 1
ATOM 2975 O O . GLY C 1 94 ? 16.868 37.536 83.757 1.00 22.22 91 GLY C O 1
ATOM 2984 N N . PHE C 1 96 ? 14.975 38.064 80.844 1.00 22.45 93 PHE C N 1
ATOM 2985 C CA . PHE C 1 96 ? 15.436 37.341 79.657 1.00 23.89 93 PHE C CA 1
ATOM 2986 C C . PHE C 1 96 ? 16.554 36.336 79.958 1.00 23.81 93 PHE C C 1
ATOM 2987 O O . PHE C 1 96 ? 16.531 35.224 79.415 1.00 24.07 93 PHE C O 1
ATOM 2995 N N . ALA C 1 97 ? 17.547 36.703 80.781 1.00 23.70 94 ALA C N 1
ATOM 2996 C CA . ALA C 1 97 ? 18.583 35.704 81.100 1.00 23.93 94 ALA C CA 1
ATOM 2997 C C . ALA C 1 97 ? 17.962 34.472 81.826 1.00 24.08 94 ALA C C 1
ATOM 2998 O O . ALA C 1 97 ? 18.300 33.329 81.523 1.00 23.56 94 ALA C O 1
ATOM 3000 N N . ASN C 1 98 ? 17.037 34.705 82.753 1.00 25.02 95 ASN C N 1
ATOM 3001 C CA . ASN C 1 98 ? 16.323 33.581 83.388 1.00 25.69 95 ASN C CA 1
ATOM 3002 C C . ASN C 1 98 ? 15.489 32.730 82.426 1.00 25.98 95 ASN C C 1
ATOM 3003 O O . ASN C 1 98 ? 15.535 31.495 82.494 1.00 25.65 95 ASN C O 1
ATOM 3008 N N . LYS C 1 99 ? 14.761 33.392 81.522 1.00 25.33 96 LYS C N 1
ATOM 3009 C CA . LYS C 1 99 ? 13.863 32.684 80.588 1.00 25.25 96 LYS C CA 1
ATOM 3010 C C . LYS C 1 99 ? 14.662 31.918 79.547 1.00 23.79 96 LYS C C 1
ATOM 3011 O O . LYS C 1 99 ? 14.267 30.846 79.152 1.00 22.78 96 LYS C O 1
ATOM 3017 N N . LEU C 1 100 ? 15.776 32.490 79.089 1.00 22.65 97 LEU C N 1
ATOM 3018 C CA . LEU C 1 100 ? 16.603 31.850 78.075 1.00 23.20 97 LEU C CA 1
ATOM 3019 C C . LEU C 1 100 ? 17.588 30.875 78.695 1.00 23.61 97 LEU C C 1
ATOM 3020 O O . LEU C 1 100 ? 18.220 30.125 77.970 1.00 23.94 97 LEU C O 1
ATOM 3025 N N . LYS C 1 101 ? 17.665 30.861 80.028 1.00 22.99 98 LYS C N 1
ATOM 3026 C CA . LYS C 1 101 ? 18.584 30.022 80.792 1.00 24.26 98 LYS C CA 1
ATOM 3027 C C . LYS C 1 101 ? 20.066 30.294 80.502 1.00 24.37 98 LYS C C 1
ATOM 3028 O O . LYS C 1 101 ? 20.806 29.404 80.063 1.00 23.65 98 LYS C O 1
ATOM 3034 N N . THR C 1 102 ? 20.494 31.526 80.752 1.00 23.59 99 THR C N 1
ATOM 3035 C CA . THR C 1 102 ? 21.909 31.915 80.671 1.00 22.74 99 THR C CA 1
ATOM 3036 C C . THR C 1 102 ? 22.363 32.421 82.043 1.00 23.12 99 THR C C 1
ATOM 3037 O O . THR C 1 102 ? 21.582 33.058 82.808 1.00 23.94 99 THR C O 1
ATOM 3041 N N . ASN C 1 103 ? 23.620 32.128 82.349 1.00 21.50 100 ASN C N 1
ATOM 3042 C CA . ASN C 1 103 ? 24.247 32.552 83.592 1.00 21.49 100 ASN C CA 1
ATOM 3043 C C . ASN C 1 103 ? 24.248 34.077 83.773 1.00 21.55 100 ASN C C 1
ATOM 3044 O O . ASN C 1 103 ? 23.983 34.590 84.883 1.00 21.13 100 ASN C O 1
ATOM 3049 N N . TYR C 1 104 ? 24.513 34.785 82.674 1.00 20.46 101 TYR C N 1
ATOM 3050 C CA . TYR C 1 104 ? 24.821 36.211 82.727 1.00 20.34 101 TYR C CA 1
ATOM 3051 C C . TYR C 1 104 ? 23.924 36.979 81.799 1.00 21.69 101 TYR C C 1
ATOM 3052 O O . TYR C 1 104 ? 23.326 36.410 80.866 1.00 21.77 101 TYR C O 1
ATOM 3061 N N . ILE C 1 105 ? 23.781 38.272 82.103 1.00 20.25 102 ILE C N 1
ATOM 3062 C CA . ILE C 1 105 ? 23.080 39.192 81.210 1.00 21.18 102 ILE C CA 1
ATOM 3063 C C . ILE C 1 105 ? 24.088 39.770 80.221 1.00 20.15 102 ILE C C 1
ATOM 3064 O O . ILE C 1 105 ? 25.028 40.443 80.612 1.00 20.73 102 ILE C O 1
ATOM 3069 N N . GLY C 1 106 ? 23.899 39.473 78.945 1.00 21.21 103 GLY C N 1
ATOM 3070 C CA . GLY C 1 106 ? 24.824 39.904 77.914 1.00 20.29 103 GLY C CA 1
ATOM 3071 C C . GLY C 1 106 ? 24.159 41.022 77.110 1.00 21.99 103 GLY C C 1
ATOM 3072 O O . GLY C 1 106 ? 22.968 41.370 77.368 1.00 20.49 103 GLY C O 1
ATOM 3073 N N . THR C 1 107 ? 24.891 41.561 76.138 1.00 21.30 104 THR C N 1
ATOM 3074 C CA . THR C 1 107 ? 24.298 42.603 75.248 1.00 21.92 104 THR C CA 1
ATOM 3075 C C . THR C 1 107 ? 23.028 42.125 74.542 1.00 21.68 104 THR C C 1
ATOM 3076 O O . THR C 1 107 ? 22.107 42.909 74.356 1.00 22.09 104 THR C O 1
ATOM 3080 N N . GLU C 1 108 ? 22.970 40.849 74.137 1.00 22.15 105 GLU C N 1
ATOM 3081 C CA . GLU C 1 108 ? 21.775 40.288 73.492 1.00 21.72 105 GLU C CA 1
ATOM 3082 C C . GLU C 1 108 ? 20.495 40.375 74.380 1.00 21.34 105 GLU C C 1
ATOM 3083 O O . GLU C 1 108 ? 19.405 40.660 73.880 1.00 20.86 105 GLU C O 1
ATOM 3089 N N . HIS C 1 109 ? 20.622 40.124 75.674 1.00 20.21 106 HIS C N 1
ATOM 3090 C CA . HIS C 1 109 ? 19.466 40.207 76.582 1.00 20.32 106 HIS C CA 1
ATOM 3091 C C . HIS C 1 109 ? 19.004 41.666 76.713 1.00 20.04 106 HIS C C 1
ATOM 3092 O O . HIS C 1 109 ? 17.827 41.933 76.834 1.00 19.22 106 HIS C O 1
ATOM 3099 N N . ILE C 1 110 ? 19.953 42.601 76.698 1.00 19.22 107 ILE C N 1
ATOM 3100 C CA . ILE C 1 110 ? 19.551 43.994 76.807 1.00 20.50 107 ILE C CA 1
ATOM 3101 C C . ILE C 1 110 ? 18.822 44.428 75.536 1.00 21.29 107 ILE C C 1
ATOM 3102 O O . ILE C 1 110 ? 17.838 45.178 75.618 1.00 21.36 107 ILE C O 1
ATOM 3107 N N . LEU C 1 111 ? 19.294 43.990 74.351 1.00 20.42 108 LEU C N 1
ATOM 3108 C CA . LEU C 1 111 ? 18.583 44.345 73.114 1.00 20.84 108 LEU C CA 1
ATOM 3109 C C . LEU C 1 111 ? 17.170 43.710 73.102 1.00 20.94 108 LEU C C 1
ATOM 3110 O O . LEU C 1 111 ? 16.193 44.363 72.756 1.00 20.76 108 LEU C O 1
ATOM 3115 N N . LEU C 1 112 ? 17.049 42.450 73.501 1.00 21.25 109 LEU C N 1
ATOM 3116 C CA . LEU C 1 112 ? 15.716 41.828 73.555 1.00 20.93 109 LEU C CA 1
ATOM 3117 C C . LEU C 1 112 ? 14.783 42.562 74.533 1.00 22.01 109 LEU C C 1
ATOM 3118 O O . LEU C 1 112 ? 13.560 42.688 74.324 1.00 22.38 109 LEU C O 1
ATOM 3123 N N . ALA C 1 113 ? 15.348 42.988 75.647 1.00 20.75 110 ALA C N 1
ATOM 3124 C CA . ALA C 1 113 ? 14.584 43.759 76.623 1.00 21.51 110 ALA C CA 1
ATOM 3125 C C . ALA C 1 113 ? 14.043 45.087 76.005 1.00 21.03 110 ALA C C 1
ATOM 3126 O O . ALA C 1 113 ? 12.902 45.469 76.249 1.00 22.02 110 ALA C O 1
ATOM 3128 N N . ILE C 1 114 ? 14.862 45.784 75.238 1.00 21.42 111 ILE C N 1
ATOM 3129 C CA . ILE C 1 114 ? 14.404 46.987 74.529 1.00 23.20 111 ILE C CA 1
ATOM 3130 C C . ILE C 1 114 ? 13.226 46.658 73.627 1.00 24.82 111 ILE C C 1
ATOM 3131 O O . ILE C 1 114 ? 12.190 47.357 73.684 1.00 25.81 111 ILE C O 1
ATOM 3136 N N . ILE C 1 115 ? 13.347 45.579 72.833 1.00 24.43 112 ILE C N 1
ATOM 3137 C CA . ILE C 1 115 ? 12.278 45.173 71.934 1.00 25.58 112 ILE C CA 1
ATOM 3138 C C . ILE C 1 115 ? 10.999 44.844 72.706 1.00 26.16 112 ILE C C 1
ATOM 3139 O O . ILE C 1 115 ? 9.905 45.271 72.309 1.00 26.92 112 ILE C O 1
ATOM 3144 N N . GLN C 1 116 ? 11.146 44.100 73.803 1.00 25.04 113 GLN C N 1
ATOM 3145 C CA . GLN C 1 116 ? 10.016 43.656 74.625 1.00 27.64 113 GLN C CA 1
ATOM 3146 C C . GLN C 1 116 ? 9.285 44.843 75.228 1.00 28.73 113 GLN C C 1
ATOM 3147 O O . GLN C 1 116 ? 8.062 44.834 75.329 1.00 28.77 113 GLN C O 1
ATOM 3153 N N . GLU C 1 117 ? 10.056 45.832 75.678 1.00 28.88 114 GLU C N 1
ATOM 3154 C CA . GLU C 1 117 ? 9.502 47.014 76.291 1.00 31.80 114 GLU C CA 1
ATOM 3155 C C . GLU C 1 117 ? 8.519 47.685 75.324 1.00 31.74 114 GLU C C 1
ATOM 3156 O O . GLU C 1 117 ? 7.388 47.987 75.694 1.00 33.58 114 GLU C O 1
ATOM 3162 N N . GLY C 1 118 ? 8.962 47.909 74.100 1.00 30.74 115 GLY C N 1
ATOM 3163 C CA . GLY C 1 118 ? 8.081 48.292 73.018 1.00 31.45 115 GLY C CA 1
ATOM 3164 C C . GLY C 1 118 ? 7.875 49.785 72.775 1.00 31.37 115 GLY C C 1
ATOM 3165 O O . GLY C 1 118 ? 7.655 50.182 71.642 1.00 32.22 115 GLY C O 1
ATOM 3166 N N . GLU C 1 119 ? 7.913 50.604 73.815 1.00 30.46 116 GLU C N 1
ATOM 3167 C CA . GLU C 1 119 ? 7.536 52.000 73.668 1.00 30.78 116 GLU C CA 1
ATOM 3168 C C . GLU C 1 119 ? 8.618 53.052 73.942 1.00 30.69 116 GLU C C 1
ATOM 3169 O O . GLU C 1 119 ? 8.343 54.207 73.898 1.00 33.13 116 GLU C O 1
ATOM 3175 N N . GLY C 1 120 ? 9.834 52.733 74.234 1.00 29.48 117 GLY C N 1
ATOM 3176 C CA . GLY C 1 120 ? 10.671 53.973 74.420 1.00 27.79 117 GLY C CA 1
ATOM 3177 C C . GLY C 1 120 ? 11.167 54.716 73.172 1.00 26.16 117 GLY C C 1
ATOM 3178 O O . GLY C 1 120 ? 10.801 54.399 72.021 1.00 24.09 117 GLY C O 1
ATOM 3179 N N . ILE C 1 121 ? 12.025 55.713 73.387 1.00 23.59 118 ILE C N 1
ATOM 3180 C CA . ILE C 1 121 ? 12.709 56.360 72.253 1.00 23.73 118 ILE C CA 1
ATOM 3181 C C . ILE C 1 121 ? 13.521 55.356 71.406 1.00 22.11 118 ILE C C 1
ATOM 3182 O O . ILE C 1 121 ? 13.572 55.468 70.189 1.00 21.55 118 ILE C O 1
ATOM 3187 N N . ALA C 1 122 ? 14.202 54.402 72.046 1.00 21.86 119 ALA C N 1
ATOM 3188 C CA . ALA C 1 122 ? 14.965 53.401 71.282 1.00 22.46 119 ALA C CA 1
ATOM 3189 C C . ALA C 1 122 ? 14.038 52.699 70.293 1.00 22.75 119 ALA C C 1
ATOM 3190 O O . ALA C 1 122 ? 14.401 52.467 69.143 1.00 22.43 119 ALA C O 1
ATOM 3192 N N . ASN C 1 123 ? 12.823 52.369 70.745 1.00 22.66 120 ASN C N 1
ATOM 3193 C CA . ASN C 1 123 ? 11.866 51.713 69.833 1.00 24.04 120 ASN C CA 1
ATOM 3194 C C . ASN C 1 123 ? 11.373 52.596 68.728 1.00 23.80 120 ASN C C 1
ATOM 3195 O O . ASN C 1 123 ? 11.162 52.118 67.610 1.00 25.58 120 ASN C O 1
ATOM 3200 N N . LYS C 1 124 ? 11.180 53.869 69.012 1.00 23.51 121 LYS C N 1
ATOM 3201 C CA . LYS C 1 124 ? 10.717 54.761 67.962 1.00 26.10 121 LYS C CA 1
ATOM 3202 C C . LYS C 1 124 ? 11.817 54.818 66.925 1.00 25.02 121 LYS C C 1
ATOM 3203 O O . LYS C 1 124 ? 11.551 54.898 65.724 1.00 24.62 121 LYS C O 1
ATOM 3209 N N . ILE C 1 125 ? 13.068 54.810 67.382 1.00 23.49 122 ILE C N 1
ATOM 3210 C CA . ILE C 1 125 ? 14.181 54.927 66.410 1.00 23.97 122 ILE C CA 1
ATOM 3211 C C . ILE C 1 125 ? 14.273 53.649 65.567 1.00 24.06 122 ILE C C 1
ATOM 3212 O O . ILE C 1 125 ? 14.427 53.699 64.338 1.00 24.29 122 ILE C O 1
ATOM 3217 N N . LEU C 1 126 ? 14.121 52.502 66.219 1.00 24.72 123 LEU C N 1
ATOM 3218 C CA . LEU C 1 126 ? 14.133 51.226 65.509 1.00 26.89 123 LEU C CA 1
ATOM 3219 C C . LEU C 1 126 ? 13.002 51.172 64.477 1.00 28.46 123 LEU C C 1
ATOM 3220 O O . LEU C 1 126 ? 13.227 50.823 63.290 1.00 26.87 123 LEU C O 1
ATOM 3225 N N . ASN C 1 127 ? 11.827 51.613 64.896 1.00 30.27 124 ASN C N 1
ATOM 3226 C CA . ASN C 1 127 ? 10.649 51.558 64.038 1.00 32.91 124 ASN C CA 1
ATOM 3227 C C . ASN C 1 127 ? 10.757 52.527 62.883 1.00 34.65 124 ASN C C 1
ATOM 3228 O O . ASN C 1 127 ? 10.606 52.143 61.721 1.00 33.34 124 ASN C O 1
ATOM 3233 N N . TYR C 1 128 ? 11.020 53.786 63.236 1.00 37.18 125 TYR C N 1
ATOM 3234 C CA . TYR C 1 128 ? 11.194 54.937 62.347 1.00 39.86 125 TYR C CA 1
ATOM 3235 C C . TYR C 1 128 ? 12.158 54.530 61.261 1.00 38.98 125 TYR C C 1
ATOM 3236 O O . TYR C 1 128 ? 11.930 54.805 60.075 1.00 39.23 125 TYR C O 1
ATOM 3245 N N . ALA C 1 129 ? 13.218 53.835 61.671 1.00 37.85 126 ALA C N 1
ATOM 3246 C CA . ALA C 1 129 ? 14.297 53.479 60.781 1.00 36.82 126 ALA C CA 1
ATOM 3247 C C . ALA C 1 129 ? 13.983 52.277 59.903 1.00 36.26 126 ALA C C 1
ATOM 3248 O O . ALA C 1 129 ? 14.739 51.972 58.979 1.00 37.44 126 ALA C O 1
ATOM 3250 N N . GLY C 1 130 ? 12.898 51.572 60.188 1.00 35.45 127 GLY C N 1
ATOM 3251 C CA . GLY C 1 130 ? 12.488 50.482 59.311 1.00 33.98 127 GLY C CA 1
ATOM 3252 C C . GLY C 1 130 ? 12.824 49.094 59.793 1.00 33.63 127 GLY C C 1
ATOM 3253 O O . GLY C 1 130 ? 12.611 48.108 59.071 1.00 32.32 127 GLY C O 1
ATOM 3254 N N . VAL C 1 131 ? 13.337 48.996 61.018 1.00 31.85 128 VAL C N 1
ATOM 3255 C CA . VAL C 1 131 ? 13.708 47.698 61.556 1.00 32.05 128 VAL C CA 1
ATOM 3256 C C . VAL C 1 131 ? 12.461 46.994 62.075 1.00 33.46 128 VAL C C 1
ATOM 3257 O O . VAL C 1 131 ? 11.702 47.565 62.839 1.00 35.11 128 VAL C O 1
ATOM 3261 N N . ASN C 1 132 ? 12.260 45.756 61.658 1.00 33.17 129 ASN C N 1
ATOM 3262 C CA . ASN C 1 132 ? 11.138 44.959 62.103 1.00 33.95 129 ASN C CA 1
ATOM 3263 C C . ASN C 1 132 ? 11.526 44.255 63.433 1.00 33.75 129 ASN C C 1
ATOM 3264 O O . ASN C 1 132 ? 12.560 43.602 63.482 1.00 33.64 129 ASN C O 1
ATOM 3269 N N . ASP C 1 133 ? 10.735 44.412 64.494 1.00 33.00 130 ASP C N 1
ATOM 3270 C CA . ASP C 1 133 ? 11.035 43.779 65.806 1.00 33.37 130 ASP C CA 1
ATOM 3271 C C . ASP C 1 133 ? 11.304 42.265 65.804 1.00 31.78 130 ASP C C 1
ATOM 3272 O O . ASP C 1 133 ? 12.176 41.789 66.529 1.00 30.75 130 ASP C O 1
ATOM 3277 N N . ARG C 1 134 ? 10.502 41.525 65.040 1.00 31.25 131 ARG C N 1
ATOM 3278 C CA . ARG C 1 134 ? 10.650 40.075 64.887 1.00 31.06 131 ARG C CA 1
ATOM 3279 C C . ARG C 1 134 ? 11.966 39.724 64.232 1.00 29.91 131 ARG C C 1
ATOM 3280 O O . ARG C 1 134 ? 12.717 38.886 64.723 1.00 28.67 131 ARG C O 1
ATOM 3288 N N . THR C 1 135 ? 12.277 40.406 63.141 1.00 28.47 132 THR C N 1
ATOM 3289 C CA . THR C 1 135 ? 13.574 40.268 62.508 1.00 28.37 132 THR C CA 1
ATOM 3290 C C . THR C 1 135 ? 14.744 40.552 63.458 1.00 26.87 132 THR C C 1
ATOM 3291 O O . THR C 1 135 ? 15.706 39.808 63.487 1.00 27.36 132 THR C O 1
ATOM 3295 N N . LEU C 1 136 ? 14.666 41.610 64.249 1.00 26.23 133 LEU C N 1
ATOM 3296 C CA . LEU C 1 136 ? 15.798 41.982 65.088 1.00 25.24 133 LEU C CA 1
ATOM 3297 C C . LEU C 1 136 ? 15.993 40.897 66.168 1.00 24.36 133 LEU C C 1
ATOM 3298 O O . LEU C 1 136 ? 17.119 40.474 66.460 1.00 22.92 133 LEU C O 1
ATOM 3303 N N . ALA C 1 137 ? 14.874 40.433 66.726 1.00 22.11 134 ALA C N 1
ATOM 3304 C CA . ALA C 1 137 ? 14.899 39.389 67.753 1.00 22.17 134 ALA C CA 1
ATOM 3305 C C . ALA C 1 137 ? 15.470 38.077 67.184 1.00 21.87 134 ALA C C 1
ATOM 3306 O O . ALA C 1 137 ? 16.202 37.399 67.893 1.00 22.09 134 ALA C O 1
ATOM 3308 N N . GLN C 1 138 ? 15.068 37.688 65.958 1.00 22.71 135 GLN C N 1
ATOM 3309 C CA . GLN C 1 138 ? 15.568 36.459 65.297 1.00 21.53 135 GLN C CA 1
ATOM 3310 C C . GLN C 1 138 ? 17.075 36.535 65.076 1.00 22.42 135 GLN C C 1
ATOM 3311 O O . GLN C 1 138 ? 17.803 35.591 65.413 1.00 20.72 135 GLN C O 1
ATOM 3317 N N . LEU C 1 139 ? 17.540 37.652 64.498 1.00 22.36 136 LEU C N 1
ATOM 3318 C CA . LEU C 1 139 ? 19.008 37.855 64.296 1.00 23.33 136 LEU C CA 1
ATOM 3319 C C . LEU C 1 139 ? 19.788 37.722 65.571 1.00 21.99 136 LEU C C 1
ATOM 3320 O O . LEU C 1 139 ? 20.867 37.124 65.566 1.00 22.61 136 LEU C O 1
ATOM 3325 N N . THR C 1 140 ? 19.248 38.290 66.653 1.00 21.58 137 THR C N 1
ATOM 3326 C CA . THR C 1 140 ? 19.847 38.199 67.992 1.00 22.11 137 THR C CA 1
ATOM 3327 C C . THR C 1 140 ? 20.012 36.756 68.483 1.00 21.82 137 THR C C 1
ATOM 3328 O O . THR C 1 140 ? 21.110 36.340 68.812 1.00 22.15 137 THR C O 1
ATOM 3332 N N . ILE C 1 141 ? 18.922 35.991 68.578 1.00 21.64 138 ILE C N 1
ATOM 3333 C CA . ILE C 1 141 ? 19.080 34.607 69.063 1.00 20.72 138 ILE C CA 1
ATOM 3334 C C . ILE C 1 141 ? 19.873 33.736 68.097 1.00 20.59 138 ILE C C 1
ATOM 3335 O O . ILE C 1 141 ? 20.522 32.775 68.529 1.00 20.99 138 ILE C O 1
ATOM 3340 N N . ASP C 1 142 ? 19.832 34.052 66.807 1.00 20.83 139 ASP C N 1
ATOM 3341 C CA . ASP C 1 142 ? 20.659 33.361 65.805 1.00 22.91 139 ASP C CA 1
ATOM 3342 C C . ASP C 1 142 ? 22.152 33.469 66.115 1.00 23.97 139 ASP C C 1
ATOM 3343 O O . ASP C 1 142 ? 22.927 32.602 65.702 1.00 25.02 139 ASP C O 1
ATOM 3364 N N . GLY C 1 145 ? 24.897 31.243 71.366 1.00 27.89 142 GLY C N 1
ATOM 3365 C CA . GLY C 1 145 ? 25.178 29.800 71.521 1.00 29.29 142 GLY C CA 1
ATOM 3366 C C . GLY C 1 145 ? 25.666 29.069 70.293 1.00 29.25 142 GLY C C 1
ATOM 3367 O O . GLY C 1 145 ? 26.470 29.575 69.527 1.00 29.76 142 GLY C O 1
ATOM 3369 N N . ASN D 1 4 ? 5.216 58.239 111.501 1.00 50.37 1 ASN D N 1
ATOM 3370 C CA . ASN D 1 4 ? 5.372 59.605 110.902 1.00 49.78 1 ASN D CA 1
ATOM 3371 C C . ASN D 1 4 ? 4.091 60.150 110.279 1.00 49.19 1 ASN D C 1
ATOM 3372 O O . ASN D 1 4 ? 3.726 61.312 110.531 1.00 49.14 1 ASN D O 1
ATOM 3377 N N . PHE D 1 5 ? 3.423 59.331 109.454 1.00 47.54 2 PHE D N 1
ATOM 3378 C CA . PHE D 1 5 ? 2.267 59.821 108.688 1.00 45.56 2 PHE D CA 1
ATOM 3379 C C . PHE D 1 5 ? 1.148 60.433 109.543 1.00 42.98 2 PHE D C 1
ATOM 3380 O 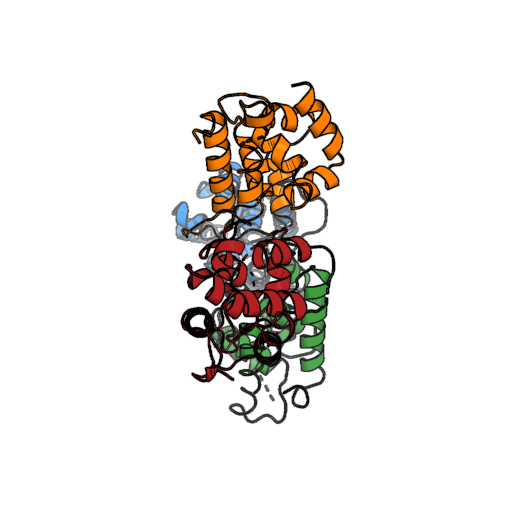O . PHE D 1 5 ? 0.380 61.267 109.068 1.00 41.60 2 PHE D O 1
ATOM 3388 N N . ASN D 1 6 ? 1.087 60.033 110.805 1.00 40.00 3 ASN D N 1
ATOM 3389 C CA . ASN D 1 6 ? 0.185 60.660 111.760 1.00 37.80 3 ASN D CA 1
ATOM 3390 C C . ASN D 1 6 ? 0.386 62.172 111.851 1.00 35.76 3 ASN D C 1
ATOM 3391 O O . ASN D 1 6 ? -0.570 62.902 112.102 1.00 35.23 3 ASN D O 1
ATOM 3396 N N . ARG D 1 7 ? 1.620 62.635 111.629 1.00 32.92 4 ARG D N 1
ATOM 3397 C CA . ARG D 1 7 ? 1.965 64.038 111.791 1.00 31.16 4 ARG D CA 1
ATOM 3398 C C . ARG D 1 7 ? 1.641 64.915 110.575 1.00 30.72 4 ARG D C 1
ATOM 3399 O O . ARG D 1 7 ? 1.613 66.138 110.697 1.00 30.57 4 ARG D O 1
ATOM 3407 N N . PHE D 1 8 ? 1.444 64.312 109.405 1.00 28.16 5 PHE D N 1
ATOM 3408 C CA . PHE D 1 8 ? 1.067 65.082 108.208 1.00 27.89 5 PHE D CA 1
ATOM 3409 C C . PHE D 1 8 ? -0.343 65.688 108.297 1.00 27.37 5 PHE D C 1
ATOM 3410 O O . PHE D 1 8 ? -1.275 65.032 108.777 1.00 26.47 5 PHE D O 1
ATOM 3418 N N . THR D 1 9 ? -0.481 66.936 107.840 1.00 27.12 6 THR D N 1
ATOM 3419 C CA . THR D 1 9 ? -1.803 67.523 107.654 1.00 27.37 6 THR D CA 1
ATOM 3420 C C . THR D 1 9 ? -2.587 66.737 106.588 1.00 27.94 6 THR D C 1
ATOM 3421 O O . THR D 1 9 ? -2.008 65.914 105.844 1.00 27.65 6 THR D O 1
ATOM 3425 N N A GLN D 1 10 ? -3.891 66.994 106.519 0.50 27.50 7 GLN D N 1
ATOM 3426 N N B GLN D 1 10 ? -3.889 66.992 106.494 0.50 27.56 7 GLN D N 1
ATOM 3427 C CA A GLN D 1 10 ? -4.741 66.426 105.475 0.50 28.24 7 GLN D CA 1
ATOM 3428 C CA B GLN D 1 10 ? -4.686 66.357 105.447 0.50 28.31 7 GLN D CA 1
ATOM 3429 C C A GLN D 1 10 ? -4.220 66.772 104.073 0.50 28.01 7 GLN D C 1
ATOM 3430 C C B GLN D 1 10 ? -4.215 66.763 104.044 0.50 28.06 7 GLN D C 1
ATOM 3431 O O A GLN D 1 10 ? -4.075 65.887 103.221 0.50 27.19 7 GLN D O 1
ATOM 3432 O O B GLN D 1 10 ? -4.106 65.910 103.157 0.50 27.24 7 GLN D O 1
ATOM 3443 N N . ARG D 1 11 ? -3.945 68.056 103.853 1.00 28.44 8 ARG D N 1
ATOM 3444 C CA . ARG D 1 11 ? -3.395 68.553 102.576 1.00 29.29 8 ARG D CA 1
ATOM 3445 C C . ARG D 1 11 ? -2.047 67.914 102.216 1.00 29.56 8 ARG D C 1
ATOM 3446 O O . ARG D 1 11 ? -1.816 67.528 101.052 1.00 29.53 8 ARG D O 1
ATOM 3454 N N . ALA D 1 12 ? -1.154 67.810 103.202 1.00 29.17 9 ALA D N 1
ATOM 3455 C CA . ALA D 1 12 ? 0.115 67.104 102.985 1.00 29.30 9 ALA D CA 1
ATOM 3456 C C . ALA D 1 12 ? -0.036 65.604 102.650 1.00 29.72 9 ALA D C 1
ATOM 3457 O O . ALA D 1 12 ? 0.681 65.117 101.777 1.00 29.17 9 ALA D O 1
ATOM 3459 N N . LYS D 1 13 ? -0.962 64.892 103.313 1.00 29.03 10 LYS D N 1
ATOM 3460 C CA . LYS D 1 13 ? -1.243 63.484 102.969 1.00 29.47 10 LYS D CA 1
ATOM 3461 C C . LYS D 1 13 ? -1.757 63.393 101.537 1.00 29.01 10 LYS D C 1
ATOM 3462 O O . LYS D 1 13 ? -1.314 62.536 100.759 1.00 29.39 10 LYS D O 1
ATOM 3468 N N . LYS D 1 14 ? -2.688 64.277 101.189 1.00 28.78 11 LYS D N 1
ATOM 3469 C CA . LYS D 1 14 ? -3.257 64.280 99.846 1.00 29.11 11 LYS D CA 1
ATOM 3470 C C . LYS D 1 14 ? -2.172 64.547 98.771 1.00 28.36 11 LYS D C 1
ATOM 3471 O O . LYS D 1 14 ? -2.186 63.908 97.727 1.00 28.85 11 LYS D O 1
ATOM 3477 N N . ALA D 1 15 ? -1.224 65.429 99.056 1.00 28.05 12 ALA D N 1
ATOM 3478 C CA . ALA D 1 15 ? -0.103 65.694 98.127 1.00 27.74 12 ALA D CA 1
ATOM 3479 C C . ALA D 1 15 ? 0.695 64.415 97.891 1.00 27.70 12 ALA D C 1
ATOM 3480 O O . ALA D 1 15 ? 1.064 64.096 96.745 1.00 27.06 12 ALA D O 1
ATOM 3482 N N . ILE D 1 16 ? 0.950 63.682 98.971 1.00 27.23 13 ILE D N 1
ATOM 3483 C CA . ILE D 1 16 ? 1.660 62.433 98.847 1.00 27.16 13 ILE D CA 1
ATOM 3484 C C . ILE D 1 16 ? 0.824 61.429 98.052 1.00 27.79 13 ILE D C 1
ATOM 3485 O O . ILE D 1 16 ? 1.354 60.709 97.182 1.00 26.69 13 ILE D O 1
ATOM 3490 N N . ASP D 1 17 ? -0.484 61.385 98.319 1.00 27.63 14 ASP D N 1
ATOM 3491 C CA . ASP D 1 17 ? -1.328 60.443 97.593 1.00 28.09 14 ASP D CA 1
ATOM 3492 C C . ASP D 1 17 ? -1.250 60.748 96.093 1.00 27.52 14 ASP D C 1
ATOM 3493 O O . ASP D 1 17 ? -1.164 59.837 95.249 1.00 25.79 14 ASP D O 1
ATOM 3498 N N . LEU D 1 18 ? -1.279 62.044 95.772 1.00 27.74 15 LEU D N 1
ATOM 3499 C CA . LEU D 1 18 ? -1.233 62.500 94.385 1.00 27.48 15 LEU D CA 1
ATOM 3500 C C . LEU D 1 18 ? 0.125 62.216 93.756 1.00 27.22 15 LEU D C 1
ATOM 3501 O O . LEU D 1 18 ? 0.207 62.009 92.550 1.00 28.24 15 LEU D O 1
ATOM 3506 N N . ALA D 1 19 ? 1.173 62.191 94.575 1.00 27.19 16 ALA D N 1
ATOM 3507 C CA . ALA D 1 19 ? 2.519 61.830 94.104 1.00 27.31 16 ALA D CA 1
ATOM 3508 C C . ALA D 1 19 ? 2.508 60.376 93.623 1.00 27.46 16 ALA D C 1
ATOM 3509 O O . ALA D 1 19 ? 2.993 60.062 92.544 1.00 25.23 16 ALA D O 1
ATOM 3511 N N . PHE D 1 20 ? 1.903 59.498 94.426 1.00 27.58 17 PHE D N 1
ATOM 3512 C CA . PHE D 1 20 ? 1.765 58.093 94.044 1.00 28.74 17 PHE D CA 1
ATOM 3513 C C . PHE D 1 20 ? 0.941 57.855 92.762 1.00 29.02 17 PHE D C 1
ATOM 3514 O O . PHE D 1 20 ? 1.403 57.130 91.855 1.00 27.67 17 PHE D O 1
ATOM 3522 N N . GLU D 1 21 ? -0.253 58.467 92.692 1.00 29.35 18 GLU D N 1
ATOM 3523 C CA . GLU D 1 21 ? -1.092 58.488 91.469 1.00 29.99 18 GLU D CA 1
ATOM 3524 C C . GLU D 1 21 ? -0.357 58.985 90.227 1.00 29.18 18 GLU D C 1
ATOM 3525 O O . GLU D 1 21 ? -0.496 58.432 89.140 1.00 28.97 18 GLU D O 1
ATOM 3531 N N . SER D 1 22 ? 0.388 60.071 90.378 1.00 28.73 19 SER D N 1
ATOM 3532 C CA . SER D 1 22 ? 1.151 60.625 89.270 1.00 28.48 19 SER D CA 1
ATOM 3533 C C . SER D 1 22 ? 2.174 59.628 88.739 1.00 27.95 19 SER D C 1
ATOM 3534 O O . SER D 1 22 ? 2.287 59.461 87.538 1.00 26.05 19 SER D O 1
ATOM 3537 N N . ALA D 1 23 ? 2.919 59.010 89.649 1.00 27.54 20 ALA D N 1
ATOM 3538 C CA . ALA D 1 23 ? 3.902 57.982 89.311 1.00 28.01 20 ALA D CA 1
ATOM 3539 C C . ALA D 1 23 ? 3.249 56.845 88.510 1.00 27.76 20 ALA D C 1
ATOM 3540 O O . ALA D 1 23 ? 3.708 56.492 87.436 1.00 27.14 20 ALA D O 1
ATOM 3542 N N . LYS D 1 24 ? 2.135 56.326 89.021 1.00 28.91 21 LYS D N 1
ATOM 3543 C CA . LYS D 1 24 ? 1.400 55.255 88.365 1.00 29.62 21 LYS D CA 1
ATOM 3544 C C . LYS D 1 24 ? 0.918 55.682 86.990 1.00 29.46 21 LYS D C 1
ATOM 3545 O O . LYS D 1 24 ? 1.076 54.947 86.021 1.00 28.63 21 LYS D O 1
ATOM 3551 N N . SER D 1 25 ? 0.350 56.884 86.900 1.00 29.71 22 SER D N 1
ATOM 3552 C CA . SER D 1 25 ? -0.192 57.371 85.641 1.00 29.77 22 SER D CA 1
ATOM 3553 C C . SER D 1 25 ? 0.920 57.513 84.606 1.00 29.06 22 SER D C 1
ATOM 3554 O O . SER D 1 25 ? 0.687 57.389 83.411 1.00 29.36 22 SER D O 1
ATOM 3557 N N . LEU D 1 26 ? 2.138 57.763 85.065 1.00 27.90 23 LEU D N 1
ATOM 3558 C CA . LEU D 1 26 ? 3.278 57.916 84.164 1.00 27.00 23 LEU D CA 1
ATOM 3559 C C . LEU D 1 26 ? 3.988 56.581 83.820 1.00 25.71 23 LEU D C 1
ATOM 3560 O O . LEU D 1 26 ? 4.873 56.538 82.957 1.00 24.88 23 LEU D O 1
ATOM 3565 N N . GLY D 1 27 ? 3.606 55.513 84.511 1.00 24.58 24 GLY D N 1
ATOM 3566 C CA . GLY D 1 27 ? 4.206 54.188 84.274 1.00 24.56 24 GLY D CA 1
ATOM 3567 C C . GLY D 1 27 ? 5.563 54.121 84.966 1.00 24.28 24 GLY D C 1
ATOM 3568 O O . GLY D 1 27 ? 6.442 53.369 84.536 1.00 24.33 24 GLY D O 1
ATOM 3569 N N . HIS D 1 28 ? 5.723 54.931 86.014 1.00 23.73 25 HIS D N 1
ATOM 3570 C CA . HIS D 1 28 ? 6.918 54.907 86.845 1.00 24.73 25 HIS D CA 1
ATOM 3571 C C . HIS D 1 28 ? 6.630 54.105 88.099 1.00 25.91 25 HIS D C 1
ATOM 3572 O O . HIS D 1 28 ? 5.720 54.452 88.862 1.00 27.86 25 HIS D O 1
ATOM 3579 N N . ASN D 1 29 ? 7.430 53.086 88.356 1.00 26.45 26 ASN D N 1
ATOM 3580 C CA . ASN D 1 29 ? 7.226 52.258 89.551 1.00 27.88 26 ASN D CA 1
ATOM 3581 C C . ASN D 1 29 ? 7.889 52.769 90.834 1.00 28.24 26 ASN D C 1
ATOM 3582 O O . ASN D 1 29 ? 7.756 52.150 91.888 1.00 28.80 26 ASN D O 1
ATOM 3587 N N . ILE D 1 30 ? 8.644 53.860 90.740 1.00 27.93 27 ILE D N 1
ATOM 3588 C CA . ILE D 1 30 ? 9.342 54.411 91.916 1.00 27.54 27 ILE D CA 1
ATOM 3589 C C . ILE D 1 30 ? 8.907 55.896 92.043 1.00 27.45 27 ILE D C 1
ATOM 3590 O O . ILE D 1 30 ? 8.991 56.638 91.074 1.00 27.38 27 ILE D O 1
ATOM 3595 N N . VAL D 1 31 ? 8.414 56.288 93.208 1.00 26.80 28 VAL D N 1
ATOM 3596 C CA . VAL D 1 31 ? 8.025 57.700 93.471 1.00 26.80 28 VAL D CA 1
ATOM 3597 C C . VAL D 1 31 ? 9.277 58.487 93.863 1.00 26.21 28 VAL D C 1
ATOM 3598 O O . VAL D 1 31 ? 9.862 58.248 94.928 1.00 26.88 28 VAL D O 1
ATOM 3602 N N . GLY D 1 32 ? 9.705 59.374 92.966 1.00 25.84 29 GLY D N 1
ATOM 3603 C CA . GLY D 1 32 ? 10.880 60.200 93.185 1.00 25.27 29 GLY D CA 1
ATOM 3604 C C . GLY D 1 32 ? 10.441 61.603 93.514 1.00 25.19 29 GLY D C 1
ATOM 3605 O O . GLY D 1 32 ? 9.239 61.889 93.648 1.00 24.61 29 GLY D O 1
ATOM 3606 N N . SER D 1 33 ? 11.434 62.475 93.661 1.00 25.32 30 SER D N 1
ATOM 3607 C CA . SER D 1 33 ? 11.235 63.832 94.097 1.00 25.68 30 SER D CA 1
ATOM 3608 C C . SER D 1 33 ? 10.312 64.562 93.148 1.00 25.60 30 SER D C 1
ATOM 3609 O O . SER D 1 33 ? 9.521 65.404 93.590 1.00 25.22 30 SER D O 1
ATOM 3612 N N . GLU D 1 34 ? 10.416 64.255 91.845 1.00 25.68 31 GLU D N 1
ATOM 3613 C CA . GLU D 1 34 ? 9.622 64.916 90.823 1.00 24.95 31 GLU D CA 1
ATOM 3614 C C . GLU D 1 34 ? 8.134 64.615 90.981 1.00 24.93 31 GLU D C 1
ATOM 3615 O O . GLU D 1 34 ? 7.307 65.498 90.727 1.00 24.65 31 GLU D O 1
ATOM 3621 N N . HIS D 1 35 ? 7.795 63.395 91.397 1.00 24.30 32 HIS D N 1
ATOM 3622 C CA . HIS D 1 35 ? 6.372 63.032 91.614 1.00 23.44 32 HIS D CA 1
ATOM 3623 C C . HIS D 1 35 ? 5.847 63.707 92.912 1.00 25.11 32 HIS D C 1
ATOM 3624 O O . HIS D 1 35 ? 4.676 64.092 92.978 1.00 23.97 32 HIS D O 1
ATOM 3631 N N . ILE D 1 36 ? 6.724 63.852 93.907 1.00 25.30 33 ILE D N 1
ATOM 3632 C CA . ILE D 1 36 ? 6.351 64.584 95.140 1.00 25.93 33 ILE D CA 1
ATOM 3633 C C . ILE D 1 36 ? 6.071 66.042 94.773 1.00 26.59 33 ILE D C 1
ATOM 3634 O O . ILE D 1 36 ? 5.044 66.581 95.159 1.00 26.67 33 ILE D O 1
ATOM 3639 N N . LEU D 1 37 ? 6.952 66.651 93.978 1.00 26.14 34 LEU D N 1
ATOM 3640 C CA . LEU D 1 37 ? 6.724 68.013 93.494 1.00 27.33 34 LEU D CA 1
ATOM 3641 C C . LEU D 1 37 ? 5.378 68.147 92.769 1.00 26.90 34 LEU D C 1
ATOM 3642 O O . LEU D 1 37 ? 4.607 69.100 93.026 1.00 26.84 34 LEU D O 1
ATOM 3647 N N . LEU D 1 38 ? 5.085 67.185 91.888 1.00 25.54 35 LEU D N 1
ATOM 3648 C CA . LEU D 1 38 ? 3.855 67.237 91.090 1.00 25.71 35 LEU D CA 1
ATOM 3649 C C . LEU D 1 38 ? 2.627 67.053 92.002 1.00 25.49 35 LEU D C 1
ATOM 3650 O O . LEU D 1 38 ? 1.607 67.750 91.836 1.00 24.68 35 LEU D O 1
ATOM 3655 N N . GLY D 1 39 ? 2.750 66.152 92.969 1.00 24.53 36 GLY D N 1
ATOM 3656 C CA . GLY D 1 39 ? 1.667 65.926 93.980 1.00 25.26 36 GLY D CA 1
ATOM 3657 C C . GLY D 1 39 ? 1.353 67.205 94.806 1.00 24.67 36 GLY D C 1
ATOM 3658 O O . GLY D 1 39 ? 0.185 67.548 95.050 1.00 22.97 36 GLY D O 1
ATOM 3659 N N . LEU D 1 40 ? 2.409 67.910 95.222 1.00 23.96 37 LEU D N 1
ATOM 3660 C CA . LEU D 1 40 ? 2.266 69.185 95.909 1.00 24.38 37 LEU D CA 1
ATOM 3661 C C . LEU D 1 40 ? 1.559 70.205 95.033 1.00 24.67 37 LEU D C 1
ATOM 3662 O O . LEU D 1 40 ? 0.681 70.922 95.506 1.00 23.75 37 LEU D O 1
ATOM 3667 N N . LEU D 1 41 ? 1.952 70.291 93.753 1.00 24.52 38 LEU D N 1
ATOM 3668 C CA . LEU D 1 41 ? 1.264 71.234 92.863 1.00 25.71 38 LEU D CA 1
ATOM 3669 C C . LEU D 1 41 ? -0.193 70.852 92.583 1.00 25.76 38 LEU D C 1
ATOM 3670 O O . LEU D 1 41 ? -1.064 71.721 92.572 1.00 25.47 38 LEU D O 1
ATOM 3675 N N . ARG D 1 42 ? -0.454 69.557 92.357 1.00 27.04 39 ARG D N 1
ATOM 3676 C CA . ARG D 1 42 ? -1.816 69.077 92.087 1.00 27.23 39 ARG D CA 1
ATOM 3677 C C . ARG D 1 42 ? -2.738 69.229 93.301 1.00 28.15 39 ARG D C 1
ATOM 3678 O O . ARG D 1 42 ? -3.960 69.373 93.160 1.00 26.87 39 ARG D O 1
ATOM 3686 N N . GLU D 1 43 ? -2.153 69.205 94.493 1.00 28.38 40 GLU D N 1
ATOM 3687 C CA . GLU D 1 43 ? -2.911 69.406 95.720 1.00 29.22 40 GLU D CA 1
ATOM 3688 C C . GLU D 1 43 ? -3.589 70.795 95.765 1.00 30.20 40 GLU D C 1
ATOM 3689 O O . GLU D 1 43 ? -4.681 70.929 96.341 1.00 30.41 40 GLU D O 1
ATOM 3695 N N . GLU D 1 44 ? -2.977 71.796 95.132 1.00 30.38 41 GLU D N 1
ATOM 3696 C CA . GLU D 1 44 ? -3.666 73.055 94.771 1.00 31.72 41 GLU D CA 1
ATOM 3697 C C . GLU D 1 44 ? -3.925 74.084 95.909 1.00 32.38 41 GLU D C 1
ATOM 3698 O O . GLU D 1 44 ? -3.681 75.286 95.724 1.00 32.35 41 GLU D O 1
ATOM 3704 N N . GLU D 1 45 ? -4.396 73.623 97.073 1.00 32.13 42 GLU D N 1
ATOM 3705 C CA . GLU D 1 45 ? -4.796 74.534 98.152 1.00 31.87 42 GLU D CA 1
ATOM 3706 C C . GLU D 1 45 ? -3.678 74.910 99.099 1.00 30.88 42 GLU D C 1
ATOM 3707 O O . GLU D 1 45 ? -3.734 75.944 99.758 1.00 31.35 42 GLU D O 1
ATOM 3713 N N . GLY D 1 46 ? -2.679 74.059 99.212 1.00 29.44 43 GLY D N 1
ATOM 3714 C CA . GLY D 1 46 ? -1.629 74.319 100.184 1.00 27.00 43 GLY D CA 1
ATOM 3715 C C . GLY D 1 46 ? -0.605 75.362 99.781 1.00 26.11 43 GLY D C 1
ATOM 3716 O O . GLY D 1 46 ? -0.516 75.792 98.619 1.00 25.61 43 GLY D O 1
ATOM 3717 N N . ILE D 1 47 ? 0.205 75.728 100.760 1.00 24.57 44 ILE D N 1
ATOM 3718 C CA . ILE D 1 47 ? 1.309 76.669 100.535 1.00 24.85 44 ILE D CA 1
ATOM 3719 C C . ILE D 1 47 ? 2.215 76.240 99.393 1.00 23.69 44 ILE D C 1
ATOM 3720 O O . ILE D 1 47 ? 2.626 77.082 98.548 1.00 24.15 44 ILE D O 1
ATOM 3725 N N . ALA D 1 48 ? 2.561 74.941 99.344 1.00 23.96 45 ALA D N 1
ATOM 3726 C CA . ALA D 1 48 ? 3.514 74.549 98.310 1.00 23.71 45 ALA D CA 1
ATOM 3727 C C . ALA D 1 48 ? 2.920 74.810 96.915 1.00 23.88 45 ALA D C 1
ATOM 3728 O O . ALA D 1 48 ? 3.598 75.340 96.052 1.00 24.25 45 ALA D O 1
ATOM 3730 N N . ALA D 1 49 ? 1.659 74.450 96.705 1.00 24.31 46 ALA D N 1
ATOM 3731 C CA . ALA D 1 49 ? 1.066 74.668 95.376 1.00 24.33 46 ALA D CA 1
ATOM 3732 C C . ALA D 1 49 ? 0.976 76.143 95.085 1.00 24.69 46 ALA D C 1
ATOM 3733 O O . ALA D 1 49 ? 1.155 76.534 93.933 1.00 25.15 46 ALA D O 1
ATOM 3735 N N . LYS D 1 50 ? 0.713 76.953 96.116 1.00 24.27 47 LYS D N 1
ATOM 3736 C CA . LYS D 1 50 ? 0.529 78.390 95.918 1.00 24.62 47 LYS D CA 1
ATOM 3737 C C . LYS D 1 50 ? 1.889 79.057 95.544 1.00 24.41 47 LYS D C 1
ATOM 3738 O O . LYS D 1 50 ? 1.956 79.882 94.647 1.00 25.43 47 LYS D O 1
ATOM 3744 N N . VAL D 1 51 ? 2.934 78.651 96.216 1.00 24.15 48 VAL D N 1
ATOM 3745 C CA . VAL D 1 51 ? 4.284 79.134 95.908 1.00 24.40 48 VAL D CA 1
ATOM 3746 C C . VAL D 1 51 ? 4.728 78.744 94.483 1.00 25.08 48 VAL D C 1
ATOM 3747 O O . VAL D 1 51 ? 5.275 79.579 93.721 1.00 24.57 48 VAL D O 1
ATOM 3751 N N . LEU D 1 52 ? 4.512 77.471 94.135 1.00 24.48 49 LEU D N 1
ATOM 3752 C CA . LEU D 1 52 ? 4.938 76.970 92.825 1.00 24.31 49 LEU D CA 1
ATOM 3753 C C . LEU D 1 52 ? 4.185 77.735 91.743 1.00 24.99 49 LEU D C 1
ATOM 3754 O O . LEU D 1 52 ? 4.760 78.092 90.701 1.00 24.04 49 LEU D O 1
ATOM 3759 N N A SER D 1 53 ? 2.892 77.968 91.971 0.50 24.87 50 SER D N 1
ATOM 3760 N N B SER D 1 53 ? 2.893 77.958 91.983 0.50 24.87 50 SER D N 1
ATOM 3761 C CA A SER D 1 53 ? 2.087 78.750 91.010 0.50 25.85 50 SER D CA 1
ATOM 3762 C CA B SER D 1 53 ? 2.080 78.743 91.044 0.50 25.90 50 SER D CA 1
ATOM 3763 C C A SER D 1 53 ? 2.608 80.183 90.856 0.50 25.67 50 SER D C 1
ATOM 3764 C C B SER D 1 53 ? 2.620 80.166 90.861 0.50 25.71 50 SER D C 1
ATOM 3765 O O A SER D 1 53 ? 2.713 80.704 89.724 0.50 24.84 50 SER D O 1
ATOM 3766 O O B SER D 1 53 ? 2.723 80.672 89.723 0.50 24.95 50 SER D O 1
ATOM 3771 N N . LYS D 1 54 ? 2.990 80.794 91.972 1.00 25.86 51 LYS D N 1
ATOM 3772 C CA . LYS D 1 54 ? 3.578 82.159 91.963 1.00 27.53 51 LYS D CA 1
ATOM 3773 C C . LYS D 1 54 ? 4.825 82.267 91.114 1.00 27.93 51 LYS D C 1
ATOM 3774 O O . LYS D 1 54 ? 5.038 83.294 90.461 1.00 28.32 51 LYS D O 1
ATOM 3780 N N . VAL D 1 55 ? 5.627 81.204 91.081 1.00 26.73 52 VAL D N 1
ATOM 3781 C CA . VAL D 1 55 ? 6.828 81.234 90.250 1.00 27.42 52 VAL D CA 1
ATOM 3782 C C . VAL D 1 55 ? 6.604 80.717 88.837 1.00 27.02 52 VAL D C 1
ATOM 3783 O O . VAL D 1 55 ? 7.564 80.538 88.069 1.00 28.41 52 VAL D O 1
ATOM 3787 N N . GLY D 1 56 ? 5.347 80.494 88.469 1.00 26.49 53 GLY D N 1
ATOM 3788 C CA . GLY D 1 56 ? 5.049 80.159 87.090 1.00 25.74 53 GLY D CA 1
ATOM 3789 C C . GLY D 1 56 ? 4.782 78.697 86.755 1.00 26.46 53 GLY D C 1
ATOM 3790 O O . GLY D 1 56 ? 4.592 78.382 85.573 1.00 26.05 53 GLY D O 1
ATOM 3791 N N . PHE D 1 57 ? 4.773 77.801 87.755 1.00 26.12 54 PHE D N 1
ATOM 3792 C CA . PHE D 1 57 ? 4.463 76.382 87.494 1.00 27.37 54 PHE D CA 1
ATOM 3793 C C . PHE D 1 57 ? 2.983 76.133 87.280 1.00 27.32 54 PHE D C 1
ATOM 3794 O O . PHE D 1 57 ? 2.172 76.744 87.946 1.00 27.59 54 PHE D O 1
ATOM 3802 N N . THR D 1 58 ? 2.666 75.247 86.344 1.00 26.97 55 THR D N 1
ATOM 3803 C CA . THR D 1 58 ? 1.316 74.667 86.211 1.00 26.65 55 THR D CA 1
ATOM 3804 C C . THR D 1 58 ? 1.469 73.150 86.217 1.00 26.96 55 THR D C 1
ATOM 3805 O O . THR D 1 58 ? 2.567 72.629 85.912 1.00 26.38 55 THR D O 1
ATOM 3809 N N A GLU D 1 59 ? 0.392 72.456 86.589 0.50 26.10 56 GLU D N 1
ATOM 3810 N N B GLU D 1 59 ? 0.400 72.443 86.601 0.50 26.39 56 GLU D N 1
ATOM 3811 C CA A GLU D 1 59 ? 0.334 71.001 86.522 0.50 26.12 56 GLU D CA 1
ATOM 3812 C CA B GLU D 1 59 ? 0.374 70.979 86.536 0.50 26.64 56 GLU D CA 1
ATOM 3813 C C A GLU D 1 59 ? 0.730 70.469 85.138 0.50 25.15 56 GLU D C 1
ATOM 3814 C C B GLU D 1 59 ? 0.731 70.456 85.132 0.50 25.47 56 GLU D C 1
ATOM 3815 O O A GLU D 1 59 ? 1.515 69.532 85.026 0.50 25.26 56 GLU D O 1
ATOM 3816 O O B GLU D 1 59 ? 1.516 69.520 85.003 0.50 25.57 56 GLU D O 1
ATOM 3827 N N . ALA D 1 60 ? 0.157 71.066 84.096 1.00 24.97 57 ALA D N 1
ATOM 3828 C CA . ALA D 1 60 ? 0.364 70.624 82.727 1.00 24.22 57 ALA D CA 1
ATOM 3829 C C . ALA D 1 60 ? 1.833 70.799 82.332 1.00 23.73 57 ALA D C 1
ATOM 3830 O O . ALA D 1 60 ? 2.393 69.904 81.699 1.00 22.81 57 ALA D O 1
ATOM 3832 N N . TYR D 1 61 ? 2.458 71.917 82.738 1.00 22.78 58 TYR D N 1
ATOM 3833 C CA . TYR D 1 61 ? 3.906 72.084 82.489 1.00 22.72 58 TYR D CA 1
ATOM 3834 C C . TYR D 1 61 ? 4.740 71.015 83.201 1.00 23.46 58 TYR D C 1
ATOM 3835 O O . TYR D 1 61 ? 5.614 70.393 82.594 1.00 23.55 58 TYR D O 1
ATOM 3844 N N . LEU D 1 62 ? 4.466 70.799 84.485 1.00 23.90 59 LEU D N 1
ATOM 3845 C CA . LEU D 1 62 ? 5.373 69.970 85.270 1.00 23.99 59 LEU D CA 1
ATOM 3846 C C . LEU D 1 62 ? 5.262 68.520 84.797 1.00 24.30 59 LEU D C 1
ATOM 3847 O O . LEU D 1 62 ? 6.268 67.838 84.629 1.00 24.01 59 LEU D O 1
ATOM 3852 N N . GLU D 1 63 ? 4.025 68.051 84.580 1.00 24.95 60 GLU D N 1
ATOM 3853 C CA . GLU D 1 63 ? 3.844 66.730 84.006 1.00 26.79 60 GLU D CA 1
ATOM 3854 C C . GLU D 1 63 ? 4.515 66.579 82.618 1.00 26.75 60 GLU D C 1
ATOM 3855 O O . GLU D 1 63 ? 5.174 65.576 82.335 1.00 25.53 60 GLU D O 1
ATOM 3861 N N . GLY D 1 64 ? 4.383 67.594 81.766 1.00 24.58 61 GLY D N 1
ATOM 3862 C CA . GLY D 1 64 ? 4.951 67.508 80.423 1.00 24.18 61 GLY D CA 1
ATOM 3863 C C . GLY D 1 64 ? 6.464 67.569 80.452 1.00 23.45 61 GLY D C 1
ATOM 3864 O O . GLY D 1 64 ? 7.116 66.932 79.634 1.00 24.00 61 GLY D O 1
ATOM 3865 N N . LYS D 1 65 ? 7.002 68.334 81.401 1.00 23.31 62 LYS D N 1
ATOM 3866 C CA . LYS D 1 65 ? 8.435 68.447 81.583 1.00 24.04 62 LYS D CA 1
ATOM 3867 C C . LYS D 1 65 ? 9.017 67.142 82.129 1.00 24.36 62 LYS D C 1
ATOM 3868 O O . LYS D 1 65 ? 10.103 66.731 81.695 1.00 24.68 62 LYS D O 1
ATOM 3874 N N . ILE D 1 66 ? 8.316 66.525 83.087 1.00 23.87 63 ILE D N 1
ATOM 3875 C CA . ILE D 1 66 ? 8.771 65.215 83.610 1.00 25.04 63 ILE D CA 1
ATOM 3876 C C . ILE D 1 66 ? 8.880 64.216 82.440 1.00 25.28 63 ILE D C 1
ATOM 3877 O O . ILE D 1 66 ? 9.920 63.545 82.257 1.00 24.93 63 ILE D O 1
ATOM 3882 N N . VAL D 1 67 ? 7.811 64.128 81.653 1.00 25.66 64 VAL D N 1
ATOM 3883 C CA . VAL D 1 67 ? 7.820 63.278 80.456 1.00 27.85 64 VAL D CA 1
ATOM 3884 C C . VAL D 1 67 ? 8.937 63.636 79.486 1.00 27.34 64 VAL D C 1
ATOM 3885 O O . VAL D 1 67 ? 9.645 62.759 79.003 1.00 29.03 64 VAL D O 1
ATOM 3889 N N . ASP D 1 68 ? 9.117 64.916 79.199 1.00 28.36 65 ASP D N 1
ATOM 3890 C CA . ASP D 1 68 ? 10.181 65.334 78.293 1.00 28.74 65 ASP D CA 1
ATOM 3891 C C . ASP D 1 68 ? 11.588 64.999 78.799 1.00 28.27 65 ASP D C 1
ATOM 3892 O O . ASP D 1 68 ? 12.507 64.758 77.984 1.00 28.12 65 ASP D O 1
ATOM 3905 N N . GLU D 1 70 ? 12.444 62.541 81.232 1.00 23.26 67 GLU D N 1
ATOM 3906 C CA . GLU D 1 70 ? 12.743 61.141 81.579 1.00 22.28 67 GLU D CA 1
ATOM 3907 C C . GLU D 1 70 ? 11.793 60.128 80.993 1.00 22.74 67 GLU D C 1
ATOM 3908 O O . GLU D 1 70 ? 11.979 58.937 81.217 1.00 22.04 67 GLU D O 1
ATOM 3914 N N . GLY D 1 71 ? 10.807 60.598 80.220 1.00 23.35 68 GLY D N 1
ATOM 3915 C CA . GLY D 1 71 ? 9.876 59.748 79.517 1.00 25.76 68 GLY D CA 1
ATOM 3916 C C . GLY D 1 71 ? 8.884 59.097 80.442 1.00 26.88 68 GLY D C 1
ATOM 3917 O O . GLY D 1 71 ? 8.910 59.290 81.663 1.00 26.28 68 GLY D O 1
ATOM 3918 N N . LYS D 1 72 ? 8.013 58.289 79.848 1.00 28.76 69 LYS D N 1
ATOM 3919 C CA . LYS D 1 72 ? 7.160 57.414 80.623 1.00 30.51 69 LYS D CA 1
ATOM 3920 C C . LYS D 1 72 ? 7.846 56.038 80.735 1.00 31.56 69 LYS D C 1
ATOM 3921 O O . LYS D 1 72 ? 8.834 55.764 80.039 1.00 31.18 69 LYS D O 1
ATOM 3927 N N . GLY D 1 73 ? 7.306 55.180 81.590 1.00 31.84 70 GLY D N 1
ATOM 3928 C CA . GLY D 1 73 ? 7.738 53.788 81.657 1.00 31.98 70 GLY D CA 1
ATOM 3929 C C . GLY D 1 73 ? 6.605 52.837 81.314 1.00 33.11 70 GLY D C 1
ATOM 3930 O O . GLY D 1 73 ? 5.496 53.260 80.957 1.00 31.91 70 GLY D O 1
ATOM 3931 N N . GLU D 1 74 ? 6.915 51.547 81.381 1.00 34.00 71 GLU D N 1
ATOM 3932 C CA . GLU D 1 74 ? 5.929 50.479 81.398 1.00 36.24 71 GLU D CA 1
ATOM 3933 C C . GLU D 1 74 ? 6.337 49.548 82.544 1.00 36.65 71 GLU D C 1
ATOM 3934 O O . GLU D 1 74 ? 7.189 48.651 82.361 1.00 37.44 71 GLU D O 1
ATOM 3940 N N . GLU D 1 75 ? 5.752 49.807 83.713 0.70 36.63 72 GLU D N 1
ATOM 3941 C CA . GLU D 1 75 ? 5.869 48.981 84.922 0.70 37.04 72 GLU D CA 1
ATOM 3942 C C . GLU D 1 75 ? 5.919 47.467 84.654 0.70 37.13 72 GLU D C 1
ATOM 3943 O O . GLU D 1 75 ? 5.055 46.920 83.975 0.70 37.15 72 GLU D O 1
ATOM 3949 N N . ILE D 1 76 ? 6.926 46.797 85.197 0.60 37.26 73 ILE D N 1
ATOM 3950 C CA . ILE D 1 76 ? 7.042 45.343 85.056 0.60 37.49 73 ILE D CA 1
ATOM 3951 C C . ILE D 1 76 ? 6.165 44.587 86.069 0.60 37.88 73 ILE D C 1
ATOM 3952 O O . ILE D 1 76 ? 5.827 43.419 85.869 0.60 37.75 73 ILE D O 1
ATOM 3957 N N . SER D 1 77 ? 5.796 45.267 87.148 0.60 38.53 74 SER D N 1
ATOM 3958 C CA . SER D 1 77 ? 4.808 44.743 88.086 0.60 39.13 74 SER D CA 1
ATOM 3959 C C . SER D 1 77 ? 3.982 45.897 88.652 0.60 39.70 74 SER D C 1
ATOM 3960 O O . SER D 1 77 ? 4.161 47.042 88.259 0.60 39.57 74 SER D O 1
ATOM 3963 N N . GLU D 1 78 ? 3.086 45.578 89.581 1.00 40.76 75 GLU D N 1
ATOM 3964 C CA . GLU D 1 78 ? 2.168 46.554 90.186 1.00 40.90 75 GLU D CA 1
ATOM 3965 C C . GLU D 1 78 ? 2.763 47.302 91.371 1.00 40.44 75 GLU D C 1
ATOM 3966 O O . GLU D 1 78 ? 2.285 48.384 91.715 1.00 40.44 75 GLU D O 1
ATOM 3972 N N . ASP D 1 79 ? 3.789 46.731 91.997 0.60 39.93 76 ASP D N 1
ATOM 3973 C CA . ASP D 1 79 ? 4.363 47.301 93.224 0.60 39.52 76 ASP D CA 1
ATOM 3974 C C . ASP D 1 79 ? 4.883 48.725 93.004 0.60 39.01 76 ASP D C 1
ATOM 3975 O O . ASP D 1 79 ? 5.658 48.962 92.071 0.60 39.02 76 ASP D O 1
ATOM 3980 N N . ILE 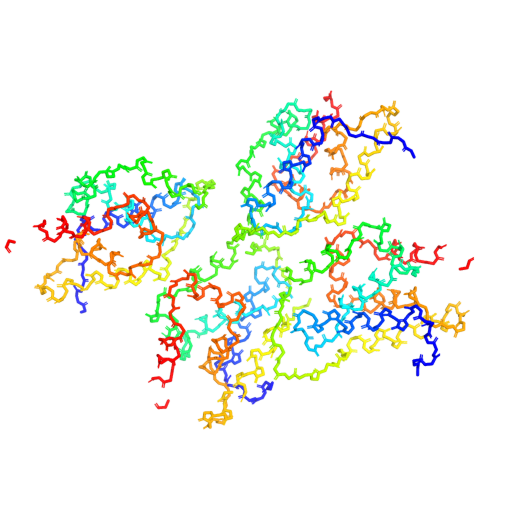D 1 80 ? 4.427 49.665 93.840 1.00 38.10 77 ILE D N 1
ATOM 3981 C CA . ILE D 1 80 ? 4.879 51.074 93.778 1.00 37.38 77 ILE D CA 1
ATOM 3982 C C . ILE D 1 80 ? 5.432 51.593 95.110 1.00 36.04 77 ILE D C 1
ATOM 3983 O O . ILE D 1 80 ? 4.724 51.627 96.119 1.00 36.00 77 ILE D O 1
ATOM 3988 N N . VAL D 1 81 ? 6.691 52.039 95.084 1.00 34.73 78 VAL D N 1
ATOM 3989 C CA . VAL D 1 81 ? 7.429 52.398 96.309 1.00 33.42 78 VAL D CA 1
ATOM 3990 C C . VAL D 1 81 ? 8.047 53.818 96.242 1.00 32.26 78 VAL D C 1
ATOM 3991 O O . VAL D 1 81 ? 8.278 54.345 95.155 1.00 31.44 78 VAL D O 1
ATOM 3995 N N . LEU D 1 82 ? 8.291 54.441 97.399 1.00 31.24 79 LEU D N 1
ATOM 3996 C CA . LEU D 1 82 ? 9.111 55.665 97.449 1.00 29.94 79 LEU D CA 1
ATOM 3997 C C . LEU D 1 82 ? 10.581 55.340 97.218 1.00 29.83 79 LEU D C 1
ATOM 3998 O O . LEU D 1 82 ? 11.101 54.358 97.787 1.00 29.64 79 LEU D O 1
ATOM 4003 N N . SER D 1 83 ? 11.278 56.142 96.421 1.00 29.02 80 SER D N 1
ATOM 4004 C CA . SER D 1 83 ? 12.731 55.977 96.306 1.00 28.84 80 SER D CA 1
ATOM 4005 C C . SER D 1 83 ? 13.390 56.233 97.670 1.00 29.02 80 SER D C 1
ATOM 4006 O O . SER D 1 83 ? 12.760 56.798 98.569 1.00 28.46 80 SER D O 1
ATOM 4009 N N . PRO D 1 84 ? 14.665 55.825 97.825 1.00 29.18 81 PRO D N 1
ATOM 4010 C CA . PRO D 1 84 ? 15.384 56.225 99.048 1.00 28.30 81 PRO D CA 1
ATOM 4011 C C . PRO D 1 84 ? 15.417 57.764 99.205 1.00 27.89 81 PRO D C 1
ATOM 4012 O O . PRO D 1 84 ? 15.244 58.273 100.322 1.00 26.34 81 PRO D O 1
ATOM 4016 N N . ARG D 1 85 ? 15.584 58.494 98.102 1.00 27.47 82 ARG D N 1
ATOM 4017 C CA . ARG D 1 85 ? 15.581 59.965 98.148 1.00 27.90 82 ARG D CA 1
ATOM 4018 C C . ARG D 1 85 ? 14.253 60.547 98.625 1.00 27.39 82 ARG D C 1
ATOM 4019 O O . ARG D 1 85 ? 14.239 61.489 99.412 1.00 27.23 82 ARG D O 1
ATOM 4027 N N . SER D 1 86 ? 13.142 59.991 98.140 1.00 26.24 83 SER D N 1
ATOM 4028 C CA . SER D 1 86 ? 11.823 60.398 98.583 1.00 26.28 83 SER D CA 1
ATOM 4029 C C . SER D 1 86 ? 11.601 60.154 100.077 1.00 26.04 83 SER D C 1
ATOM 4030 O O . SER D 1 86 ? 11.032 60.997 100.777 1.00 25.68 83 SER D O 1
ATOM 4033 N N . LYS D 1 87 ? 12.048 59.002 100.571 1.00 25.64 84 LYS D N 1
ATOM 4034 C CA . LYS D 1 87 ? 11.909 58.706 101.982 1.00 26.37 84 LYS D CA 1
ATOM 4035 C C . LYS D 1 87 ? 12.698 59.726 102.778 1.00 26.40 84 LYS D C 1
ATOM 4036 O O . LYS D 1 87 ? 12.246 60.158 103.832 1.00 26.43 84 LYS D O 1
ATOM 4042 N N . GLN D 1 88 ? 13.872 60.107 102.274 1.00 26.52 85 GLN D N 1
ATOM 4043 C CA . GLN D 1 88 ? 14.713 61.086 102.963 1.00 27.70 85 GLN D CA 1
ATOM 4044 C C . GLN D 1 88 ? 13.976 62.446 102.989 1.00 26.66 85 GLN D C 1
ATOM 4045 O O . GLN D 1 88 ? 14.011 63.141 103.987 1.00 26.12 85 GLN D O 1
ATOM 4051 N N . ILE D 1 89 ? 13.321 62.797 101.879 1.00 25.92 86 ILE D N 1
ATOM 4052 C CA . ILE D 1 89 ? 12.551 64.033 101.785 1.00 25.04 86 ILE D CA 1
ATOM 4053 C C . ILE D 1 89 ? 11.435 64.030 102.810 1.00 25.65 86 ILE D C 1
ATOM 4054 O O . ILE D 1 89 ? 11.280 65.008 103.553 1.00 24.69 86 ILE D O 1
ATOM 4059 N N . LEU D 1 90 ? 10.715 62.912 102.916 1.00 25.99 87 LEU D N 1
ATOM 4060 C CA . LEU D 1 90 ? 9.658 62.832 103.904 1.00 27.66 87 LEU D CA 1
ATOM 4061 C C . LEU D 1 90 ? 10.201 62.916 105.359 1.00 27.97 87 LEU D C 1
ATOM 4062 O O . LEU D 1 90 ? 9.551 63.534 106.211 1.00 28.56 87 LEU D O 1
ATOM 4067 N N . GLU D 1 91 ? 11.394 62.360 105.607 1.00 28.78 88 GLU D N 1
ATOM 4068 C CA . GLU D 1 91 ? 12.046 62.473 106.920 1.00 29.31 88 GLU D CA 1
ATOM 4069 C C . GLU D 1 91 ? 12.420 63.933 107.175 1.00 28.77 88 GLU D C 1
ATOM 4070 O O . GLU D 1 91 ? 12.192 64.454 108.275 1.00 26.77 88 GLU D O 1
ATOM 4076 N N . LEU D 1 92 ? 13.057 64.551 106.170 1.00 27.27 89 LEU D N 1
ATOM 4077 C CA . LEU D 1 92 ? 13.456 65.959 106.258 1.00 27.03 89 LEU D CA 1
ATOM 4078 C C . LEU D 1 92 ? 12.258 66.864 106.494 1.00 26.29 89 LEU D C 1
ATOM 4079 O O . LEU D 1 92 ? 12.402 67.891 107.149 1.00 25.74 89 LEU D O 1
ATOM 4084 N N . SER D 1 93 ? 11.091 66.502 105.965 1.00 24.60 90 SER D N 1
ATOM 4085 C CA . SER D 1 93 ? 9.905 67.347 106.207 1.00 25.23 90 SER D CA 1
ATOM 4086 C C . SER D 1 93 ? 9.503 67.397 107.703 1.00 24.77 90 SER D C 1
ATOM 4087 O O . SER D 1 93 ? 9.097 68.435 108.187 1.00 23.96 90 SER D O 1
ATOM 4090 N N . GLY D 1 94 ? 9.657 66.284 108.412 1.00 24.01 91 GLY D N 1
ATOM 4091 C CA . GLY D 1 94 ? 9.484 66.210 109.883 1.00 24.44 91 GLY D CA 1
ATOM 4092 C C . GLY D 1 94 ? 10.576 66.999 110.601 1.00 24.68 91 GLY D C 1
ATOM 4093 O O . GLY D 1 94 ? 10.307 67.717 111.584 1.00 25.70 91 GLY D O 1
ATOM 4102 N N . PHE D 1 96 ? 12.053 69.644 109.304 1.00 24.74 93 PHE D N 1
ATOM 4103 C CA . PHE D 1 96 ? 11.591 71.038 109.174 1.00 25.72 93 PHE D CA 1
ATOM 4104 C C . PHE D 1 96 ? 10.469 71.411 110.144 1.00 25.84 93 PHE D C 1
ATOM 4105 O O . PHE D 1 96 ? 10.462 72.521 110.687 1.00 26.00 93 PHE D O 1
ATOM 4113 N N . ALA D 1 97 ? 9.503 70.514 110.350 1.00 25.50 94 ALA D N 1
ATOM 4114 C CA . ALA D 1 97 ? 8.427 70.823 111.303 1.00 25.68 94 ALA D CA 1
ATOM 4115 C C . ALA D 1 97 ? 9.006 71.017 112.712 1.00 26.59 94 ALA D C 1
ATOM 4116 O O . ALA D 1 97 ? 8.590 71.925 113.438 1.00 26.10 94 ALA D O 1
ATOM 4118 N N . ASN D 1 98 ? 10.029 70.245 113.068 1.00 27.51 95 ASN D N 1
ATOM 4119 C CA . ASN D 1 98 ? 10.684 70.433 114.359 1.00 28.11 95 ASN D CA 1
ATOM 4120 C C . ASN D 1 98 ? 11.510 71.715 114.461 1.00 28.17 95 ASN D C 1
ATOM 4121 O O . ASN D 1 98 ? 11.421 72.411 115.472 1.00 28.47 95 ASN D O 1
ATOM 4126 N N . LYS D 1 99 ? 12.296 72.011 113.422 1.00 26.88 96 LYS D N 1
ATOM 4127 C CA . LYS D 1 99 ? 13.128 73.211 113.373 1.00 27.57 96 LYS D CA 1
ATOM 4128 C C . LYS D 1 99 ? 12.316 74.503 113.310 1.00 27.54 96 LYS D C 1
ATOM 4129 O O . LYS D 1 99 ? 12.703 75.483 113.915 1.00 27.04 96 LYS D O 1
ATOM 4135 N N . LEU D 1 100 ? 11.206 74.496 112.572 1.00 26.20 97 LEU D N 1
ATOM 4136 C CA . LEU D 1 100 ? 10.352 75.668 112.463 1.00 27.30 97 LEU D CA 1
ATOM 4137 C C . LEU D 1 100 ? 9.374 75.757 113.625 1.00 27.59 97 LEU D C 1
ATOM 4138 O O . LEU D 1 100 ? 8.683 76.764 113.761 1.00 28.45 97 LEU D O 1
ATOM 4143 N N . LYS D 1 101 ? 9.345 74.717 114.463 1.00 27.40 98 LYS D N 1
ATOM 4144 C CA . LYS D 1 101 ? 8.411 74.584 115.563 1.00 28.28 98 LYS D CA 1
ATOM 4145 C C . LYS D 1 101 ? 6.928 74.610 115.116 1.00 27.78 98 LYS D C 1
ATOM 4146 O O . LYS D 1 101 ? 6.173 75.501 115.497 1.00 28.37 98 LYS D O 1
ATOM 4152 N N . THR D 1 102 ? 6.520 73.643 114.303 1.00 26.86 99 THR D N 1
ATOM 4153 C CA . THR D 1 102 ? 5.095 73.457 113.999 1.00 25.92 99 THR D CA 1
ATOM 4154 C C . THR D 1 102 ? 4.663 72.080 114.468 1.00 25.60 99 THR D C 1
ATOM 4155 O O . THR D 1 102 ? 5.432 71.098 114.367 1.00 26.51 99 THR D O 1
ATOM 4159 N N . ASN D 1 103 ? 3.421 71.996 114.931 1.00 24.45 100 ASN D N 1
ATOM 4160 C CA . ASN D 1 103 ? 2.833 70.708 115.313 1.00 25.06 100 ASN D CA 1
ATOM 4161 C C . ASN D 1 103 ? 2.826 69.661 114.200 1.00 24.77 100 ASN D C 1
ATOM 4162 O O . ASN D 1 103 ? 3.128 68.480 114.441 1.00 25.08 100 ASN D O 1
ATOM 4167 N N . TYR D 1 104 ? 2.482 70.100 112.998 1.00 24.27 101 TYR D N 1
ATOM 4168 C CA . TYR D 1 104 ? 2.182 69.188 111.890 1.00 23.84 101 TYR D CA 1
ATOM 4169 C C . TYR D 1 104 ? 3.080 69.423 110.702 1.00 24.00 101 TYR D C 1
ATOM 4170 O O . TYR D 1 104 ? 3.640 70.508 110.541 1.00 22.92 101 TYR D O 1
ATOM 4179 N N . ILE D 1 105 ? 3.229 68.380 109.879 1.00 23.88 102 ILE D N 1
ATOM 4180 C CA . ILE D 1 105 ? 3.989 68.484 108.631 1.00 24.49 102 ILE D CA 1
ATOM 4181 C C . ILE D 1 105 ? 3.013 68.878 107.539 1.00 24.13 102 ILE D C 1
ATOM 4182 O O . ILE D 1 105 ? 2.111 68.118 107.224 1.00 24.29 102 ILE D O 1
ATOM 4187 N N . GLY D 1 106 ? 3.182 70.083 106.990 1.00 24.56 103 GLY D N 1
ATOM 4188 C CA . GLY D 1 106 ? 2.258 70.600 105.952 1.00 23.78 103 GLY D CA 1
ATOM 4189 C C . GLY D 1 106 ? 2.943 70.563 104.600 1.00 25.05 103 GLY D C 1
ATOM 4190 O O . GLY D 1 106 ? 4.147 70.202 104.516 1.00 24.52 103 GLY D O 1
ATOM 4191 N N . THR D 1 107 ? 2.229 70.978 103.557 1.00 24.07 104 THR D N 1
ATOM 4192 C CA . THR D 1 107 ? 2.855 71.027 102.207 1.00 25.01 104 THR D CA 1
ATOM 4193 C C . THR D 1 107 ? 4.137 71.886 102.176 1.00 24.84 104 THR D C 1
ATOM 4194 O O . THR D 1 107 ? 5.107 71.547 101.467 1.00 23.94 104 THR D O 1
ATOM 4198 N N . GLU D 1 108 ? 4.121 73.007 102.924 1.00 24.63 105 GLU D N 1
ATOM 4199 C CA . GLU D 1 108 ? 5.287 73.875 102.991 1.00 24.94 105 GLU D CA 1
ATOM 4200 C C . GLU D 1 108 ? 6.547 73.127 103.455 1.00 24.78 105 GLU D C 1
ATOM 4201 O O . GLU D 1 108 ? 7.607 73.370 102.923 1.00 23.51 105 GLU D O 1
ATOM 4207 N N . HIS D 1 109 ? 6.420 72.242 104.462 1.00 24.51 106 HIS D N 1
ATOM 4208 C CA . HIS D 1 109 ? 7.555 71.486 104.965 1.00 25.62 106 HIS D CA 1
ATOM 4209 C C . HIS D 1 109 ? 8.107 70.476 103.932 1.00 25.93 106 HIS D C 1
ATOM 4210 O O . HIS D 1 109 ? 9.316 70.241 103.846 1.00 24.57 106 HIS D O 1
ATOM 4217 N N . ILE D 1 110 ? 7.210 69.894 103.155 1.00 24.45 107 ILE D N 1
ATOM 4218 C CA . ILE D 1 110 ? 7.638 68.967 102.102 1.00 25.36 107 ILE D CA 1
ATOM 4219 C C . ILE D 1 110 ? 8.364 69.742 100.990 1.00 24.93 107 ILE D C 1
ATOM 4220 O O . ILE D 1 110 ? 9.360 69.263 100.475 1.00 25.14 107 ILE D O 1
ATOM 4225 N N . LEU D 1 111 ? 7.885 70.942 100.636 1.00 24.98 108 LEU D N 1
ATOM 4226 C CA . LEU D 1 111 ? 8.588 71.723 99.633 1.00 25.17 108 LEU D CA 1
ATOM 4227 C C . LEU D 1 111 ? 9.992 72.111 100.104 1.00 25.10 108 LEU D C 1
ATOM 4228 O O . LEU D 1 111 ? 10.960 72.020 99.341 1.00 24.84 108 LEU D O 1
ATOM 4233 N N . LEU D 1 112 ? 10.120 72.538 101.352 1.00 24.05 109 LEU D N 1
ATOM 4234 C CA . LEU D 1 112 ? 11.437 72.928 101.874 1.00 24.56 109 LEU D CA 1
ATOM 4235 C C . LEU D 1 112 ? 12.366 71.713 101.915 1.00 24.50 109 LEU D C 1
ATOM 4236 O O . LEU D 1 112 ? 13.536 71.812 101.652 1.00 25.65 109 LEU D O 1
ATOM 4241 N N . ALA D 1 113 ? 11.800 70.566 102.273 1.00 24.36 110 ALA D N 1
ATOM 4242 C CA . ALA D 1 113 ? 12.541 69.293 102.285 1.00 23.61 110 ALA D CA 1
ATOM 4243 C C . ALA D 1 113 ? 13.104 68.978 100.881 1.00 24.26 110 ALA D C 1
ATOM 4244 O O . ALA D 1 113 ? 14.263 68.528 100.739 1.00 24.13 110 ALA D O 1
ATOM 4246 N N . ILE D 1 114 ? 12.289 69.182 99.846 1.00 25.69 111 ILE D N 1
ATOM 4247 C CA . ILE D 1 114 ? 12.786 68.982 98.467 1.00 26.42 111 ILE D CA 1
ATOM 4248 C C . ILE D 1 114 ? 13.991 69.873 98.183 1.00 27.35 111 ILE D C 1
ATOM 4249 O O . ILE D 1 114 ? 15.034 69.406 97.697 1.00 27.60 111 ILE D O 1
ATOM 4254 N N . ILE D 1 115 ? 13.849 71.163 98.496 1.00 27.57 112 ILE D N 1
ATOM 4255 C CA . ILE D 1 115 ? 14.950 72.110 98.307 1.00 27.42 112 ILE D CA 1
ATOM 4256 C C . ILE D 1 115 ? 16.202 71.696 99.058 1.00 27.04 112 ILE D C 1
ATOM 4257 O O . ILE D 1 115 ? 17.325 71.709 98.511 1.00 26.39 112 ILE D O 1
ATOM 4262 N N . GLN D 1 116 ? 16.015 71.310 100.310 1.00 26.60 113 GLN D N 1
ATOM 4263 C CA . GLN D 1 116 ? 17.137 70.932 101.168 1.00 27.89 113 GLN D CA 1
ATOM 4264 C C . GLN D 1 116 ? 17.839 69.660 100.692 1.00 28.78 113 GLN D C 1
ATOM 4265 O O . GLN D 1 116 ? 19.073 69.579 100.749 1.00 28.49 113 GLN D O 1
ATOM 4271 N N . GLU D 1 117 ? 17.058 68.660 100.280 1.00 29.21 114 GLU D N 1
ATOM 4272 C CA . GLU D 1 117 ? 17.613 67.409 99.765 1.00 31.91 114 GLU D CA 1
ATOM 4273 C C . GLU D 1 117 ? 18.568 67.715 98.589 1.00 32.07 114 GLU D C 1
ATOM 4274 O O . GLU D 1 117 ? 19.688 67.186 98.520 1.00 31.54 114 GLU D O 1
ATOM 4280 N N . GLY D 1 118 ? 18.085 68.532 97.654 1.00 32.41 115 GLY D N 1
ATOM 4281 C CA . GLY D 1 118 ? 18.927 69.225 96.709 1.00 34.98 115 GLY D CA 1
ATOM 4282 C C . GLY D 1 118 ? 19.362 68.417 95.500 1.00 36.71 115 GLY D C 1
ATOM 4283 O O . GLY D 1 118 ? 20.013 68.965 94.616 1.00 37.10 115 GLY D O 1
ATOM 4284 N N . GLU D 1 119 ? 18.976 67.145 95.433 1.00 37.91 116 GLU D N 1
ATOM 4285 C CA . GLU D 1 119 ? 19.598 66.240 94.466 1.00 40.21 116 GLU D CA 1
ATOM 4286 C C . GLU D 1 119 ? 18.710 65.574 93.416 1.00 39.96 116 GLU D C 1
ATOM 4287 O O . GLU D 1 119 ? 19.224 65.079 92.415 1.00 41.71 116 GLU D O 1
ATOM 4293 N N . GLY D 1 120 ? 17.405 65.523 93.591 1.00 39.02 117 GLY D N 1
ATOM 4294 C CA . GLY D 1 120 ? 16.643 64.776 92.564 1.00 36.63 117 GLY D CA 1
ATOM 4295 C C . GLY D 1 120 ? 16.251 65.500 91.275 1.00 34.67 117 GLY D C 1
ATOM 4296 O O . GLY D 1 120 ? 16.679 66.618 90.988 1.00 33.49 117 GLY D O 1
ATOM 4297 N N . ILE D 1 121 ? 15.413 64.854 90.484 1.00 33.19 118 ILE D N 1
ATOM 4298 C CA . ILE D 1 121 ? 14.887 65.489 89.290 1.00 33.03 118 ILE D CA 1
ATOM 4299 C C . ILE D 1 121 ? 14.015 66.700 89.657 1.00 30.78 118 ILE D C 1
ATOM 4300 O O . ILE D 1 121 ? 13.962 67.658 88.908 1.00 29.90 118 ILE D O 1
ATOM 4305 N N . ALA D 1 122 ? 13.359 66.680 90.824 1.00 28.79 119 ALA D N 1
ATOM 4306 C CA . ALA D 1 122 ? 12.587 67.865 91.218 1.00 28.10 119 ALA D CA 1
ATOM 4307 C C . ALA D 1 122 ? 13.482 69.098 91.251 1.00 27.66 119 ALA D C 1
ATOM 4308 O O . ALA D 1 122 ? 13.100 70.198 90.797 1.00 25.90 119 ALA D O 1
ATOM 4310 N N . ASN D 1 123 ? 14.674 68.927 91.818 1.00 27.52 120 ASN D N 1
ATOM 4311 C CA . ASN D 1 123 ? 15.618 70.025 91.889 1.00 29.71 120 ASN D CA 1
ATOM 4312 C C . ASN D 1 123 ? 16.134 70.471 90.524 1.00 29.82 120 ASN D C 1
ATOM 4313 O O . ASN D 1 123 ? 16.324 71.665 90.311 1.00 29.83 120 ASN D O 1
ATOM 4318 N N . LYS D 1 124 ? 16.371 69.518 89.644 1.00 30.39 121 LYS D N 1
ATOM 4319 C CA . LYS D 1 124 ? 16.768 69.796 88.255 1.00 32.03 121 LYS D CA 1
ATOM 4320 C C . LYS D 1 124 ? 15.679 70.616 87.557 1.00 32.19 121 LYS D C 1
ATOM 4321 O O . LYS D 1 124 ? 15.972 71.625 86.902 1.00 33.40 121 LYS D O 1
ATOM 4327 N N . ILE D 1 125 ? 14.415 70.233 87.757 1.00 31.92 122 ILE D N 1
ATOM 4328 C CA . ILE D 1 125 ? 13.305 70.982 87.136 1.00 31.48 122 ILE D CA 1
ATOM 4329 C C . ILE D 1 125 ? 13.198 72.394 87.698 1.00 31.75 122 ILE D C 1
ATOM 4330 O O . ILE D 1 125 ? 13.006 73.370 86.936 1.00 31.55 122 ILE D O 1
ATOM 4335 N N . LEU D 1 126 ? 13.318 72.520 89.025 1.00 30.04 123 LEU D N 1
ATOM 4336 C CA . LEU D 1 126 ? 13.276 73.820 89.657 1.00 32.14 123 LEU D CA 1
ATOM 4337 C C . LEU D 1 126 ? 14.384 74.731 89.124 1.00 33.77 123 LEU D C 1
ATOM 4338 O O . LEU D 1 126 ? 14.110 75.878 88.776 1.00 34.95 123 LEU D O 1
ATOM 4343 N N . ASN D 1 127 ? 15.604 74.230 89.043 1.00 36.44 124 ASN D N 1
ATOM 4344 C CA . ASN D 1 127 ? 16.721 75.039 88.507 1.00 39.77 124 ASN D CA 1
ATOM 4345 C C . ASN D 1 127 ? 16.612 75.333 87.019 1.00 40.71 124 ASN D C 1
ATOM 4346 O O . ASN D 1 127 ? 16.698 76.504 86.624 1.00 40.49 124 ASN D O 1
ATOM 4351 N N A TYR D 1 128 ? 16.414 74.291 86.203 0.50 41.26 125 TYR D N 1
ATOM 4352 N N B TYR D 1 128 ? 16.404 74.278 86.221 0.50 41.36 125 TYR D N 1
ATOM 4353 C CA A TYR D 1 128 ? 16.313 74.448 84.733 0.50 41.91 125 TYR D CA 1
ATOM 4354 C CA B TYR D 1 128 ? 16.281 74.372 84.750 0.50 42.14 125 TYR D CA 1
ATOM 4355 C C A TYR D 1 128 ? 15.251 75.460 84.352 0.50 42.08 125 TYR D C 1
ATOM 4356 C C B TYR D 1 128 ? 15.251 75.418 84.352 0.50 42.20 125 TYR D C 1
ATOM 4357 O O A TYR D 1 128 ? 15.421 76.221 83.393 0.50 42.13 125 TYR D O 1
ATOM 4358 O O B TYR D 1 128 ? 15.446 76.162 83.385 0.50 42.23 125 TYR D O 1
ATOM 4375 N N . ALA D 1 129 ? 14.163 75.462 85.121 1.00 41.96 126 ALA D N 1
ATOM 4376 C CA . ALA D 1 129 ? 13.049 76.351 84.875 1.00 42.02 126 ALA D CA 1
ATOM 4377 C C . ALA D 1 129 ? 13.345 77.750 85.359 1.00 42.03 126 ALA D C 1
ATOM 4378 O O . ALA D 1 129 ? 12.537 78.649 85.172 1.00 42.75 126 ALA D O 1
ATOM 4380 N N . GLY D 1 130 ? 14.479 77.938 86.034 1.00 42.93 127 GLY D N 1
ATOM 4381 C CA . GLY D 1 130 ? 14.868 79.273 86.492 1.00 41.92 127 GLY D CA 1
ATOM 4382 C C . GLY D 1 130 ? 14.386 79.677 87.869 1.00 42.12 127 GLY D C 1
ATOM 4383 O O . GLY D 1 130 ? 14.466 80.869 88.246 1.00 42.32 127 GLY D O 1
ATOM 4384 N N . VAL D 1 131 ? 13.896 78.703 88.641 1.00 41.14 128 VAL D N 1
ATOM 4385 C CA . VAL D 1 131 ? 13.508 78.963 90.038 1.00 40.05 128 VAL D CA 1
ATOM 4386 C C . VAL D 1 131 ? 14.761 78.978 90.949 1.00 39.96 128 VAL D C 1
ATOM 4387 O O . VAL D 1 131 ? 15.546 78.024 90.960 1.00 40.97 128 VAL D O 1
ATOM 4391 N N . ASN D 1 132 ? 14.964 80.079 91.669 1.00 39.02 129 ASN D N 1
ATOM 4392 C CA . ASN D 1 132 ? 16.058 80.203 92.628 1.00 38.39 129 ASN D CA 1
ATOM 4393 C C . ASN D 1 132 ? 15.648 79.570 93.993 1.00 37.65 129 ASN D C 1
ATOM 4394 O O . ASN D 1 132 ? 14.537 79.840 94.465 1.00 37.76 129 ASN D O 1
ATOM 4399 N N . ASP D 1 133 ? 16.512 78.749 94.612 1.00 36.77 130 ASP D N 1
ATOM 4400 C CA . ASP D 1 133 ? 16.135 78.013 95.848 1.00 36.41 130 ASP D CA 1
ATOM 4401 C C . ASP D 1 133 ? 15.804 78.955 96.992 1.00 35.88 130 ASP D C 1
ATOM 4402 O O . ASP D 1 133 ? 14.793 78.756 97.700 1.00 34.75 130 ASP D O 1
ATOM 4407 N N . ARG D 1 134 ? 16.632 79.986 97.162 1.00 35.34 131 ARG D N 1
ATOM 4408 C CA . ARG D 1 134 ? 16.406 80.935 98.246 1.00 36.45 131 ARG D CA 1
ATOM 4409 C C . ARG D 1 134 ? 15.061 81.642 98.046 1.00 35.40 131 ARG D C 1
ATOM 4410 O O . ARG D 1 134 ? 14.300 81.788 98.993 1.00 33.49 131 ARG D O 1
ATOM 4418 N N . THR D 1 135 ? 14.760 82.041 96.807 1.00 33.98 132 THR D N 1
ATOM 4419 C CA . THR D 1 135 ? 13.476 82.676 96.495 1.00 33.74 132 THR D CA 1
ATOM 4420 C C . THR D 1 135 ? 12.293 81.767 96.812 1.00 32.42 132 THR D C 1
ATOM 4421 O O . THR D 1 135 ? 11.303 82.208 97.394 1.00 31.91 132 THR D O 1
ATOM 4425 N N . LEU D 1 136 ? 12.402 80.496 96.437 1.00 30.72 133 LEU D N 1
ATOM 4426 C CA . LEU D 1 136 ? 11.343 79.553 96.669 1.00 30.75 133 LEU D CA 1
ATOM 4427 C C . LEU D 1 136 ? 11.115 79.370 98.185 1.00 29.89 133 LEU D C 1
ATOM 4428 O O . LEU D 1 136 ? 9.973 79.329 98.674 1.00 28.02 133 LEU D O 1
ATOM 4433 N N . ALA D 1 137 ? 12.201 79.228 98.922 1.00 26.87 134 ALA D N 1
ATOM 4434 C CA . ALA D 1 137 ? 12.041 79.028 100.380 1.00 26.65 134 ALA D CA 1
ATOM 4435 C C . ALA D 1 137 ? 11.485 80.286 101.047 1.00 25.44 134 ALA D C 1
ATOM 4436 O O . ALA D 1 137 ? 10.736 80.193 102.028 1.00 26.07 134 ALA D O 1
ATOM 4438 N N . GLN D 1 138 ? 11.887 81.459 100.551 1.00 26.10 135 GLN D N 1
ATOM 4439 C CA . GLN D 1 138 ? 11.402 82.739 101.075 1.00 25.96 135 GLN D CA 1
ATOM 4440 C C . GLN D 1 138 ? 9.883 82.892 100.871 1.00 26.33 135 GLN D C 1
ATOM 4441 O O . GLN D 1 138 ? 9.165 83.270 101.806 1.00 24.77 135 GLN D O 1
ATOM 4447 N N . LEU D 1 139 ? 9.413 82.601 99.650 1.00 23.89 136 LEU D N 1
ATOM 4448 C CA . LEU D 1 139 ? 7.977 82.671 99.339 1.00 24.29 136 LEU D CA 1
ATOM 4449 C C . LEU D 1 139 ? 7.187 81.733 100.213 1.00 23.41 136 LEU D C 1
ATOM 4450 O O . LEU D 1 139 ? 6.069 82.062 100.626 1.00 23.80 136 LEU D O 1
ATOM 4455 N N . THR D 1 140 ? 7.746 80.549 100.474 1.00 24.01 137 THR D N 1
ATOM 4456 C CA . THR D 1 140 ? 7.122 79.542 101.324 1.00 24.07 137 THR D CA 1
ATOM 4457 C C . THR D 1 140 ? 6.951 80.024 102.753 1.00 24.67 137 THR D C 1
ATOM 4458 O O . THR D 1 140 ? 5.839 79.951 103.305 1.00 25.35 137 THR D O 1
ATOM 4462 N N . ILE D 1 141 ? 8.040 80.485 103.385 1.00 23.44 138 ILE D N 1
ATOM 4463 C CA . ILE D 1 141 ? 7.903 80.923 104.775 1.00 24.07 138 ILE D CA 1
ATOM 4464 C C . ILE D 1 141 ? 7.070 82.187 104.856 1.00 23.85 138 ILE D C 1
ATOM 4465 O O . ILE D 1 141 ? 6.360 82.417 105.865 1.00 24.12 138 ILE D O 1
ATOM 4470 N N . ASP D 1 142 ? 7.078 82.979 103.789 1.00 23.82 139 ASP D N 1
ATOM 4471 C CA . ASP D 1 142 ? 6.245 84.184 103.790 1.00 26.26 139 ASP D CA 1
ATOM 4472 C C . ASP D 1 142 ? 4.749 83.825 103.895 1.00 26.37 139 ASP D C 1
ATOM 4473 O O . ASP D 1 142 ? 3.950 84.595 104.426 1.00 26.83 139 ASP D O 1
ATOM 4494 N N . GLY D 1 145 ? 1.970 81.125 108.777 1.00 30.07 142 GLY D N 1
ATOM 4495 C CA . GLY D 1 145 ? 1.462 81.950 109.855 1.00 31.66 142 GLY D CA 1
ATOM 4496 C C . GLY D 1 145 ? 0.886 83.306 109.465 1.00 30.78 142 GLY D C 1
ATOM 4497 O O . GLY D 1 145 ? 1.272 84.283 110.116 1.00 32.97 142 GLY D O 1
#

Sequence (549 aa):
NFNRFTQRAKKAIDLAFESAKSSLGHNIVGSEHILLGLLRREEEGIAAKVLSKVGFTEAYLEGKIVDEGKGEEISEDIVLSPRSKQQILELSGFANKLKTNYIGTEHILLAIIQEGEGIANKKILNYAGVNDRTLAQLTIDGNFNRFTQRAKKAIDLAFESAKSLGHNIVGSEHILLGLLREEEGIAAKVLSKVGFTEAYLEGKIVDEGKGEEISEDIVLSPRRSKQILEELSGFANKLKTNYIGTEHILLAIIQEEGEGIANKILNYAGVNDRTLAQLTIDNFNNRFTQQRAKKAIDLAFESAKSLGHNIVGSEHILLGLLRREEEGIAAKVLSKVGFTEAYLEGKIVDEGKGEEIDIVLSPRSKQILEELSSGFANKLKTNYIGTEHILLAIIQEGEGIANKILNYAGVNDRTLAQLTIDGNFNRFTQQRAKKAIDLAFESAKSLGHNIVGSEHILLGLLREEEGIAAKVLSSKVGFTEEAYLEGKIVDEGKGEEISEDIVLSPRSKQILELSGFANKLKTNYIGTEHILLAIIQEGEGIANKILNYYAGVNDRTLAQLTIDG

Solvent-accessible surface area: 27114 Å² total

Radius of gyration: 27.09 Å; Cα contacts (8 Å, |Δi|>4): 972; chains: 4; bounding box: 40×74×89 Å

Nearest PDB structures (foldseek):
  3fes-assembly2_B  TM=1.007E+00  e=9.477E-21  Clostridioides difficile 630
  3fes-assembly3_C  TM=9.361E-01  e=3.745E-17  Clostridioides difficile 630
  2y1r-assembly3_C  TM=9.626E-01  e=5.291E-13  Bacillus subtilis
  4y0b-assembly1_A  TM=8.874E-01  e=4.143E-06  Arabidopsis thaliana
  1khy-assembly3_C  TM=7.918E-01  e=4.062E-05  Escherichia coli

InterPro domains:
  IPR001270 ClpA/B family [PR00300] (546-564)
  IPR001270 ClpA/B family [PR00300] (591-609)
  IPR001270 ClpA/B family [PR00300] (620-638)
  IPR001270 ClpA/B family [PR00300] (653-667)
  IPR001943 UVR domain [PS50151] (423-458)
  IPR003593 AAA+ ATPase domain [SM00382] (205-350)
  IPR003593 AAA+ ATPase domain [SM00382] (542-686)
  IPR003959 ATPase, AAA-type, core [PF00004] (210-328)
  IPR003959 ATPase, AAA-type, core [PF07724] (541-717)
  IPR004176 Clp, repeat (R) N-terminal domain [PF02861] (5-125)
  IPR004176 Clp, repeat (R) N-terminal domain [PS51903] (3-144)
  IPR018368 ClpA/B, conserved site 1 [PS00870] (301-313)
  IPR019489 Clp ATPase, C-terminal [PF10431] (723-802)
  IPR019489 Clp ATPase, C-terminal [SM01086] (723-812)
  IPR027417 P-loop containing nucleoside triphosphate hydrolase [G3DSA:3.40.50.300] (154-349)
  IPR027417 P-loop containing nucleoside triphosphate hydrolase [G3DSA:3.40.50.300] (494-721)
  IPR027417 P-loop containing nucleoside triphosphate hydrolase [SSF52540] (166-470)
  IPR027417 P-loop containing nucleoside triphosphate hydrolase [SSF52540] (491-812)
  IPR028299 ClpA/B, conserved site 2 [PS00871] (576-594)
  IPR036628 Clp, N-terminal domain superfamily [G3DSA:1.10.1780.10] (1-143)

Secondary structure (DSSP, 8-state):
----B-HHHHHHHHHHHHHHHHTT-SEE-HHHHHHHHHHH-SSHHHHHHHHHT--HHHHHHHHH-----SPP-S--EE-HHHHHHHHHH--TTTTT-SSB-HHHHHHHHHHH--HHHHHHHHHHT-HHHHHHHHHH--/----B-HHHHHHHHHHHHHHHHTT-SEE-HHHHHHHHHHT-SSHHHHHHHHHT--HHHHHHHHH---------S--EE-HHHHHHHHHH--TTTTT-SSB-HHHHHHHHHHH--HHHHHHHHHTT-HHHHHHHHHH-/-GGGB-HHHHHHHHHHHHHHHHHT-SEE-HHHHHHHHHHT-SSHHHHHHHHTT--HHHHHHHHH-----S----EE-HHHHHHHHHH--HHHHT-SSB-HHHHHHHHHHH--SHHHHHHHHTT--HHHHHHHHH--/-GGGB-HHHHHHHHHHHHHHHHHT-SEE-HHHHHHHHHHH-SSHHHHHHHHTT--HHHHHHHHH-------SSS--EE-HHHHHHHHHH--HHHHT-SSB-HHHHHHHHHHH--SHHHHHHHHTT--HHHHHHHHH--

Organism: Clostridioides difficile (strain 630) (NCBI:txid272563)

B-factor: mean 29.25, std 8.28, range [14.16, 69.41]

CATH classification: 1.10.1780.10